Protein AF-A0A947KQT0-F1 (afdb_monomer_lite)

Radius of gyration: 30.19 Å; chains: 1; bounding box: 81×80×90 Å

Structure (mmCIF, N/CA/C/O backbone):
data_AF-A0A947KQT0-F1
#
_entry.id   AF-A0A947KQT0-F1
#
loop_
_atom_site.group_PDB
_atom_site.id
_atom_site.type_symbol
_atom_site.label_atom_id
_atom_site.label_alt_id
_atom_site.label_comp_id
_atom_site.label_asym_id
_atom_site.label_entity_id
_atom_site.label_seq_id
_atom_site.pdbx_PDB_ins_code
_atom_site.Cartn_x
_atom_site.Cartn_y
_atom_site.Cartn_z
_atom_site.occupancy
_atom_site.B_iso_or_equiv
_atom_site.auth_seq_id
_atom_site.auth_comp_id
_atom_site.auth_asym_id
_atom_site.auth_atom_id
_atom_site.pdbx_PDB_model_num
ATOM 1 N N . MET A 1 1 ? -31.918 22.529 4.856 1.00 38.44 1 MET A N 1
ATOM 2 C CA . MET A 1 1 ? -30.697 23.187 5.377 1.00 38.44 1 MET A CA 1
ATOM 3 C C . MET A 1 1 ? -30.367 22.837 6.837 1.00 38.44 1 MET A C 1
ATOM 5 O O . MET A 1 1 ? -29.287 23.191 7.275 1.00 38.44 1 MET A O 1
ATOM 9 N N . ASN A 1 2 ? -31.181 22.057 7.566 1.00 35.97 2 ASN A N 1
ATOM 10 C CA . ASN A 1 2 ? -30.901 21.682 8.969 1.00 35.97 2 ASN A CA 1
ATOM 11 C C . ASN A 1 2 ? -30.039 20.407 9.151 1.00 35.97 2 ASN A C 1
ATOM 13 O O . ASN A 1 2 ? -29.968 19.878 10.253 1.00 35.97 2 ASN A O 1
ATOM 17 N N . GLY A 1 3 ? -29.397 19.903 8.088 1.00 34.28 3 GLY A N 1
ATOM 18 C CA . GLY A 1 3 ? -28.569 18.685 8.131 1.00 34.28 3 GLY A CA 1
ATOM 19 C C . GLY A 1 3 ? -27.095 18.922 8.483 1.00 34.28 3 GLY A C 1
ATOM 20 O O . GLY A 1 3 ? -26.453 18.023 9.007 1.00 34.28 3 GLY A O 1
ATOM 21 N N . PHE A 1 4 ? -26.576 20.136 8.266 1.00 33.09 4 PHE A N 1
ATOM 22 C CA . PHE A 1 4 ? -25.151 20.448 8.459 1.00 33.09 4 PHE A CA 1
ATOM 23 C C . PHE A 1 4 ? -24.743 20.646 9.930 1.00 33.09 4 PHE A C 1
ATOM 25 O O . PHE A 1 4 ? -23.587 20.447 10.280 1.00 33.09 4 PHE A O 1
ATOM 32 N N . ALA A 1 5 ? -25.673 21.010 10.818 1.00 37.41 5 ALA A N 1
ATOM 33 C CA . ALA A 1 5 ? -25.334 21.385 12.196 1.00 37.41 5 ALA A CA 1
ATOM 34 C C . ALA A 1 5 ? -25.063 20.188 13.133 1.00 37.41 5 ALA A C 1
ATOM 36 O O . ALA A 1 5 ? -24.365 20.339 14.134 1.00 37.41 5 ALA A O 1
ATOM 37 N N . ALA A 1 6 ? -25.616 19.005 12.838 1.00 41.81 6 ALA A N 1
ATOM 38 C CA . ALA A 1 6 ? -25.383 17.796 13.636 1.00 41.81 6 ALA A CA 1
ATOM 39 C C . ALA A 1 6 ? -24.038 17.139 13.285 1.00 41.81 6 ALA A C 1
ATOM 41 O O . ALA A 1 6 ? -23.289 16.760 14.181 1.00 41.81 6 ALA A O 1
ATOM 42 N N . GLU A 1 7 ? -23.702 17.113 11.993 1.00 41.72 7 GLU A N 1
ATOM 43 C CA . GLU A 1 7 ? -22.420 16.626 11.465 1.00 41.72 7 GLU A CA 1
ATOM 44 C C . GLU A 1 7 ? -21.236 17.446 12.010 1.00 41.72 7 GLU A C 1
ATOM 46 O O . GLU A 1 7 ? -20.153 16.922 12.244 1.00 41.72 7 GLU A O 1
ATOM 51 N N . GLN A 1 8 ? -21.456 18.730 12.306 1.00 41.09 8 GLN A N 1
ATOM 52 C CA . GLN A 1 8 ? -20.437 19.612 12.872 1.00 41.09 8 GLN A CA 1
ATOM 53 C C . GLN A 1 8 ? -20.111 19.298 14.346 1.00 41.09 8 GLN A C 1
ATOM 55 O O . GLN A 1 8 ? -18.965 19.444 14.757 1.00 41.09 8 GLN A O 1
ATOM 60 N N . LYS A 1 9 ? -21.078 18.811 15.140 1.00 42.31 9 LYS A N 1
ATOM 61 C CA . LYS A 1 9 ? -20.882 18.536 16.579 1.00 42.31 9 LYS A CA 1
ATOM 62 C C . LYS A 1 9 ? -20.134 17.237 16.878 1.00 42.31 9 LYS A C 1
ATOM 64 O O . LYS A 1 9 ? -19.428 17.169 17.879 1.00 42.31 9 LYS A O 1
ATOM 69 N N . GLU A 1 10 ? -20.306 16.208 16.054 1.00 41.25 10 GLU A N 1
ATOM 70 C CA . GLU A 1 10 ? -19.599 14.931 16.229 1.00 41.25 10 GLU A CA 1
ATOM 71 C C . GLU A 1 10 ? -18.163 15.025 15.687 1.00 41.25 10 GLU A C 1
ATOM 73 O O . GLU A 1 10 ? -17.220 14.573 16.340 1.00 41.25 10 GLU A O 1
ATOM 78 N N . ASN A 1 11 ? -17.980 15.762 14.583 1.00 45.03 11 ASN A N 1
ATOM 79 C CA . ASN A 1 11 ? -16.661 16.175 14.101 1.00 45.03 11 ASN A CA 1
ATOM 80 C C . ASN A 1 11 ? -15.916 17.055 15.125 1.00 45.03 11 ASN A C 1
ATOM 82 O O . ASN A 1 11 ? -14.703 16.922 15.260 1.00 45.03 11 ASN A O 1
ATOM 86 N N . ASP A 1 12 ? -16.619 17.878 15.913 1.00 48.16 12 ASP A N 1
ATOM 87 C CA . ASP A 1 12 ? -16.019 18.706 16.973 1.00 48.16 12 ASP A CA 1
ATOM 88 C C . ASP A 1 12 ? -15.443 17.898 18.157 1.00 48.16 12 ASP A C 1
ATOM 90 O O . ASP A 1 12 ? -14.533 18.382 18.829 1.00 48.16 12 ASP A O 1
ATOM 94 N N . LEU A 1 13 ? -15.941 16.686 18.444 1.00 41.22 13 LEU A N 1
ATOM 95 C CA . LEU A 1 13 ? -15.428 15.840 19.538 1.00 41.22 13 LEU A CA 1
ATOM 96 C C . LEU A 1 13 ? -14.180 15.055 19.121 1.00 41.22 13 LEU A C 1
ATOM 98 O O . LEU A 1 13 ? -13.210 14.994 19.881 1.00 41.22 13 LEU A O 1
ATOM 102 N N . VAL A 1 14 ? -14.175 14.515 17.899 1.00 46.75 14 VAL A N 1
ATOM 103 C CA . VAL A 1 14 ? -12.986 13.889 17.296 1.00 46.75 14 VAL A CA 1
ATOM 104 C C . VAL A 1 14 ? -11.891 14.934 17.048 1.00 46.75 14 VAL A C 1
ATOM 106 O O . VAL A 1 14 ? -10.712 14.629 17.186 1.00 46.75 14 VAL A O 1
ATOM 109 N N . ALA A 1 15 ? -12.262 16.190 16.782 1.00 54.06 15 ALA A N 1
ATOM 110 C CA . ALA A 1 15 ? -11.316 17.290 16.602 1.00 54.06 15 ALA A CA 1
ATOM 111 C C . ALA A 1 15 ? -10.605 17.753 17.891 1.00 54.06 15 ALA A C 1
ATOM 113 O O . ALA A 1 15 ? -9.642 18.512 17.794 1.00 54.06 15 ALA A O 1
ATOM 114 N N . ARG A 1 16 ? -11.061 17.345 19.089 1.00 55.94 16 ARG A N 1
ATOM 115 C CA . ARG A 1 16 ? -10.527 17.844 20.377 1.00 55.94 16 ARG A CA 1
ATOM 116 C C . ARG A 1 16 ? -9.785 16.817 21.217 1.00 55.94 16 ARG A C 1
ATOM 118 O O . ARG A 1 16 ? -8.988 17.202 22.070 1.00 55.94 16 ARG A O 1
ATOM 125 N N . SER A 1 17 ? -10.046 15.525 21.032 1.00 63.72 17 SER A N 1
ATOM 126 C CA . SER A 1 17 ? -9.242 14.508 21.704 1.00 63.72 17 SER A CA 1
ATOM 127 C C . SER A 1 17 ? -7.937 14.290 20.943 1.00 63.72 17 SER A C 1
ATOM 129 O O . SER A 1 17 ? -7.968 14.209 19.718 1.00 63.72 17 SER A O 1
ATOM 131 N N . PRO A 1 18 ? -6.796 14.107 21.635 1.00 62.88 18 PRO A N 1
ATOM 132 C CA . PRO A 1 18 ? -5.610 13.599 20.992 1.00 62.88 18 PRO A CA 1
ATOM 133 C C . PRO A 1 18 ? -5.737 12.143 20.561 1.00 62.88 18 PRO A C 1
ATOM 135 O O . PRO A 1 18 ? -4.848 11.641 19.883 1.00 62.88 18 PRO A O 1
ATOM 138 N N . PHE A 1 19 ? -6.827 11.468 20.929 1.00 76.25 19 PHE A N 1
ATOM 139 C CA . PHE A 1 19 ? -7.118 10.107 20.522 1.00 76.25 19 PHE A CA 1
ATOM 140 C C . PHE A 1 19 ? -8.438 10.045 19.732 1.00 76.25 19 PHE A C 1
ATOM 142 O O . PHE A 1 19 ? -9.445 10.617 20.133 1.00 76.25 19 PHE A O 1
ATOM 149 N N . PHE A 1 20 ? -8.456 9.313 18.623 1.00 68.62 20 PHE A N 1
ATOM 150 C CA . PHE A 1 20 ? -9.630 9.072 17.777 1.00 68.62 20 PHE A CA 1
ATOM 151 C C . PHE A 1 20 ? -10.642 8.131 18.413 1.00 68.62 20 PHE A C 1
ATOM 153 O O . PHE A 1 20 ? -11.840 8.226 18.157 1.00 68.62 20 PHE A O 1
ATOM 160 N N . ALA A 1 21 ? -10.154 7.197 19.223 1.00 73.06 21 ALA A N 1
ATOM 161 C CA . ALA A 1 21 ? -10.985 6.236 19.916 1.00 73.06 21 ALA A CA 1
ATOM 162 C C . ALA A 1 21 ? -11.089 6.618 21.392 1.00 73.06 21 ALA A C 1
ATOM 164 O O . ALA A 1 21 ? -10.113 7.019 22.014 1.00 73.06 21 ALA A O 1
ATOM 165 N N . ASN A 1 22 ? -12.261 6.424 21.990 1.00 81.69 22 ASN A N 1
ATOM 166 C CA . ASN A 1 22 ? -12.430 6.474 23.446 1.00 81.69 22 ASN A CA 1
ATOM 167 C C . ASN A 1 22 ? -12.086 5.130 24.120 1.00 81.69 22 ASN A C 1
ATOM 169 O O . ASN A 1 22 ? -12.080 5.027 25.351 1.00 81.69 22 ASN A O 1
ATOM 173 N N . ARG A 1 23 ? -11.808 4.097 23.315 1.00 87.00 23 ARG A N 1
ATOM 174 C CA . ARG A 1 23 ? -11.544 2.725 23.738 1.00 87.00 23 ARG A CA 1
ATOM 175 C C . ARG A 1 23 ? -10.496 2.066 22.839 1.00 87.00 23 ARG A C 1
ATOM 177 O O . ARG A 1 23 ? -10.649 2.093 21.624 1.00 87.00 23 ARG A O 1
ATOM 184 N N . ILE A 1 24 ? -9.500 1.410 23.433 1.00 87.25 24 ILE A N 1
ATOM 185 C CA . ILE A 1 24 ? -8.480 0.622 22.721 1.00 87.25 24 ILE A CA 1
ATOM 186 C C . ILE A 1 24 ? -8.340 -0.760 23.352 1.00 87.25 24 ILE A C 1
ATOM 188 O O . ILE A 1 24 ? -8.358 -0.914 24.575 1.00 87.25 24 ILE A O 1
ATOM 192 N N . GLU A 1 25 ? -8.190 -1.767 22.499 1.00 89.00 25 GLU A N 1
ATOM 193 C CA . GLU A 1 25 ? -7.859 -3.133 22.886 1.00 89.00 25 GLU A CA 1
ATOM 194 C C . GLU A 1 25 ? -6.356 -3.294 23.138 1.00 89.00 25 GLU A C 1
ATOM 196 O O . GLU A 1 25 ? -5.537 -2.964 22.285 1.00 89.00 25 GLU A O 1
ATOM 201 N N . VAL A 1 26 ? -6.000 -3.833 24.307 1.00 89.44 26 VAL A N 1
ATOM 202 C CA . VAL A 1 26 ? -4.617 -4.100 24.711 1.00 89.44 26 VAL A CA 1
ATOM 203 C C . VAL A 1 26 ? -4.423 -5.572 25.058 1.00 89.44 26 VAL A C 1
ATOM 205 O O . VAL A 1 26 ? -5.238 -6.186 25.752 1.00 89.44 26 VAL A O 1
ATOM 208 N N . GLU A 1 27 ? -3.328 -6.147 24.578 1.00 88.62 27 GLU A N 1
ATOM 209 C CA . GLU A 1 27 ? -2.923 -7.506 24.929 1.00 88.62 27 GLU A CA 1
ATOM 210 C C . GLU A 1 27 ? -2.216 -7.493 26.284 1.00 88.62 27 GLU A C 1
ATOM 212 O O . GLU A 1 27 ? -1.243 -6.767 26.485 1.00 88.62 27 GLU A O 1
ATOM 217 N N . VAL A 1 28 ? -2.709 -8.288 27.234 1.00 89.81 28 VAL A N 1
ATOM 218 C CA . VAL A 1 28 ? -2.102 -8.421 28.566 1.00 89.81 28 VAL A CA 1
ATOM 219 C C . VAL A 1 28 ? -0.712 -9.043 28.425 1.00 89.81 28 VAL A C 1
ATOM 221 O O . VAL A 1 28 ? -0.577 -10.130 27.872 1.00 89.81 28 VAL A O 1
ATOM 224 N N . GLY A 1 29 ? 0.323 -8.362 28.924 1.00 90.00 29 GLY A N 1
ATOM 225 C CA . GLY A 1 29 ? 1.719 -8.765 28.711 1.00 90.00 29 GLY A CA 1
ATOM 226 C C . GLY A 1 29 ? 2.299 -8.357 27.351 1.00 90.00 29 GLY A C 1
ATOM 227 O O . GLY A 1 29 ? 3.480 -8.598 27.114 1.00 90.00 29 GLY A O 1
ATOM 228 N N . GLY A 1 30 ? 1.489 -7.761 26.472 1.00 89.56 30 GLY A N 1
ATOM 229 C CA . GLY A 1 30 ? 1.902 -7.275 25.161 1.00 89.56 30 GLY A CA 1
ATOM 230 C C . GLY A 1 30 ? 2.392 -5.829 25.199 1.00 89.56 30 GLY A C 1
ATOM 231 O O . GLY A 1 30 ? 2.856 -5.321 26.222 1.00 89.56 30 GLY A O 1
ATOM 232 N N . ARG A 1 31 ? 2.271 -5.143 24.060 1.00 89.62 31 ARG A N 1
ATOM 233 C CA . ARG A 1 31 ? 2.622 -3.724 23.919 1.00 89.62 31 ARG A CA 1
ATOM 234 C C . ARG A 1 31 ? 1.447 -2.923 23.378 1.00 89.62 31 ARG A C 1
ATOM 236 O O . ARG A 1 31 ? 0.620 -3.461 22.650 1.00 89.62 31 ARG A O 1
ATOM 243 N N . LEU A 1 32 ? 1.389 -1.643 23.712 1.00 88.06 32 LEU A N 1
ATOM 244 C CA . LEU A 1 32 ? 0.424 -0.666 23.218 1.00 88.06 32 LEU A CA 1
ATOM 245 C C . LEU A 1 32 ? 1.181 0.438 22.477 1.00 88.06 32 LEU A C 1
ATOM 247 O O . LEU A 1 32 ? 2.105 1.022 23.037 1.00 88.06 32 LEU A O 1
ATOM 251 N N . MET A 1 33 ? 0.789 0.724 21.240 1.00 85.31 33 MET A N 1
ATOM 252 C CA . MET A 1 33 ? 1.349 1.790 20.414 1.00 85.31 33 MET A CA 1
ATOM 253 C C . MET A 1 33 ? 0.306 2.882 20.212 1.00 85.31 33 MET A C 1
ATOM 255 O O . MET A 1 33 ? -0.771 2.611 19.687 1.00 85.31 33 MET A O 1
ATOM 259 N N . LEU A 1 34 ? 0.612 4.104 20.643 1.00 81.94 34 LEU A N 1
ATOM 260 C CA . LEU A 1 34 ? -0.284 5.251 20.513 1.00 81.94 34 LEU A CA 1
ATOM 261 C C . LEU A 1 34 ? 0.379 6.376 19.733 1.00 81.94 34 LEU A C 1
ATOM 263 O O . LEU A 1 34 ? 1.519 6.750 20.024 1.00 81.94 34 LEU A O 1
ATOM 267 N N . HIS A 1 35 ? -0.388 6.966 18.823 1.00 76.75 35 HIS A N 1
ATOM 268 C CA . HIS A 1 35 ? -0.001 8.153 18.071 1.00 76.75 35 HIS A CA 1
ATOM 269 C C . HIS A 1 35 ? -0.967 9.318 18.379 1.00 76.75 35 HIS A C 1
ATOM 271 O O . HIS A 1 35 ? -1.944 9.528 17.658 1.00 76.75 35 HIS A O 1
ATOM 277 N N . PRO A 1 36 ? -0.774 10.042 19.500 1.00 73.75 36 PRO A N 1
ATOM 278 C CA . PRO A 1 36 ? -1.714 11.068 19.934 1.00 73.75 36 PRO A CA 1
ATOM 279 C C . PRO A 1 36 ? -1.632 12.317 19.054 1.00 73.75 36 PRO A C 1
ATOM 281 O O . PRO A 1 36 ? -0.594 12.968 19.020 1.00 73.75 36 PRO A O 1
ATOM 284 N N . LYS A 1 37 ? -2.729 12.732 18.418 1.00 69.44 37 LYS A N 1
ATOM 285 C CA . LYS A 1 37 ? -2.759 13.947 17.591 1.00 69.44 37 LYS A CA 1
ATOM 286 C C . LYS A 1 37 ? -3.099 15.184 18.394 1.00 69.44 37 LYS A C 1
ATOM 288 O O . LYS A 1 37 ? -4.220 15.348 18.843 1.00 69.44 37 LYS A O 1
ATOM 293 N N . LEU A 1 38 ? -2.166 16.108 18.546 1.00 67.81 38 LEU A N 1
ATOM 294 C CA . LEU A 1 38 ? -2.461 17.299 19.335 1.00 67.81 38 LEU A CA 1
ATOM 295 C C . LEU A 1 38 ? -3.467 18.200 18.605 1.00 67.81 38 LEU A C 1
ATOM 297 O O . LEU A 1 38 ? -3.191 18.610 17.479 1.00 67.81 38 LEU A O 1
ATOM 301 N N . PRO A 1 39 ? -4.631 18.509 19.205 1.00 65.81 39 PRO A N 1
ATOM 302 C CA . PRO A 1 39 ? -5.556 19.458 18.616 1.00 65.81 39 PRO A CA 1
ATOM 303 C C . PRO A 1 39 ? -4.907 20.843 18.573 1.00 65.81 39 PRO A C 1
ATOM 305 O O . PRO A 1 39 ? -4.190 21.248 19.492 1.00 65.81 39 PRO A O 1
ATOM 308 N N . TYR A 1 40 ? -5.200 21.597 17.517 1.00 65.19 40 TYR A N 1
ATOM 309 C CA . TYR A 1 40 ? -4.904 23.023 17.500 1.00 65.19 40 TYR A CA 1
ATOM 310 C C . TYR A 1 40 ? -5.804 23.738 18.516 1.00 65.19 40 TYR A C 1
ATOM 312 O O . TYR A 1 40 ? -7.029 23.634 18.436 1.00 65.19 40 TYR A O 1
ATOM 320 N N . ILE A 1 41 ? -5.207 24.488 19.446 1.00 68.62 41 ILE A N 1
ATOM 321 C CA . ILE A 1 41 ? -5.944 25.281 20.434 1.00 68.62 41 ILE A CA 1
ATOM 322 C C . ILE A 1 41 ? -5.780 26.760 20.092 1.00 68.62 41 ILE A C 1
ATOM 324 O O . ILE A 1 41 ? -4.688 27.321 20.168 1.00 68.62 41 ILE A O 1
ATOM 328 N N . GLU A 1 42 ? -6.884 27.396 19.710 1.00 63.94 42 GLU A N 1
ATOM 329 C CA . GLU A 1 42 ? -6.905 28.808 19.337 1.00 63.94 42 GLU A CA 1
ATOM 330 C C . GLU A 1 42 ? -6.415 29.704 20.490 1.00 63.94 42 GLU A C 1
ATOM 332 O O . GLU A 1 42 ? -6.847 29.571 21.636 1.00 63.94 42 GLU A O 1
ATOM 337 N N . GLY A 1 43 ? -5.495 30.626 20.183 1.00 62.81 43 GLY A N 1
ATOM 338 C CA . GLY A 1 43 ? -4.949 31.593 21.144 1.00 62.81 43 GLY A CA 1
ATOM 339 C C . GLY A 1 43 ? -3.780 31.094 22.001 1.00 62.81 43 GLY A C 1
ATOM 340 O O . GLY A 1 43 ? -3.215 31.887 22.753 1.00 62.81 43 GLY A O 1
ATOM 341 N N . LEU A 1 44 ? -3.379 29.827 21.877 1.00 60.72 44 LEU A N 1
ATOM 342 C CA . LEU A 1 44 ? -2.155 29.311 22.487 1.00 60.72 44 LEU A CA 1
ATOM 343 C C . LEU A 1 44 ? -0.975 29.418 21.512 1.00 60.72 44 LEU A C 1
ATOM 345 O O . LEU A 1 44 ? -1.072 28.896 20.401 1.00 60.72 44 LEU A O 1
ATOM 349 N N . PRO A 1 45 ? 0.150 30.051 21.889 1.00 58.97 45 PRO A N 1
ATOM 350 C CA . PRO A 1 45 ? 1.356 30.002 21.077 1.00 58.97 45 PRO A CA 1
ATOM 351 C C . PRO A 1 45 ? 1.890 28.566 20.973 1.00 58.97 45 PRO A C 1
ATOM 353 O O . PRO A 1 45 ? 1.965 27.842 21.964 1.00 58.97 45 PRO A O 1
ATOM 356 N N . ASP A 1 46 ? 2.323 28.187 19.772 1.00 55.00 46 ASP A N 1
ATOM 357 C CA . ASP A 1 46 ? 2.787 26.837 19.409 1.00 55.00 46 ASP A CA 1
ATOM 358 C C . ASP A 1 46 ? 3.869 26.269 20.349 1.00 55.00 46 ASP A C 1
ATOM 360 O O . ASP A 1 46 ? 3.980 25.067 20.568 1.00 55.00 46 ASP A O 1
ATOM 364 N N . GLU A 1 47 ? 4.665 27.141 20.963 1.00 56.69 47 GLU A N 1
ATOM 365 C CA . GLU A 1 47 ? 5.778 26.762 21.831 1.00 56.69 47 GLU A CA 1
ATOM 366 C C . GLU A 1 47 ? 5.378 26.516 23.293 1.00 56.69 47 GLU A C 1
ATOM 368 O O . GLU A 1 47 ? 6.266 26.341 24.140 1.00 56.69 47 GLU A O 1
ATOM 373 N N . GLU A 1 48 ? 4.083 26.586 23.615 1.00 63.97 48 GLU A N 1
ATOM 374 C CA . GLU A 1 48 ? 3.601 26.808 24.979 1.00 63.97 48 GLU A CA 1
ATOM 375 C C . GLU A 1 48 ? 2.710 25.726 25.573 1.00 63.97 48 GLU A C 1
ATOM 377 O O . GLU A 1 48 ? 2.296 25.920 26.710 1.00 63.97 48 GLU A O 1
ATOM 382 N N . TYR A 1 49 ? 2.460 24.591 24.913 1.00 71.88 49 TYR A N 1
ATOM 383 C CA . TYR A 1 49 ? 1.675 23.521 25.539 1.00 71.88 49 TYR A CA 1
ATOM 384 C C . TYR A 1 49 ? 2.352 22.145 25.546 1.00 71.88 49 TYR A C 1
ATOM 386 O O . TYR A 1 49 ? 3.134 21.794 24.664 1.00 71.88 49 TYR A O 1
ATOM 394 N N . ASN A 1 50 ? 2.048 21.377 26.592 1.00 77.50 50 ASN A N 1
ATOM 395 C CA . ASN A 1 50 ? 2.514 20.022 26.848 1.00 77.50 50 ASN A CA 1
ATOM 396 C C . ASN A 1 50 ? 1.342 19.046 26.728 1.00 77.50 50 ASN A C 1
ATOM 398 O O . ASN A 1 50 ? 0.278 19.276 27.310 1.00 77.50 50 ASN A O 1
ATOM 402 N N . LEU A 1 51 ? 1.557 17.921 26.046 1.00 82.38 51 LEU A N 1
ATOM 403 C CA . LEU A 1 51 ? 0.696 16.755 26.218 1.00 82.38 51 LEU A CA 1
ATOM 404 C C . LEU A 1 51 ? 1.109 16.035 27.487 1.00 82.38 51 LEU A C 1
ATOM 406 O O . LEU A 1 51 ? 2.246 15.576 27.590 1.00 82.38 51 LEU A O 1
ATOM 410 N N . VAL A 1 52 ? 0.170 15.895 28.411 1.00 85.00 52 VAL A N 1
ATOM 411 C CA . VAL A 1 52 ? 0.391 15.189 29.662 1.00 85.00 52 VAL A CA 1
ATOM 412 C C . VAL A 1 52 ? -0.428 13.907 29.680 1.00 85.00 52 VAL A C 1
ATOM 414 O O . VAL A 1 52 ? -1.659 13.945 29.738 1.00 85.00 52 VAL A O 1
ATOM 417 N N . LEU A 1 53 ? 0.258 12.764 29.647 1.00 86.62 53 LEU A N 1
ATOM 418 C CA . LEU A 1 53 ? -0.342 11.434 29.744 1.00 86.62 53 LEU A CA 1
ATOM 419 C C . LEU A 1 53 ? -0.178 10.896 31.162 1.00 86.62 53 LEU A C 1
ATOM 421 O O . LEU A 1 53 ? 0.936 10.677 31.626 1.00 86.62 53 LEU A O 1
ATOM 425 N N . ASN A 1 54 ? -1.293 10.657 31.843 1.00 88.06 54 ASN A N 1
ATOM 426 C CA . ASN A 1 54 ? -1.342 10.022 33.151 1.00 88.06 54 ASN A CA 1
ATOM 427 C C . ASN A 1 54 ? -1.609 8.523 32.948 1.00 88.06 54 ASN A C 1
ATOM 429 O O . ASN A 1 54 ? -2.752 8.090 32.756 1.00 88.06 54 ASN A O 1
ATOM 433 N N . LEU A 1 55 ? -0.513 7.764 32.934 1.00 87.62 55 LEU A N 1
ATOM 434 C CA . LEU A 1 55 ? -0.485 6.336 32.656 1.00 87.62 55 LEU A CA 1
ATOM 435 C C . LEU A 1 55 ? -0.987 5.552 33.881 1.00 87.62 55 LEU A C 1
ATOM 437 O O . LEU A 1 55 ? -0.485 5.769 34.993 1.00 87.62 55 LEU A O 1
ATOM 441 N N . PRO A 1 56 ? -1.948 4.628 33.713 1.00 87.44 56 PRO A N 1
ATOM 442 C CA . PRO A 1 56 ? -2.302 3.687 34.767 1.00 87.44 56 PRO A CA 1
ATOM 443 C C . PRO A 1 56 ? -1.118 2.763 35.092 1.00 87.44 56 PRO A C 1
ATOM 445 O O . PRO A 1 56 ? -0.238 2.561 34.261 1.00 87.44 56 PRO A O 1
ATOM 448 N N . ALA A 1 57 ? -1.126 2.131 36.272 1.00 85.62 57 ALA A N 1
ATOM 449 C CA . ALA A 1 57 ? -0.093 1.165 36.693 1.00 85.62 57 ALA A CA 1
ATOM 450 C C . ALA A 1 57 ? 0.055 -0.040 35.740 1.00 85.62 57 ALA A C 1
ATOM 452 O O . ALA A 1 57 ? 0.990 -0.829 35.845 1.00 85.62 57 ALA A O 1
ATOM 453 N N . THR A 1 58 ? -0.912 -0.196 34.846 1.00 87.25 58 THR A N 1
ATOM 454 C CA . THR A 1 58 ? -1.027 -1.255 33.853 1.00 87.25 58 THR A CA 1
ATOM 455 C C . THR A 1 58 ? -0.150 -1.014 32.634 1.00 87.25 58 THR A C 1
ATOM 457 O O . THR A 1 58 ? 0.120 -1.960 31.900 1.00 87.25 58 THR A O 1
ATOM 460 N N . LEU A 1 59 ? 0.304 0.225 32.439 1.00 89.44 59 LEU A N 1
ATOM 461 C CA . LEU A 1 59 ? 1.184 0.628 31.357 1.00 89.44 59 LEU A CA 1
ATOM 462 C C . LEU A 1 59 ? 2.528 1.085 31.921 1.00 89.44 59 LEU A C 1
ATOM 464 O O . LEU A 1 59 ? 2.585 1.940 32.805 1.00 89.44 59 LEU A O 1
ATOM 468 N N . SER A 1 60 ? 3.613 0.566 31.352 1.00 89.38 60 SER A N 1
ATOM 469 C CA . SER A 1 60 ? 4.959 1.113 31.518 1.00 89.38 60 SER A CA 1
ATOM 470 C C . SER A 1 60 ? 5.517 1.602 30.196 1.00 89.38 60 SER A C 1
ATOM 472 O O . SER A 1 60 ? 5.204 1.041 29.156 1.00 89.38 60 SER A O 1
ATOM 474 N N . LEU A 1 61 ? 6.346 2.642 30.208 1.00 85.44 61 LEU A N 1
ATOM 475 C CA . LEU A 1 61 ? 7.038 3.065 28.993 1.00 85.44 61 LEU A CA 1
ATOM 476 C C . LEU A 1 61 ? 7.969 1.946 28.524 1.00 85.44 61 LEU A C 1
ATOM 478 O O . LEU A 1 61 ? 8.776 1.439 29.306 1.00 85.44 61 LEU A O 1
ATOM 482 N N . SER A 1 62 ? 7.823 1.544 27.264 1.00 84.94 62 SER A N 1
ATOM 483 C CA . SER A 1 62 ? 8.618 0.458 26.710 1.00 84.94 62 SER A CA 1
ATOM 484 C C . SER A 1 62 ? 10.039 0.922 26.443 1.00 84.94 62 SER A C 1
ATOM 486 O O . SER A 1 62 ? 10.272 2.025 25.945 1.00 84.94 62 SER A O 1
ATOM 488 N N . ARG A 1 63 ? 11.010 0.034 26.664 1.00 77.50 63 ARG A N 1
ATOM 489 C CA . ARG A 1 63 ? 12.407 0.272 26.254 1.00 77.50 63 ARG A CA 1
ATOM 490 C C . ARG A 1 63 ? 12.561 0.414 24.737 1.00 77.50 63 ARG A C 1
ATOM 492 O O . ARG A 1 63 ? 13.584 0.905 24.279 1.00 77.50 63 ARG A O 1
ATOM 499 N N . LEU A 1 64 ? 11.548 0.013 23.966 1.00 70.75 64 LEU A N 1
ATOM 500 C CA . LEU A 1 64 ? 11.488 0.199 22.516 1.00 70.75 64 LEU A CA 1
ATOM 501 C C . LEU A 1 64 ? 11.124 1.632 22.092 1.00 70.75 64 LEU A C 1
ATOM 503 O O . LEU A 1 64 ? 11.131 1.918 20.901 1.00 70.75 64 LEU A O 1
ATOM 507 N N . GLN A 1 65 ? 10.859 2.553 23.029 1.00 68.25 65 GLN A N 1
ATOM 508 C CA . GLN A 1 65 ? 10.629 3.974 22.721 1.00 68.25 65 GLN A CA 1
ATOM 509 C C . GLN A 1 65 ? 11.809 4.683 22.030 1.00 68.25 65 GLN A C 1
ATOM 511 O O . GLN A 1 65 ? 11.653 5.808 21.566 1.00 68.25 65 GLN A O 1
ATOM 516 N N . VAL A 1 66 ? 12.987 4.058 21.977 1.00 47.91 66 VAL A N 1
ATOM 517 C CA . VAL A 1 66 ? 14.281 4.724 21.765 1.00 47.91 66 VAL A CA 1
ATOM 518 C C . VAL A 1 66 ? 14.514 5.283 20.346 1.00 47.91 66 VAL A C 1
ATOM 520 O O . VAL A 1 66 ? 15.466 6.029 20.167 1.00 47.91 66 VAL A O 1
ATOM 523 N N . LEU A 1 67 ? 13.667 5.031 19.340 1.00 45.16 67 LEU A N 1
ATOM 524 C CA . LEU A 1 67 ? 14.015 5.338 17.937 1.00 45.16 67 LEU A CA 1
ATOM 525 C C . LEU A 1 67 ? 12.908 6.027 17.122 1.00 45.16 67 LEU A C 1
ATOM 527 O O . LEU A 1 67 ? 12.729 5.721 15.947 1.00 45.16 67 LEU A O 1
ATOM 531 N N . ALA A 1 68 ? 12.177 6.991 17.691 1.00 43.94 68 ALA A N 1
ATOM 532 C CA . ALA A 1 68 ? 11.436 7.945 16.855 1.00 43.94 68 ALA A CA 1
ATOM 533 C C . ALA A 1 68 ? 12.431 8.910 16.184 1.00 43.94 68 ALA A C 1
ATOM 535 O O . ALA A 1 68 ? 12.546 10.079 16.548 1.00 43.94 68 ALA A O 1
ATOM 536 N N . THR A 1 69 ? 13.218 8.382 15.253 1.00 40.44 69 THR A N 1
ATOM 537 C CA . THR A 1 69 ? 13.932 9.179 14.275 1.00 40.44 69 THR A CA 1
ATOM 538 C C . THR A 1 69 ? 12.921 9.651 13.243 1.00 40.44 69 THR A C 1
ATOM 540 O O . THR A 1 69 ? 12.117 8.852 12.761 1.00 40.44 69 THR A O 1
ATOM 543 N N . ASP A 1 70 ? 12.944 10.932 12.891 1.00 47.31 70 ASP A N 1
ATOM 544 C CA . ASP A 1 70 ? 12.301 11.362 11.654 1.00 47.31 70 ASP A CA 1
ATOM 545 C C . ASP A 1 70 ? 12.882 10.580 10.453 1.00 47.31 70 ASP A C 1
ATOM 547 O O . ASP A 1 70 ? 13.877 9.858 10.564 1.00 47.31 70 ASP A O 1
ATOM 551 N N . GLN A 1 71 ? 12.283 10.749 9.276 1.00 37.78 71 GLN A N 1
ATOM 552 C CA . GLN A 1 71 ? 12.777 10.208 8.001 1.00 37.78 71 GLN A CA 1
ATOM 553 C C . GLN A 1 71 ? 14.257 10.536 7.679 1.00 37.78 71 GLN A C 1
ATOM 555 O O . GLN A 1 71 ? 14.813 9.990 6.733 1.00 37.78 71 GLN A O 1
ATOM 560 N N . ASN A 1 72 ? 14.912 11.401 8.465 1.00 35.75 72 ASN A N 1
ATOM 561 C CA . ASN A 1 72 ? 16.319 11.778 8.343 1.00 35.75 72 ASN A CA 1
ATOM 562 C C . ASN A 1 72 ? 17.193 11.269 9.508 1.00 35.75 72 ASN A C 1
ATOM 564 O O . ASN A 1 72 ? 18.302 11.775 9.699 1.00 35.75 72 ASN A O 1
ATOM 568 N N . GLY A 1 73 ? 16.723 10.317 10.320 1.00 36.44 73 GLY A N 1
ATOM 569 C CA . GLY A 1 73 ? 17.515 9.777 11.428 1.00 36.44 73 GLY A CA 1
ATOM 570 C C . GLY A 1 73 ? 17.591 10.692 12.661 1.00 36.44 73 GLY A C 1
ATOM 571 O O . GLY A 1 73 ? 18.390 10.430 13.560 1.00 36.44 73 GLY A O 1
ATOM 572 N N . ARG A 1 74 ? 16.811 11.782 12.740 1.00 39.84 74 ARG A N 1
ATOM 573 C CA . ARG A 1 74 ? 16.888 12.741 13.856 1.00 39.84 74 ARG A CA 1
ATOM 574 C C . ARG A 1 74 ? 15.880 12.405 14.945 1.00 39.84 74 ARG A C 1
ATOM 576 O O . ARG A 1 74 ? 14.675 12.403 14.710 1.00 39.84 74 ARG A O 1
ATOM 583 N N . VAL A 1 75 ? 16.373 12.196 16.163 1.00 40.19 75 VAL A N 1
ATOM 584 C CA . VAL A 1 75 ? 15.558 12.102 17.383 1.00 40.19 75 VAL A CA 1
ATOM 585 C C . VAL A 1 75 ? 15.026 13.504 17.719 1.00 40.19 75 VAL A C 1
ATOM 587 O O . VAL A 1 75 ? 15.656 14.278 18.436 1.00 40.19 75 VAL A O 1
ATOM 590 N N . GLY A 1 76 ? 13.893 13.872 17.123 1.00 43.81 76 GLY A N 1
ATOM 591 C CA . GLY A 1 76 ? 13.295 15.209 17.209 1.00 43.81 76 GLY A CA 1
ATOM 592 C C . GLY A 1 76 ? 12.422 15.430 18.447 1.00 43.81 76 GLY A C 1
ATOM 593 O O . GLY A 1 76 ? 11.246 15.759 18.316 1.00 43.81 76 GLY A O 1
ATOM 594 N N . SER A 1 77 ? 12.947 15.254 19.662 1.00 46.28 77 SER A N 1
ATOM 595 C CA . SER A 1 77 ? 12.255 15.757 20.860 1.00 46.28 77 SER A CA 1
ATOM 596 C C . SER A 1 77 ? 13.185 16.591 21.726 1.00 46.28 77 SER A C 1
ATOM 598 O O . SER A 1 77 ? 14.189 16.095 22.231 1.00 46.28 77 SER A O 1
ATOM 600 N N . THR A 1 78 ? 12.822 17.857 21.928 1.00 47.09 78 THR A N 1
ATOM 601 C CA . THR A 1 78 ? 13.611 18.827 22.701 1.00 47.09 78 THR A CA 1
ATOM 602 C C . THR A 1 78 ? 13.376 18.743 24.213 1.00 47.09 78 THR A C 1
ATOM 604 O O . THR A 1 78 ? 14.201 19.246 24.972 1.00 47.09 78 THR A O 1
ATOM 607 N N . SER A 1 79 ? 12.312 18.073 24.681 1.00 59.00 79 SER A N 1
ATOM 608 C CA . SER A 1 79 ? 12.141 17.735 26.102 1.00 59.00 79 SER A CA 1
ATOM 609 C C . SER A 1 79 ? 11.021 16.716 26.335 1.00 59.00 79 SER A C 1
ATOM 611 O O . SER A 1 79 ? 9.852 17.002 26.069 1.00 59.00 79 SER A O 1
ATOM 613 N N . GLU A 1 80 ? 11.363 15.573 26.920 1.00 68.00 80 GLU A N 1
ATOM 614 C CA . GLU A 1 80 ? 10.412 14.691 27.595 1.00 68.00 80 GLU A CA 1
ATOM 615 C C . GLU A 1 80 ? 10.681 14.706 29.085 1.00 68.00 80 GLU A C 1
ATOM 617 O O . GLU A 1 80 ? 11.829 14.698 29.528 1.00 68.00 80 GLU A O 1
ATOM 622 N N . THR A 1 81 ? 9.612 14.698 29.871 1.00 73.12 81 THR A N 1
ATOM 623 C CA . THR A 1 81 ? 9.723 14.485 31.312 1.00 73.12 81 THR A CA 1
ATOM 624 C C . THR A 1 81 ? 8.830 13.332 31.716 1.00 73.12 81 THR A C 1
ATOM 626 O O . THR A 1 81 ? 7.638 13.338 31.421 1.00 73.12 81 THR A O 1
ATOM 629 N N . ILE A 1 82 ? 9.412 12.360 32.414 1.00 79.56 82 ILE A N 1
ATOM 630 C CA . ILE A 1 82 ? 8.689 11.251 33.028 1.00 79.56 82 ILE A CA 1
ATOM 631 C C . ILE A 1 82 ? 8.721 11.493 34.530 1.00 79.56 82 ILE A C 1
ATOM 633 O O . ILE A 1 82 ? 9.795 11.570 35.127 1.00 79.56 82 ILE A O 1
ATOM 637 N N . LYS A 1 83 ? 7.549 11.635 35.143 1.00 84.06 83 LYS A N 1
ATOM 638 C CA . LYS A 1 83 ? 7.408 11.766 36.593 1.00 84.06 83 LYS A CA 1
ATOM 639 C C . LYS A 1 83 ? 6.619 10.585 37.125 1.00 84.06 83 LYS A C 1
ATOM 641 O O . LYS A 1 83 ? 5.492 10.348 36.700 1.00 84.06 83 LYS A O 1
ATOM 646 N N . GLU A 1 84 ? 7.186 9.853 38.074 1.00 82.94 84 GLU A N 1
ATOM 647 C CA . GLU A 1 84 ? 6.397 8.918 38.869 1.00 82.94 84 GLU A CA 1
ATOM 648 C C . GLU A 1 84 ? 5.589 9.703 39.902 1.00 82.94 84 GLU A C 1
ATOM 650 O O . GLU A 1 84 ? 6.122 10.577 40.586 1.00 82.94 84 GLU A O 1
ATOM 655 N N . LEU A 1 85 ? 4.301 9.399 40.026 1.00 83.38 85 LEU A N 1
ATOM 656 C CA . LEU A 1 85 ? 3.432 10.038 41.008 1.00 83.38 85 LEU A CA 1
ATOM 657 C C . LEU A 1 85 ? 2.451 9.042 41.616 1.00 83.38 85 LEU A C 1
ATOM 659 O O . LEU A 1 85 ? 2.154 7.996 41.039 1.00 83.38 85 LEU A O 1
ATOM 663 N N . ILE A 1 86 ? 1.940 9.371 42.800 1.00 77.94 86 ILE A N 1
ATOM 664 C CA . ILE A 1 86 ? 0.862 8.623 43.449 1.00 77.94 86 ILE A CA 1
ATOM 665 C C . ILE A 1 86 ? -0.429 9.410 43.228 1.00 77.94 86 ILE A C 1
ATOM 667 O O . ILE A 1 86 ? -0.560 10.531 43.710 1.00 77.94 86 ILE A O 1
ATOM 671 N N . ALA A 1 87 ? -1.381 8.826 42.503 1.00 75.25 87 ALA A N 1
ATOM 672 C CA . ALA A 1 87 ? -2.702 9.409 42.276 1.00 75.25 87 ALA A CA 1
ATOM 673 C C . ALA A 1 87 ? -3.785 8.353 42.506 1.00 75.25 87 ALA A C 1
ATOM 675 O O . ALA A 1 87 ? -3.692 7.234 41.994 1.00 75.25 87 ALA A O 1
ATOM 676 N N . ASP A 1 88 ? -4.815 8.714 43.274 1.00 78.06 88 ASP A N 1
ATOM 677 C CA . ASP A 1 88 ? -5.893 7.815 43.712 1.00 78.06 88 ASP A CA 1
ATOM 678 C C . ASP A 1 88 ? -5.366 6.573 44.469 1.00 78.06 88 ASP A C 1
ATOM 680 O O . ASP A 1 88 ? -5.863 5.462 44.295 1.00 78.06 88 ASP A O 1
ATOM 684 N N . GLY A 1 89 ? -4.292 6.735 45.256 1.00 78.38 89 GLY A N 1
ATOM 685 C CA . GLY A 1 89 ? -3.641 5.639 45.990 1.00 78.38 89 GLY A CA 1
ATOM 686 C C . GLY A 1 89 ? -2.881 4.632 45.115 1.00 78.38 89 GLY A C 1
ATOM 687 O O . GLY A 1 89 ? -2.416 3.615 45.624 1.00 78.38 89 GLY A O 1
ATOM 688 N N . LYS A 1 90 ? -2.735 4.892 43.809 1.00 76.50 90 LYS A N 1
ATOM 689 C CA . LYS A 1 90 ? -2.013 4.030 42.863 1.00 76.50 90 LYS A CA 1
ATOM 690 C C . LYS A 1 90 ? -0.776 4.739 42.318 1.00 76.50 90 LYS A C 1
ATOM 692 O O . LYS A 1 90 ? -0.811 5.942 42.059 1.00 76.50 90 LYS A O 1
ATOM 697 N N . LYS A 1 91 ? 0.305 3.981 42.106 1.00 77.38 91 LYS A N 1
ATOM 698 C CA . LYS A 1 91 ? 1.485 4.457 41.372 1.00 77.38 91 LYS A CA 1
ATOM 699 C C . LYS A 1 91 ? 1.096 4.691 39.912 1.00 77.38 91 LYS A C 1
ATOM 701 O O . LYS A 1 91 ? 0.470 3.833 39.294 1.00 77.38 91 LYS A O 1
ATOM 706 N N . ARG A 1 92 ? 1.450 5.856 39.387 1.00 78.88 92 ARG A N 1
ATOM 707 C CA . ARG A 1 92 ? 1.204 6.280 38.010 1.00 78.88 92 ARG A CA 1
ATOM 708 C C . ARG A 1 92 ? 2.454 6.931 37.444 1.00 78.88 92 ARG A C 1
ATOM 710 O O . ARG A 1 92 ? 3.337 7.343 38.196 1.00 78.88 92 ARG A O 1
ATOM 717 N N . MET A 1 93 ? 2.503 7.049 36.126 1.00 79.69 93 MET A N 1
ATOM 718 C CA . MET A 1 93 ? 3.503 7.879 35.464 1.00 79.69 93 MET A CA 1
ATOM 719 C C . MET A 1 93 ? 2.815 9.019 34.746 1.00 79.69 93 MET A C 1
ATOM 721 O O . MET A 1 93 ? 1.789 8.833 34.098 1.00 79.69 93 MET A O 1
ATOM 725 N N . GLU A 1 94 ? 3.396 10.195 34.867 1.00 80.94 94 GLU A N 1
ATOM 726 C CA . GLU A 1 94 ? 3.054 11.353 34.077 1.00 80.94 94 GLU A CA 1
ATOM 727 C C . GLU A 1 94 ? 4.140 11.562 33.034 1.00 80.94 94 GLU A C 1
ATOM 729 O O . GLU A 1 94 ? 5.304 11.781 33.373 1.00 80.94 94 GLU A O 1
ATOM 734 N N . LEU A 1 95 ? 3.754 11.461 31.768 1.00 78.56 95 LEU A N 1
ATOM 735 C CA . LEU A 1 95 ? 4.618 11.763 30.641 1.00 78.56 95 LEU A CA 1
ATOM 736 C C . LEU A 1 95 ? 4.222 13.123 30.085 1.00 78.56 95 LEU A C 1
ATOM 738 O O . LEU A 1 95 ? 3.096 13.281 29.621 1.00 78.56 95 LEU A O 1
ATOM 742 N N . SER A 1 96 ? 5.149 14.075 30.137 1.00 76.12 96 SER A N 1
ATOM 743 C CA . SER A 1 96 ? 5.013 15.385 29.509 1.00 76.12 96 SER A CA 1
ATOM 744 C C . SER A 1 96 ? 5.823 15.416 28.219 1.00 76.12 96 SER A C 1
ATOM 746 O O . SER A 1 96 ? 7.032 15.157 28.238 1.00 76.12 96 SER A O 1
ATOM 748 N N . TYR A 1 97 ? 5.154 15.719 27.111 1.00 72.50 97 TYR A N 1
ATOM 749 C CA . TYR A 1 97 ? 5.757 15.826 25.789 1.00 72.50 97 TYR A CA 1
ATOM 750 C C . TYR A 1 97 ? 5.511 17.213 25.199 1.00 72.50 97 TYR A C 1
ATOM 752 O O . TYR A 1 97 ? 4.363 17.652 25.082 1.00 72.50 97 TYR A O 1
ATOM 760 N N . LYS A 1 98 ? 6.604 17.866 24.793 1.00 68.75 98 LYS A N 1
ATOM 761 C CA . LYS A 1 98 ? 6.573 19.103 24.017 1.00 68.75 98 LYS A CA 1
ATOM 762 C C . LYS A 1 98 ? 6.805 18.764 22.537 1.00 68.75 98 LYS A C 1
ATOM 764 O O . LYS A 1 98 ? 7.905 18.308 22.210 1.00 68.75 98 LYS A O 1
ATOM 769 N N . PRO A 1 99 ? 5.816 18.956 21.647 1.00 60.34 99 PRO A N 1
ATOM 770 C CA . PRO A 1 99 ? 6.005 18.702 20.223 1.00 60.34 99 PRO A CA 1
ATOM 771 C C . PRO A 1 99 ? 7.086 19.623 19.644 1.00 60.34 99 PRO A C 1
ATOM 773 O O . PRO A 1 99 ? 7.106 20.824 19.926 1.00 60.34 99 PRO A O 1
ATOM 776 N N . ASP A 1 100 ? 7.985 19.070 18.825 1.00 53.75 100 ASP A N 1
ATOM 777 C CA . ASP A 1 100 ? 8.938 19.872 18.056 1.00 53.75 100 ASP A CA 1
ATOM 778 C C . ASP A 1 100 ? 8.261 20.417 16.794 1.00 53.75 100 ASP A C 1
ATOM 780 O O . ASP A 1 100 ? 8.365 19.875 15.694 1.00 53.75 100 ASP A O 1
ATOM 784 N N . LEU A 1 101 ? 7.530 21.517 16.967 1.00 52.50 101 LEU A N 1
ATOM 785 C CA . LEU A 1 101 ? 6.854 22.190 15.861 1.00 52.50 101 LEU A CA 1
ATOM 786 C C . LEU A 1 101 ? 7.828 22.950 14.944 1.00 52.50 101 LEU A C 1
ATOM 788 O O . LEU A 1 101 ? 7.398 23.459 13.912 1.00 52.50 101 LEU A O 1
ATOM 792 N N . ALA A 1 102 ? 9.139 22.982 15.237 1.00 48.56 102 ALA A N 1
ATOM 793 C CA . ALA A 1 102 ? 10.126 23.546 14.313 1.00 48.56 102 ALA A CA 1
ATOM 794 C C . ALA A 1 102 ? 10.228 22.738 13.004 1.00 48.56 102 ALA A C 1
ATOM 796 O O . ALA A 1 102 ? 10.621 23.290 11.972 1.00 48.56 102 ALA A O 1
ATOM 797 N N . LEU A 1 103 ? 9.826 21.459 13.031 1.00 43.56 103 LEU A N 1
ATOM 798 C CA . LEU A 1 103 ? 9.707 20.585 11.859 1.00 43.56 103 LEU A CA 1
ATOM 799 C C . LEU A 1 103 ? 8.463 20.882 10.999 1.00 43.56 103 LEU A C 1
ATOM 801 O O . LEU A 1 103 ? 8.438 20.516 9.829 1.00 43.56 103 LEU A O 1
ATOM 805 N N . ALA A 1 104 ? 7.452 21.584 11.527 1.00 47.19 104 ALA A N 1
ATOM 806 C CA . ALA A 1 104 ? 6.209 21.891 10.805 1.00 47.19 104 ALA A CA 1
ATOM 807 C C . ALA A 1 104 ? 6.344 23.056 9.796 1.00 47.19 104 ALA A C 1
ATOM 809 O O . ALA A 1 104 ? 5.418 23.353 9.027 1.00 47.19 104 ALA A O 1
ATOM 810 N N . ILE A 1 105 ? 7.492 23.736 9.786 1.00 50.19 105 ILE A N 1
ATOM 811 C CA . ILE A 1 105 ? 7.646 25.047 9.160 1.00 50.19 105 ILE A CA 1
ATOM 812 C C . ILE A 1 105 ? 8.180 24.902 7.731 1.00 50.19 105 ILE A C 1
ATOM 814 O O . ILE A 1 105 ? 9.371 25.067 7.482 1.00 50.19 105 ILE A O 1
ATOM 818 N N . ASP A 1 106 ? 7.276 24.648 6.780 1.00 54.25 106 ASP A N 1
ATOM 819 C CA . ASP A 1 106 ? 7.522 25.074 5.399 1.00 54.25 106 ASP A CA 1
ATOM 820 C C . ASP A 1 106 ? 7.064 26.526 5.284 1.00 54.25 106 ASP A C 1
ATOM 822 O O . ASP A 1 106 ? 5.873 26.820 5.413 1.00 54.25 106 ASP A O 1
ATOM 826 N N . GLY A 1 107 ? 8.005 27.433 5.052 1.00 63.75 107 GLY A N 1
ATOM 827 C CA . GLY A 1 107 ? 7.725 28.857 4.954 1.00 63.75 107 GLY A CA 1
ATOM 828 C C . GLY A 1 107 ? 8.982 29.660 4.637 1.00 63.75 107 GLY A C 1
ATOM 829 O O . GLY A 1 107 ? 9.900 29.155 3.997 1.00 63.75 107 GLY A O 1
ATOM 830 N N . MET A 1 108 ? 9.024 30.923 5.050 1.00 70.62 108 MET A N 1
ATOM 831 C CA . MET A 1 108 ? 10.214 31.757 4.865 1.00 70.62 108 MET A CA 1
ATOM 832 C C . MET A 1 108 ? 11.227 31.526 5.982 1.00 70.62 108 MET A C 1
ATOM 834 O O . MET A 1 108 ? 10.841 31.284 7.120 1.00 70.62 108 MET A O 1
ATOM 838 N N . GLU A 1 109 ? 12.517 31.673 5.694 1.00 76.44 109 GLU A N 1
ATOM 839 C CA . GLU A 1 109 ? 13.576 31.457 6.678 1.00 76.44 109 GLU A CA 1
ATOM 840 C C . GLU A 1 109 ? 14.508 32.680 6.737 1.00 76.44 109 GLU A C 1
ATOM 842 O O . GLU A 1 109 ? 14.988 33.195 5.730 1.00 76.44 109 GLU A O 1
ATOM 847 N N . LEU A 1 110 ? 14.782 33.175 7.941 1.00 80.62 110 LEU A N 1
ATOM 848 C CA . LEU A 1 110 ? 15.895 34.080 8.202 1.00 80.62 110 LEU A CA 1
ATOM 849 C C . LEU A 1 110 ? 17.149 33.232 8.399 1.00 80.62 110 LEU A C 1
ATOM 851 O O . LEU A 1 110 ? 17.196 32.435 9.335 1.00 80.62 110 LEU A O 1
ATOM 855 N N . HIS A 1 111 ? 18.167 33.431 7.569 1.00 78.88 111 HIS A N 1
ATOM 856 C CA . HIS A 1 111 ? 19.443 32.727 7.637 1.00 78.88 111 HIS A CA 1
ATOM 857 C C . HIS A 1 111 ? 20.581 33.624 8.130 1.00 78.88 111 HIS A C 1
ATOM 859 O O . HIS A 1 111 ? 20.582 34.848 7.985 1.00 78.88 111 HIS A O 1
ATOM 865 N N . LEU A 1 112 ? 21.618 32.976 8.650 1.00 79.69 112 LEU A N 1
ATOM 866 C CA . LEU A 1 112 ? 22.969 33.522 8.649 1.00 79.69 112 LEU A CA 1
ATOM 867 C C . LEU A 1 112 ? 23.724 32.912 7.477 1.00 79.69 112 LEU A C 1
ATOM 869 O O . LEU A 1 112 ? 23.800 31.694 7.330 1.00 79.69 112 LEU A O 1
ATOM 873 N N . CYS A 1 113 ? 24.281 33.774 6.638 1.00 75.88 113 CYS A N 1
ATOM 874 C CA . CYS A 1 113 ? 25.251 33.406 5.625 1.00 75.88 113 CYS A CA 1
ATOM 875 C C . CYS A 1 113 ? 26.622 33.319 6.299 1.00 75.88 113 CYS A C 1
ATOM 877 O O . CYS A 1 113 ? 27.274 34.334 6.542 1.00 75.88 113 CYS A O 1
ATOM 879 N N . HIS A 1 114 ? 27.031 32.104 6.630 1.00 76.19 114 HIS A N 1
ATOM 880 C CA . HIS A 1 114 ? 28.339 31.758 7.158 1.00 76.19 114 HIS A CA 1
ATOM 881 C C . HIS A 1 114 ? 29.352 31.687 6.015 1.00 76.19 114 HIS A C 1
ATOM 883 O O . HIS A 1 114 ? 29.165 30.933 5.067 1.00 76.19 114 HIS A O 1
ATOM 889 N N . ILE A 1 115 ? 30.433 32.456 6.091 1.00 73.12 115 ILE A N 1
ATOM 890 C CA . ILE A 1 115 ? 31.553 32.339 5.152 1.00 73.12 115 ILE A CA 1
ATOM 891 C C . ILE A 1 115 ? 32.657 31.576 5.877 1.00 73.12 115 ILE A C 1
ATOM 893 O O . ILE A 1 115 ? 33.225 32.106 6.834 1.00 73.12 115 ILE A O 1
ATOM 897 N N . ASN A 1 116 ? 32.940 30.344 5.455 1.00 76.75 116 ASN A N 1
ATOM 898 C CA . ASN A 1 116 ? 34.036 29.522 5.973 1.00 76.75 116 ASN A CA 1
ATOM 899 C C . ASN A 1 116 ? 35.137 29.355 4.903 1.00 76.75 116 ASN A C 1
ATOM 901 O O . ASN A 1 116 ? 35.083 29.973 3.839 1.00 76.75 116 ASN A O 1
ATOM 905 N N . ARG A 1 117 ? 36.177 28.562 5.198 1.00 73.25 117 ARG A N 1
ATOM 906 C CA . ARG A 1 117 ? 37.285 28.314 4.250 1.00 73.25 117 ARG A CA 1
ATOM 907 C C . ARG A 1 117 ? 36.859 27.527 3.007 1.00 73.25 117 ARG A C 1
ATOM 909 O O . ARG A 1 117 ? 37.475 27.700 1.961 1.00 73.25 117 ARG A O 1
ATOM 916 N N . ASP A 1 118 ? 35.808 26.724 3.125 1.00 74.81 118 ASP A N 1
ATOM 917 C CA . ASP A 1 118 ? 35.323 25.828 2.072 1.00 74.81 118 ASP A CA 1
ATOM 918 C C . ASP A 1 118 ? 34.210 26.461 1.216 1.00 74.81 118 ASP A C 1
ATOM 920 O O . ASP A 1 118 ? 33.774 25.875 0.226 1.00 74.81 118 ASP A O 1
ATOM 924 N N . GLY A 1 119 ? 33.749 27.668 1.567 1.00 77.31 119 GLY A N 1
ATOM 925 C CA . GLY A 1 119 ? 32.753 28.417 0.810 1.00 77.31 119 GLY A CA 1
ATOM 926 C C . GLY A 1 119 ? 31.735 29.167 1.672 1.00 77.31 119 GLY A C 1
ATOM 927 O O . GLY A 1 119 ? 32.006 29.624 2.782 1.00 77.31 119 GLY A O 1
ATOM 928 N N . THR A 1 120 ? 30.542 29.356 1.109 1.00 74.69 120 THR A N 1
ATOM 929 C CA . THR A 1 120 ? 29.413 30.011 1.779 1.00 74.69 120 THR A CA 1
ATOM 930 C C . THR A 1 120 ? 28.391 28.964 2.208 1.00 74.69 120 THR A C 1
ATOM 932 O O . THR A 1 120 ? 27.912 28.191 1.384 1.00 74.69 120 THR A O 1
ATOM 935 N N . VAL A 1 121 ? 28.040 28.958 3.491 1.00 73.44 121 VAL A N 1
ATOM 936 C CA . VAL A 1 121 ? 27.061 28.058 4.106 1.00 73.44 121 VAL A CA 1
ATOM 937 C C . VAL A 1 121 ? 25.904 28.888 4.657 1.00 73.44 121 VAL A C 1
ATOM 939 O O . VAL A 1 121 ? 26.113 29.861 5.373 1.00 73.44 121 VAL A O 1
ATOM 942 N N . TYR A 1 122 ? 24.664 28.512 4.361 1.00 73.50 122 TYR A N 1
ATOM 943 C CA . TYR A 1 122 ? 23.483 29.208 4.876 1.00 73.50 122 TYR A CA 1
ATOM 944 C C . TYR A 1 122 ? 22.855 28.406 6.012 1.00 73.50 122 TYR A C 1
ATOM 946 O O . TYR A 1 122 ? 22.368 27.301 5.788 1.00 73.50 122 TYR A O 1
ATOM 954 N N . ALA A 1 123 ? 22.823 28.961 7.223 1.00 75.12 123 ALA A N 1
ATOM 955 C CA . ALA A 1 123 ? 22.215 28.308 8.380 1.00 75.12 123 ALA A CA 1
ATOM 956 C C . ALA A 1 123 ? 20.901 29.006 8.762 1.00 75.12 123 ALA A C 1
ATOM 958 O O . ALA A 1 123 ? 20.922 30.208 9.042 1.00 75.12 123 ALA A O 1
ATOM 959 N N . PRO A 1 124 ? 19.758 28.299 8.785 1.00 75.06 124 PRO A N 1
ATOM 960 C CA . PRO A 1 124 ? 18.490 28.904 9.166 1.00 75.06 124 PRO A CA 1
ATOM 961 C C . PRO A 1 124 ? 18.439 29.207 10.664 1.00 75.06 124 PRO A C 1
ATOM 963 O O . PRO A 1 124 ? 18.680 28.352 11.521 1.00 75.06 124 PRO A O 1
ATOM 966 N N . ILE A 1 125 ? 18.076 30.443 10.990 1.00 80.62 125 ILE A N 1
ATOM 967 C CA . ILE A 1 125 ? 17.880 30.920 12.354 1.00 80.62 125 ILE A CA 1
ATOM 968 C C . ILE A 1 125 ? 16.399 30.836 12.713 1.00 80.62 125 ILE A C 1
ATOM 970 O O . ILE A 1 125 ? 16.021 30.035 13.562 1.00 80.62 125 ILE A O 1
ATOM 974 N N . ILE A 1 126 ? 15.560 31.646 12.069 1.00 80.56 126 ILE A N 1
ATOM 975 C CA . ILE A 1 126 ? 14.142 31.818 12.402 1.00 80.56 126 ILE A CA 1
ATOM 976 C C . ILE A 1 126 ? 13.342 31.413 11.178 1.00 80.56 126 ILE A C 1
ATOM 978 O O . ILE A 1 126 ? 13.628 31.885 10.083 1.00 80.56 126 ILE A O 1
ATOM 982 N N . LYS A 1 127 ? 12.342 30.557 11.355 1.00 76.44 127 LYS A N 1
ATOM 983 C CA . LYS A 1 127 ? 11.432 30.169 10.281 1.00 76.44 127 LYS A CA 1
ATOM 984 C C . LYS A 1 127 ? 10.063 30.805 10.522 1.00 76.44 127 LYS A C 1
ATOM 986 O O . LYS A 1 127 ? 9.605 30.866 11.660 1.00 76.44 127 LYS A O 1
ATOM 991 N N . PHE A 1 128 ? 9.418 31.268 9.461 1.00 76.06 128 PHE A N 1
ATOM 992 C CA . PHE A 1 128 ? 8.134 31.963 9.480 1.00 76.06 128 PHE A CA 1
ATOM 993 C C . PHE A 1 128 ? 7.129 31.203 8.624 1.00 76.06 128 PHE A C 1
ATOM 995 O O . PHE A 1 128 ? 7.413 30.907 7.465 1.00 76.06 128 PHE A O 1
ATOM 1002 N N . SER A 1 129 ? 5.933 30.950 9.150 1.00 71.06 129 SER A N 1
ATOM 1003 C CA . SER A 1 129 ? 4.834 30.367 8.375 1.00 71.06 129 SER A CA 1
ATOM 1004 C C . SER A 1 129 ? 3.478 30.951 8.772 1.00 71.06 129 SER A C 1
ATOM 1006 O O . SER A 1 129 ? 3.302 31.498 9.860 1.00 71.06 129 SER A O 1
ATOM 1008 N N . GLY A 1 130 ? 2.543 30.866 7.832 1.00 68.19 130 GLY A N 1
ATOM 1009 C CA . GLY A 1 130 ? 1.164 31.319 7.895 1.00 68.19 130 GLY A CA 1
ATOM 1010 C C . GLY A 1 130 ? 0.956 32.828 8.079 1.00 68.19 130 GLY A C 1
ATOM 1011 O O . GLY A 1 130 ? 1.630 33.648 7.457 1.00 68.19 130 GLY A O 1
ATOM 1012 N N . THR A 1 131 ? -0.058 33.184 8.866 1.00 71.31 131 THR A N 1
ATOM 1013 C CA . THR A 1 131 ? -0.548 34.541 9.114 1.00 71.31 131 THR A CA 1
ATOM 1014 C C . THR A 1 131 ? -0.411 34.848 10.596 1.00 71.31 131 THR A C 1
ATOM 1016 O O . THR A 1 131 ? -1.036 34.194 11.427 1.00 71.31 131 THR A O 1
ATOM 1019 N N . PHE A 1 132 ? 0.379 35.855 10.927 1.00 71.31 132 PHE A N 1
ATOM 1020 C CA . PHE A 1 132 ? 0.586 36.328 12.288 1.00 71.31 132 PHE A CA 1
ATOM 1021 C C . PHE A 1 132 ? 0.781 37.840 12.259 1.00 71.31 132 PHE A C 1
ATOM 1023 O O . PHE A 1 132 ? 1.423 38.367 11.350 1.00 71.31 132 PHE A O 1
ATOM 1030 N N . ASP A 1 133 ? 0.227 38.542 13.246 1.00 83.88 133 ASP A N 1
ATOM 1031 C CA . ASP A 1 133 ? 0.477 39.975 13.392 1.00 83.88 133 ASP A CA 1
ATOM 1032 C C . ASP A 1 133 ? 1.905 40.239 13.913 1.00 83.88 133 ASP A C 1
ATOM 1034 O O . ASP A 1 133 ? 2.668 39.302 14.155 1.00 83.88 133 ASP A O 1
ATOM 1038 N N . TRP A 1 134 ? 2.285 41.506 14.080 1.00 85.50 134 TRP A N 1
ATOM 1039 C CA . TRP A 1 134 ? 3.595 41.908 14.591 1.00 85.50 134 TRP A CA 1
ATOM 1040 C C . TRP A 1 134 ? 3.983 41.164 15.874 1.00 85.50 134 TRP A C 1
ATOM 1042 O O . TRP A 1 134 ? 3.458 41.432 16.954 1.00 85.50 134 TRP A O 1
ATOM 1052 N N . LYS A 1 135 ? 4.957 40.259 15.750 1.00 78.25 135 LYS A N 1
ATOM 1053 C CA . LYS A 1 135 ? 5.496 39.446 16.841 1.00 78.25 135 LYS A CA 1
ATOM 1054 C C . LYS A 1 135 ? 7.014 39.565 16.884 1.00 78.25 135 LYS A C 1
ATOM 1056 O O . LYS A 1 135 ? 7.673 39.652 15.847 1.00 78.25 135 LYS A O 1
ATOM 1061 N N . THR A 1 136 ? 7.564 39.553 18.095 1.00 82.00 136 THR A N 1
ATOM 1062 C CA . THR A 1 136 ? 9.007 39.437 18.314 1.00 82.00 136 THR A CA 1
ATOM 1063 C C . THR A 1 136 ? 9.399 37.963 18.328 1.00 82.00 136 THR A C 1
ATOM 1065 O O . THR A 1 136 ? 8.881 37.185 19.128 1.00 82.00 136 THR A O 1
ATOM 1068 N N . PHE A 1 137 ? 10.334 37.591 17.466 1.00 79.50 137 PHE A N 1
ATOM 1069 C CA . PHE A 1 137 ? 10.955 36.274 17.415 1.00 79.50 137 PHE A CA 1
ATOM 1070 C C . PHE A 1 137 ? 12.382 36.387 17.931 1.00 79.50 137 PHE A C 1
ATOM 1072 O O . PHE A 1 137 ? 13.090 37.325 17.569 1.00 79.50 137 PHE A O 1
ATOM 1079 N N . ARG A 1 138 ? 12.812 35.432 18.758 1.00 86.19 138 ARG A N 1
ATOM 1080 C CA . ARG A 1 138 ? 14.133 35.444 19.388 1.00 86.19 138 ARG A CA 1
ATOM 1081 C C . ARG A 1 138 ? 14.748 34.051 19.364 1.00 86.19 138 ARG A C 1
ATOM 1083 O O . ARG A 1 138 ? 14.086 33.090 19.737 1.00 86.19 138 ARG A O 1
ATOM 1090 N N . LYS A 1 139 ? 16.017 33.941 18.969 1.00 85.25 139 LYS A N 1
ATOM 1091 C CA . LYS A 1 139 ? 16.766 32.678 18.984 1.00 85.25 139 LYS A CA 1
ATOM 1092 C C . LYS A 1 139 ? 18.220 32.895 19.379 1.00 85.25 139 LYS A C 1
ATOM 1094 O O . LYS A 1 139 ? 18.868 33.809 18.879 1.00 85.25 139 LYS A O 1
ATOM 1099 N N . GLU A 1 140 ? 18.730 32.033 20.251 1.00 88.31 140 GLU A N 1
ATOM 1100 C CA . GLU A 1 140 ? 20.164 31.939 20.522 1.00 88.31 140 GLU A CA 1
ATOM 1101 C C . GLU A 1 140 ? 20.839 31.105 19.422 1.00 88.31 140 GLU A C 1
ATOM 1103 O O . GLU A 1 140 ? 20.365 30.026 19.064 1.00 88.31 140 GLU A O 1
ATOM 1108 N N . VAL A 1 141 ? 21.942 31.608 18.875 1.00 84.19 141 VAL A N 1
ATOM 1109 C CA . VAL A 1 141 ? 22.759 30.930 17.866 1.00 84.19 141 VAL A CA 1
ATOM 1110 C C . VAL A 1 141 ? 24.204 30.858 18.330 1.00 84.19 141 VAL A C 1
ATOM 1112 O O . VAL A 1 141 ? 24.754 31.830 18.849 1.00 84.19 141 VAL A O 1
ATOM 1115 N N . GLN A 1 142 ? 24.836 29.710 18.113 1.00 87.50 142 GLN A N 1
ATOM 1116 C CA . GLN A 1 142 ? 26.268 29.534 18.321 1.00 87.50 142 GLN A CA 1
ATOM 1117 C C . GLN A 1 142 ? 26.979 29.571 16.971 1.00 87.50 142 GLN A C 1
ATOM 1119 O O . GLN A 1 142 ? 26.622 28.842 16.046 1.00 87.50 142 GLN A O 1
ATOM 1124 N N . VAL A 1 143 ? 27.986 30.432 16.846 1.00 82.81 143 VAL A N 1
ATOM 1125 C CA . VAL A 1 143 ? 28.763 30.565 15.610 1.00 82.81 143 VAL A CA 1
ATOM 1126 C C . VAL A 1 143 ? 29.810 29.455 15.572 1.00 82.81 143 VAL A C 1
ATOM 1128 O O . VAL A 1 143 ? 30.617 29.350 16.491 1.00 82.81 143 VAL A O 1
ATOM 1131 N N . SER A 1 144 ? 29.816 28.633 14.515 1.00 79.38 144 SER A N 1
ATOM 1132 C CA . SER A 1 144 ? 30.848 27.596 14.321 1.00 79.38 144 SER A CA 1
ATOM 1133 C C . SER A 1 144 ? 32.263 28.189 14.364 1.00 79.38 144 SER A C 1
ATOM 1135 O O . SER A 1 144 ? 32.471 29.321 13.916 1.00 79.38 144 SER A O 1
ATOM 1137 N N . ASN A 1 145 ? 33.218 27.408 14.875 1.00 82.06 145 ASN A N 1
ATOM 1138 C CA . ASN A 1 145 ? 34.630 27.777 15.000 1.00 82.06 145 ASN A CA 1
ATOM 1139 C C . ASN A 1 145 ? 35.299 28.082 13.646 1.00 82.06 145 ASN A C 1
ATOM 1141 O O . ASN A 1 145 ? 36.248 28.859 13.602 1.00 82.06 145 ASN A O 1
ATOM 1145 N N . ASP A 1 146 ? 34.768 27.543 12.547 1.00 77.56 146 ASP A N 1
ATOM 1146 C CA . ASP A 1 146 ? 35.361 27.669 11.206 1.00 77.56 146 ASP A CA 1
ATOM 1147 C C . ASP A 1 146 ? 34.875 28.906 10.428 1.00 77.56 146 ASP A C 1
ATOM 1149 O O . ASP A 1 146 ? 35.207 29.093 9.254 1.00 77.56 146 ASP A O 1
ATOM 1153 N N . ASN A 1 147 ? 34.067 29.761 11.061 1.00 72.25 147 ASN A N 1
ATOM 1154 C CA . ASN A 1 147 ? 33.499 30.945 10.423 1.00 72.25 147 ASN A CA 1
ATOM 1155 C C . ASN A 1 147 ? 34.495 32.105 10.345 1.00 72.25 147 ASN A C 1
ATOM 1157 O O . ASN A 1 147 ? 35.128 32.477 11.325 1.00 72.25 147 ASN A O 1
ATOM 1161 N N . VAL A 1 148 ? 34.568 32.742 9.179 1.00 61.09 148 VAL A N 1
ATOM 1162 C CA . VAL A 1 148 ? 35.413 33.917 8.915 1.00 61.09 148 VAL A CA 1
ATOM 1163 C C . VAL A 1 148 ? 34.581 35.206 8.900 1.00 61.09 148 VAL A C 1
ATOM 1165 O O . VAL A 1 148 ? 35.068 36.271 9.280 1.00 61.09 148 VAL A O 1
ATOM 1168 N N . ALA A 1 149 ? 33.313 35.124 8.491 1.00 66.44 149 ALA A N 1
ATOM 1169 C CA . ALA A 1 149 ? 32.345 36.219 8.549 1.00 66.44 149 ALA A CA 1
ATOM 1170 C C . ALA A 1 149 ? 30.910 35.676 8.565 1.00 66.44 149 ALA A C 1
ATOM 1172 O O . ALA A 1 149 ? 30.665 34.559 8.105 1.00 66.44 149 ALA A O 1
ATOM 1173 N N . VAL A 1 150 ? 29.963 36.480 9.060 1.00 64.19 150 VAL A N 1
ATOM 1174 C CA . VAL A 1 150 ? 28.536 36.158 9.007 1.00 64.19 150 VAL A CA 1
ATOM 1175 C C . VAL A 1 150 ? 27.754 37.337 8.432 1.00 64.19 150 VAL A C 1
ATOM 1177 O O . VAL A 1 150 ? 27.899 38.469 8.877 1.00 64.19 150 VAL A O 1
ATOM 1180 N N . VAL A 1 151 ? 26.909 37.090 7.435 1.00 67.44 151 VAL A N 1
ATOM 1181 C CA . VAL A 1 151 ? 26.010 38.114 6.883 1.00 67.44 151 VAL A CA 1
ATOM 1182 C C . VAL A 1 151 ? 24.573 37.729 7.229 1.00 67.44 151 VAL A C 1
ATOM 1184 O O . VAL A 1 151 ? 24.170 36.610 6.896 1.00 67.44 151 VAL A O 1
ATOM 1187 N N . PRO A 1 152 ? 23.790 38.585 7.912 1.00 62.22 152 PRO A N 1
ATOM 1188 C CA . PRO A 1 152 ? 22.368 38.331 8.083 1.00 62.22 152 PRO A CA 1
ATOM 1189 C C . PRO A 1 152 ? 21.700 38.363 6.709 1.00 62.22 152 PRO A C 1
ATOM 1191 O O . PRO A 1 152 ? 21.774 39.354 5.986 1.00 62.22 152 PRO A O 1
ATOM 1194 N N . LEU A 1 153 ? 21.073 37.254 6.331 1.00 65.75 153 LEU A N 1
ATOM 1195 C CA . LEU A 1 153 ? 20.459 37.093 5.026 1.00 65.75 153 LEU A CA 1
ATOM 1196 C C . LEU A 1 153 ? 19.059 36.521 5.189 1.00 65.75 153 LEU A C 1
ATOM 1198 O O . LEU A 1 153 ? 18.851 35.504 5.841 1.00 65.75 153 LEU A O 1
ATOM 1202 N N . LEU A 1 154 ? 18.093 37.137 4.530 1.00 54.84 154 LEU A N 1
ATOM 1203 C CA . LEU A 1 154 ? 16.735 36.637 4.492 1.00 54.84 154 LEU A CA 1
ATOM 1204 C C . LEU A 1 154 ? 16.541 35.878 3.173 1.00 54.84 154 LEU A C 1
ATOM 1206 O O . LEU A 1 154 ? 16.367 36.464 2.101 1.00 54.84 154 LEU A O 1
ATOM 1210 N N . LEU A 1 155 ? 16.659 34.551 3.237 1.00 57.66 155 LEU A N 1
ATOM 1211 C CA . LEU A 1 155 ? 16.499 33.673 2.077 1.00 57.66 155 LEU A CA 1
ATOM 1212 C C . LEU A 1 155 ? 15.057 33.184 1.984 1.00 57.66 155 LEU A C 1
ATOM 1214 O O . LEU A 1 155 ? 14.465 32.724 2.958 1.00 57.66 155 LEU A O 1
ATOM 1218 N N . LYS A 1 156 ? 14.511 33.168 0.767 1.00 57.72 156 LYS A N 1
ATOM 1219 C CA . LYS A 1 156 ? 13.416 32.252 0.458 1.00 57.72 156 LYS A CA 1
ATOM 1220 C C . LYS A 1 156 ? 14.058 30.907 0.135 1.00 57.72 156 LYS A C 1
ATOM 1222 O O . LYS A 1 156 ? 14.597 30.770 -0.955 1.00 57.72 156 LYS A O 1
ATOM 1227 N N . TRP A 1 157 ? 13.957 29.922 1.025 1.00 52.25 157 TRP A N 1
ATOM 1228 C CA . TRP A 1 157 ? 14.092 28.510 0.651 1.00 52.25 157 TRP A CA 1
ATOM 1229 C C . TRP A 1 157 ? 13.248 27.615 1.568 1.00 52.25 157 TRP A C 1
ATOM 1231 O O . TRP A 1 157 ? 13.689 27.151 2.608 1.00 52.25 157 TRP A O 1
ATOM 1241 N N . ALA A 1 158 ? 12.031 27.317 1.125 1.00 49.81 158 ALA A N 1
ATOM 1242 C CA . ALA A 1 158 ? 11.563 25.941 1.156 1.00 49.81 158 ALA A CA 1
ATOM 1243 C C . ALA A 1 158 ? 11.682 25.444 -0.288 1.00 49.81 158 ALA A C 1
ATOM 1245 O O . ALA A 1 158 ? 11.471 26.225 -1.221 1.00 49.81 158 ALA A O 1
ATOM 1246 N N . ALA A 1 159 ? 12.011 24.172 -0.495 1.00 49.88 159 ALA A N 1
ATOM 1247 C CA . ALA A 1 159 ? 12.247 23.544 -1.800 1.00 49.88 159 ALA A CA 1
ATOM 1248 C C . ALA A 1 159 ? 11.043 23.574 -2.776 1.00 49.88 159 ALA A C 1
ATOM 1250 O O . ALA A 1 159 ? 11.047 22.889 -3.797 1.00 49.88 159 ALA A O 1
ATOM 1251 N N . ASN A 1 160 ? 9.999 24.351 -2.476 1.00 53.47 160 ASN A N 1
ATOM 1252 C CA . ASN A 1 160 ? 8.708 24.291 -3.125 1.00 53.47 160 ASN A CA 1
ATOM 1253 C C . ASN A 1 160 ? 8.338 25.637 -3.794 1.00 53.47 160 ASN A C 1
ATOM 1255 O O . ASN A 1 160 ? 7.987 26.605 -3.110 1.00 53.47 160 ASN A O 1
ATOM 1259 N N . PRO A 1 161 ? 8.385 25.735 -5.138 1.00 55.19 161 PRO A N 1
ATOM 1260 C CA . PRO A 1 161 ? 8.107 26.969 -5.884 1.00 55.19 161 PRO A CA 1
ATOM 1261 C C . PRO A 1 161 ? 6.639 27.429 -5.814 1.00 55.19 161 PRO A C 1
ATOM 1263 O O . PRO A 1 161 ? 6.298 28.474 -6.369 1.00 55.19 161 PRO A O 1
ATOM 1266 N N . THR A 1 162 ? 5.770 26.663 -5.152 1.00 53.56 162 THR A N 1
ATOM 1267 C CA . THR A 1 162 ? 4.329 26.910 -5.019 1.00 53.56 162 THR A CA 1
ATOM 1268 C C . THR A 1 162 ? 3.963 27.812 -3.841 1.00 53.56 162 THR A C 1
ATOM 1270 O O . THR A 1 162 ? 2.820 28.250 -3.763 1.00 53.56 162 THR A O 1
ATOM 1273 N N . GLN A 1 163 ? 4.896 28.131 -2.939 1.00 60.44 163 GLN A N 1
ATOM 1274 C CA . GLN A 1 163 ? 4.592 28.974 -1.781 1.00 60.44 163 GLN A CA 1
ATOM 1275 C C . GLN A 1 163 ? 4.314 30.434 -2.170 1.00 60.44 163 GLN A C 1
ATOM 1277 O O . GLN A 1 163 ? 5.057 31.035 -2.954 1.00 60.44 163 GLN A O 1
ATOM 1282 N N . ALA A 1 164 ? 3.264 30.993 -1.572 1.00 67.62 164 ALA A N 1
ATOM 1283 C CA . ALA A 1 164 ? 2.767 32.359 -1.682 1.00 67.62 164 ALA A CA 1
ATOM 1284 C C . ALA A 1 164 ? 2.645 32.992 -0.276 1.00 67.62 164 ALA A C 1
ATOM 1286 O O . ALA A 1 164 ? 2.781 32.299 0.728 1.00 67.62 164 ALA A O 1
ATOM 1287 N N . GLY A 1 165 ? 2.439 34.309 -0.199 1.00 74.62 165 GLY A N 1
ATOM 1288 C CA . GLY A 1 165 ? 2.297 35.044 1.065 1.00 74.62 165 GLY A CA 1
ATOM 1289 C C . GLY A 1 165 ? 3.241 36.233 1.209 1.00 74.62 165 GLY A C 1
ATOM 1290 O O . GLY A 1 165 ? 4.112 36.464 0.367 1.00 74.62 165 GLY A O 1
ATOM 1291 N N . THR A 1 166 ? 3.051 36.987 2.286 1.00 80.00 166 THR A N 1
ATOM 1292 C CA . THR A 1 166 ? 3.795 38.210 2.583 1.00 80.00 166 THR A CA 1
ATOM 1293 C C . THR A 1 166 ? 4.455 38.114 3.951 1.00 80.00 166 THR A C 1
ATOM 1295 O O . THR A 1 166 ? 3.786 37.801 4.930 1.00 80.00 166 THR A O 1
ATOM 1298 N N . LEU A 1 167 ? 5.746 38.424 4.045 1.00 81.69 167 LEU A N 1
ATOM 1299 C CA . LEU A 1 167 ? 6.449 38.588 5.318 1.00 81.69 167 LEU A CA 1
ATOM 1300 C C . LEU A 1 167 ? 6.963 40.017 5.423 1.00 81.69 167 LEU A C 1
ATOM 1302 O O . LEU A 1 167 ? 7.666 40.491 4.535 1.00 81.69 167 LEU A O 1
ATOM 1306 N N . SER A 1 168 ? 6.608 40.693 6.506 1.00 85.19 168 SER A N 1
ATOM 1307 C CA . SER A 1 168 ? 7.002 42.069 6.785 1.00 85.19 168 SER A CA 1
ATOM 1308 C C . SER A 1 168 ? 7.946 42.118 7.984 1.00 85.19 168 SER A C 1
ATOM 1310 O O . SER A 1 168 ? 7.655 41.480 8.990 1.00 85.19 168 SER A O 1
ATOM 1312 N N . PHE A 1 169 ? 9.026 42.901 7.923 1.00 84.06 169 PHE A N 1
ATOM 1313 C CA . PHE A 1 169 ? 9.978 43.092 9.029 1.00 84.06 169 PHE A CA 1
ATOM 1314 C C . PHE A 1 169 ? 10.027 44.539 9.507 1.00 84.06 169 PHE A C 1
ATOM 1316 O O . PHE A 1 169 ? 10.191 45.446 8.698 1.00 84.06 169 PHE A O 1
ATOM 1323 N N . ARG A 1 170 ? 9.955 44.746 10.824 1.00 86.50 170 ARG A N 1
ATOM 1324 C CA . ARG A 1 170 ? 10.159 46.049 11.483 1.00 86.50 170 ARG A CA 1
ATOM 1325 C C . ARG A 1 170 ? 11.546 46.200 12.081 1.00 86.50 170 ARG A C 1
ATOM 1327 O O . ARG A 1 170 ? 12.048 47.315 12.170 1.00 86.50 170 ARG A O 1
ATOM 1334 N N . SER A 1 171 ? 12.149 45.098 12.511 1.00 88.44 171 SER A N 1
ATOM 1335 C CA . SER A 1 171 ? 13.497 45.118 13.061 1.00 88.44 171 SER A CA 1
ATOM 1336 C C . SER A 1 171 ? 14.166 43.753 12.995 1.00 88.44 171 SER A C 1
ATOM 1338 O O . SER A 1 171 ? 13.495 42.721 13.012 1.00 88.44 171 SER A O 1
ATOM 1340 N N . LEU A 1 172 ? 15.496 43.763 12.947 1.00 87.75 172 LEU A N 1
ATOM 1341 C CA . LEU A 1 172 ? 16.369 42.619 13.176 1.00 87.75 172 LEU A CA 1
ATOM 1342 C C . LEU A 1 172 ? 17.587 43.096 13.974 1.00 87.75 172 LEU A C 1
ATOM 1344 O O . LEU A 1 172 ? 18.263 44.047 13.595 1.00 87.75 172 LEU A O 1
ATOM 1348 N N . ARG A 1 173 ? 17.875 42.431 15.084 1.00 89.44 173 ARG A N 1
ATOM 1349 C CA . ARG A 1 173 ? 18.979 42.728 15.988 1.00 89.44 173 ARG A CA 1
ATOM 1350 C C . ARG A 1 173 ? 19.775 41.459 16.246 1.00 89.44 173 ARG A C 1
ATOM 1352 O O . ARG A 1 173 ? 19.195 40.397 16.460 1.00 89.44 173 ARG A O 1
ATOM 1359 N N . ILE A 1 174 ? 21.099 41.579 16.263 1.00 90.25 174 ILE A N 1
ATOM 1360 C CA . ILE A 1 174 ? 21.994 40.522 16.738 1.00 90.25 174 ILE A CA 1
ATOM 1361 C C . ILE A 1 174 ? 22.809 41.089 17.892 1.00 90.25 174 ILE A C 1
ATOM 1363 O O . ILE A 1 174 ? 23.490 42.105 17.735 1.00 90.25 174 ILE A O 1
ATOM 1367 N N . SER A 1 175 ? 22.752 40.428 19.043 1.00 92.81 175 SER A N 1
ATOM 1368 C CA . SER A 1 175 ? 23.450 40.843 20.258 1.00 92.81 175 SER A CA 1
ATOM 1369 C C . SER A 1 175 ? 24.252 39.687 20.840 1.00 92.81 175 SER A C 1
ATOM 1371 O O . SER A 1 175 ? 23.861 38.531 20.731 1.00 92.81 175 SER A O 1
ATOM 1373 N N . GLU A 1 176 ? 25.391 39.975 21.454 1.00 93.44 176 GLU A N 1
ATOM 1374 C CA . GLU A 1 176 ? 26.153 38.977 22.206 1.00 93.44 176 GLU A CA 1
ATOM 1375 C C . GLU A 1 176 ? 25.342 38.486 23.411 1.00 93.44 176 GLU A C 1
ATOM 1377 O O . GLU A 1 176 ? 24.763 39.298 24.132 1.00 93.44 176 GLU A O 1
ATOM 1382 N N . THR A 1 177 ? 25.325 37.173 23.651 1.00 90.62 177 THR A N 1
ATOM 1383 C CA . THR A 1 177 ? 24.524 36.589 24.746 1.00 90.62 177 THR A CA 1
ATOM 1384 C C . THR A 1 177 ? 25.030 37.038 26.116 1.00 90.62 177 THR A C 1
ATOM 1386 O O . THR A 1 177 ? 24.232 37.435 26.959 1.00 90.62 177 THR A O 1
ATOM 1389 N N . ASP A 1 178 ? 26.352 37.050 26.308 1.00 91.00 178 ASP A N 1
ATOM 1390 C CA . ASP A 1 178 ? 26.960 37.305 27.621 1.00 91.00 178 ASP A CA 1
ATOM 1391 C C . ASP A 1 178 ? 27.000 38.796 27.984 1.00 91.00 178 ASP A C 1
ATOM 1393 O O . ASP A 1 178 ? 26.835 39.165 29.142 1.00 91.00 178 ASP A O 1
ATOM 1397 N N . SER A 1 179 ? 27.242 39.667 26.998 1.00 93.06 179 SER A N 1
ATOM 1398 C CA . SER A 1 179 ? 27.439 41.106 27.230 1.00 93.06 179 SER A CA 1
ATOM 1399 C C . SER A 1 179 ? 26.207 41.952 26.900 1.00 93.06 179 SER A C 1
ATOM 1401 O O . SER A 1 179 ? 26.165 43.132 27.240 1.00 93.06 179 SER A O 1
ATOM 1403 N N . GLY A 1 180 ? 25.236 41.396 26.166 1.00 91.62 180 GLY A N 1
ATOM 1404 C CA . GLY A 1 180 ? 24.114 42.144 25.595 1.00 91.62 180 GLY A CA 1
ATOM 1405 C C . GLY A 1 180 ? 24.513 43.140 24.496 1.00 91.62 180 GLY A C 1
ATOM 1406 O O . GLY A 1 180 ? 23.644 43.817 23.940 1.00 91.62 180 GLY A O 1
ATOM 1407 N N . LYS A 1 181 ? 25.806 43.249 24.148 1.00 93.12 181 LYS A N 1
ATOM 1408 C CA . LYS A 1 181 ? 26.297 44.191 23.136 1.00 93.12 181 LYS A CA 1
ATOM 1409 C C . LYS A 1 181 ? 25.673 43.871 21.783 1.00 93.12 181 LYS A C 1
ATOM 1411 O O . LYS A 1 181 ? 25.859 42.781 21.250 1.00 93.12 181 LYS A O 1
ATOM 1416 N N . THR A 1 182 ? 24.980 44.846 21.205 1.00 91.44 182 THR A N 1
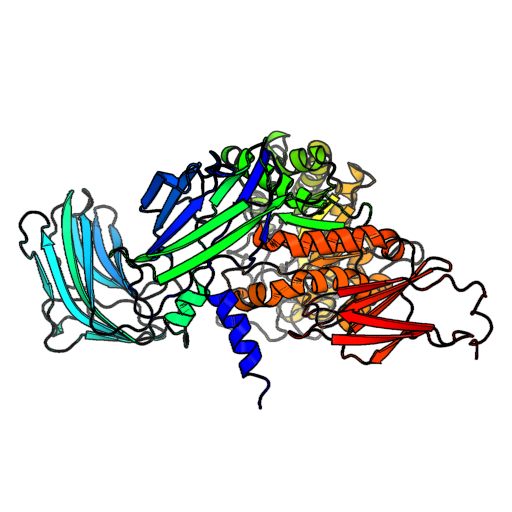ATOM 1417 C CA . THR A 1 182 ? 24.425 44.731 19.852 1.00 91.44 182 THR A CA 1
ATOM 1418 C C . THR A 1 182 ? 25.543 44.871 18.825 1.00 91.44 182 THR A C 1
ATOM 1420 O O . THR A 1 182 ? 26.286 45.850 18.843 1.00 91.44 182 THR A O 1
ATOM 1423 N N . VAL A 1 183 ? 25.680 43.867 17.961 1.00 87.62 183 VAL A N 1
ATOM 1424 C CA . VAL A 1 183 ? 26.699 43.795 16.900 1.00 87.62 183 VAL A CA 1
ATOM 1425 C C . VAL A 1 183 ? 26.114 44.015 15.506 1.00 87.62 183 VAL A C 1
ATOM 1427 O O . VAL A 1 183 ? 26.870 44.228 14.567 1.00 87.62 183 VAL A O 1
ATOM 1430 N N . PHE A 1 184 ? 24.786 43.975 15.384 1.00 87.00 184 PHE A N 1
ATOM 1431 C CA . PHE A 1 184 ? 24.047 44.309 14.170 1.00 87.00 184 PHE A CA 1
ATOM 1432 C C . PHE A 1 184 ? 22.663 44.828 14.534 1.00 87.00 184 PHE A C 1
ATOM 1434 O O . PHE A 1 184 ? 21.998 44.243 15.401 1.00 87.00 184 PHE A O 1
ATOM 1441 N N . ASN A 1 185 ? 22.220 45.897 13.873 1.00 87.06 185 ASN A N 1
ATOM 1442 C CA . ASN A 1 185 ? 20.922 46.489 14.154 1.00 87.06 185 ASN A CA 1
ATOM 1443 C C . ASN A 1 185 ? 20.250 47.047 12.895 1.00 87.06 185 ASN A C 1
ATOM 1445 O O . ASN A 1 185 ? 20.515 48.160 12.461 1.00 87.06 185 ASN A O 1
ATOM 1449 N N . PHE A 1 186 ? 19.281 46.306 12.377 1.00 84.44 186 PHE A N 1
ATOM 1450 C CA . PHE A 1 186 ? 18.452 46.687 11.244 1.00 84.44 186 PHE A CA 1
ATOM 1451 C C . PHE A 1 186 ? 17.082 47.168 11.726 1.00 84.44 186 PHE A C 1
ATOM 1453 O O . PHE A 1 186 ? 16.336 46.397 12.326 1.00 84.44 186 PHE A O 1
ATOM 1460 N N . HIS A 1 187 ? 16.761 48.444 11.508 1.00 85.12 187 HIS A N 1
ATOM 1461 C CA . HIS A 1 187 ? 15.478 49.068 11.866 1.00 85.12 187 HIS A CA 1
ATOM 1462 C C . HIS A 1 187 ? 15.047 50.007 10.727 1.00 85.12 187 HIS A C 1
ATOM 1464 O O . HIS A 1 187 ? 15.334 51.206 10.777 1.00 85.12 187 HIS A O 1
ATOM 1470 N N . PRO A 1 188 ? 14.430 49.481 9.656 1.00 78.94 188 PRO A N 1
ATOM 1471 C CA . PRO A 1 188 ? 14.032 50.295 8.517 1.00 78.94 188 PRO A CA 1
ATOM 1472 C C . PRO A 1 188 ? 12.928 51.287 8.920 1.00 78.94 188 PRO A C 1
ATOM 1474 O O . PRO A 1 188 ? 12.116 51.012 9.803 1.00 78.94 188 PRO A O 1
ATOM 1477 N N . LYS A 1 189 ? 12.894 52.456 8.264 1.00 76.50 189 LYS A N 1
ATOM 1478 C CA . LYS A 1 189 ? 11.874 53.495 8.526 1.00 76.50 189 LYS A CA 1
ATOM 1479 C C . LYS A 1 189 ? 10.454 52.996 8.253 1.00 76.50 189 LYS A C 1
ATOM 1481 O O . LYS A 1 189 ? 9.525 53.374 8.960 1.00 76.50 189 LYS A O 1
ATOM 1486 N N . GLU A 1 190 ? 10.309 52.143 7.244 1.00 80.75 190 GLU A N 1
ATOM 1487 C CA . GLU A 1 190 ? 9.074 51.439 6.916 1.00 80.75 190 GLU A CA 1
ATOM 1488 C C . GLU A 1 190 ? 9.316 49.931 6.968 1.00 80.75 190 GLU A C 1
ATOM 1490 O O . GLU A 1 190 ? 10.436 49.489 6.697 1.00 80.75 190 GLU A O 1
ATOM 1495 N N . PRO A 1 191 ? 8.299 49.118 7.300 1.00 81.69 191 PRO A N 1
ATOM 1496 C CA . PRO A 1 191 ? 8.469 47.679 7.297 1.00 81.69 191 PRO A CA 1
ATOM 1497 C C . PRO A 1 191 ? 8.918 47.152 5.932 1.00 81.69 191 PRO A C 1
ATOM 1499 O O . PRO A 1 191 ? 8.292 47.453 4.917 1.00 81.69 191 PRO A O 1
ATOM 1502 N N . VAL A 1 192 ? 9.959 46.319 5.899 1.00 77.62 192 VAL A N 1
ATOM 1503 C CA . VAL A 1 192 ? 10.355 45.639 4.658 1.00 77.62 192 VAL A CA 1
ATOM 1504 C C . VAL A 1 192 ? 9.351 44.540 4.376 1.00 77.62 192 VAL A C 1
ATOM 1506 O O . VAL A 1 192 ? 9.283 43.571 5.127 1.00 77.62 192 VAL A O 1
ATOM 1509 N N . VAL A 1 193 ? 8.579 44.705 3.303 1.00 76.31 193 VAL A N 1
ATOM 1510 C CA . VAL A 1 193 ? 7.537 43.772 2.870 1.00 76.31 193 VAL A CA 1
ATOM 1511 C C . VAL A 1 193 ? 8.077 42.882 1.759 1.00 76.31 193 VAL A C 1
ATOM 1513 O O . VAL A 1 193 ? 8.427 43.353 0.680 1.00 76.31 193 VAL A O 1
ATOM 1516 N N . MET A 1 194 ? 8.089 41.578 1.991 1.00 73.25 194 MET A N 1
ATOM 1517 C CA . MET A 1 194 ? 8.484 40.585 1.002 1.00 73.25 194 MET A CA 1
ATOM 1518 C C . MET A 1 194 ? 7.275 39.795 0.543 1.00 73.25 194 MET A C 1
ATOM 1520 O O . MET A 1 194 ? 6.581 39.208 1.369 1.00 73.25 194 MET A O 1
ATOM 1524 N N . LYS A 1 195 ? 7.054 39.730 -0.771 1.00 71.50 195 LYS A N 1
ATOM 1525 C CA . LYS A 1 195 ? 5.980 38.935 -1.376 1.00 71.50 195 LYS A CA 1
ATOM 1526 C C . LYS A 1 195 ? 6.547 37.686 -2.038 1.00 71.50 195 LYS A C 1
ATOM 1528 O O . LYS A 1 195 ? 7.508 37.754 -2.800 1.00 71.50 195 LYS A O 1
ATOM 1533 N N . LEU A 1 196 ? 5.920 36.544 -1.792 1.00 63.94 196 LEU A N 1
ATOM 1534 C CA . LEU A 1 196 ? 6.243 35.290 -2.459 1.00 63.94 196 LEU A CA 1
ATOM 1535 C C . LEU A 1 196 ? 5.588 35.252 -3.847 1.00 63.94 196 LEU A C 1
ATOM 1537 O O . LEU A 1 196 ? 4.365 35.254 -3.967 1.00 63.94 196 LEU A O 1
ATOM 1541 N N . GLY A 1 197 ? 6.417 35.183 -4.892 1.00 58.12 197 GLY A N 1
ATOM 1542 C CA . GLY A 1 197 ? 5.999 34.965 -6.280 1.00 58.12 197 GLY A CA 1
ATOM 1543 C C . GLY A 1 197 ? 6.938 34.017 -7.036 1.00 58.12 197 GLY A C 1
ATOM 1544 O O . GLY A 1 197 ? 7.977 33.597 -6.509 1.00 58.12 197 GLY A O 1
ATOM 1545 N N . LYS A 1 198 ? 6.571 33.664 -8.277 1.00 52.25 198 LYS A N 1
ATOM 1546 C CA . LYS A 1 198 ? 7.419 32.879 -9.190 1.00 52.25 198 LYS A CA 1
ATOM 1547 C C . LYS A 1 198 ? 8.642 33.720 -9.592 1.00 52.25 198 LYS A C 1
ATOM 1549 O O . LYS A 1 198 ? 8.491 34.658 -10.363 1.00 52.25 198 LYS A O 1
ATOM 1554 N N . GLY A 1 199 ? 9.835 33.380 -9.092 1.00 54.50 199 GLY A N 1
ATOM 1555 C CA . GLY A 1 199 ? 11.105 33.815 -9.701 1.00 54.50 199 GLY A CA 1
ATOM 1556 C C . GLY A 1 199 ? 12.052 34.719 -8.898 1.00 54.50 199 GLY A C 1
ATOM 1557 O O . GLY A 1 199 ? 13.121 35.014 -9.415 1.00 54.50 199 GLY A O 1
ATOM 1558 N N . GLN A 1 200 ? 11.744 35.128 -7.660 1.00 52.78 200 GLN A N 1
ATOM 1559 C CA . GLN A 1 200 ? 12.724 35.802 -6.783 1.00 52.78 200 GLN A CA 1
ATOM 1560 C C . GLN A 1 200 ? 13.024 34.949 -5.542 1.00 52.78 200 GLN A C 1
ATOM 1562 O O . GLN A 1 200 ? 12.101 34.502 -4.857 1.00 52.78 200 GLN A O 1
ATOM 1567 N N . SER A 1 201 ? 14.312 34.681 -5.293 1.00 54.62 201 SER A N 1
ATOM 1568 C CA . SER A 1 201 ? 14.793 33.672 -4.334 1.00 54.62 201 SER A CA 1
ATOM 1569 C C . SER A 1 201 ? 15.483 34.232 -3.082 1.00 54.62 201 SER A C 1
ATOM 1571 O O . SER A 1 201 ? 15.615 33.504 -2.103 1.00 54.62 201 SER A O 1
ATOM 1573 N N . THR A 1 202 ? 15.912 35.498 -3.048 1.00 60.50 202 THR A N 1
ATOM 1574 C CA . THR A 1 202 ? 16.750 36.023 -1.947 1.00 60.50 202 THR A CA 1
ATOM 1575 C C . THR A 1 202 ? 16.540 37.523 -1.714 1.00 60.50 202 THR A C 1
ATOM 1577 O O . THR A 1 202 ? 16.505 38.267 -2.691 1.00 60.50 202 THR A O 1
ATOM 1580 N N . CYS A 1 203 ? 16.485 37.983 -0.457 1.00 65.88 203 CYS A N 1
ATOM 1581 C CA . CYS A 1 203 ? 16.524 39.407 -0.101 1.00 65.88 203 CYS A CA 1
ATOM 1582 C C . CYS A 1 203 ? 17.645 39.669 0.923 1.00 65.88 203 CYS A C 1
ATOM 1584 O O . CYS A 1 203 ? 17.625 39.146 2.038 1.00 65.88 203 CYS A O 1
ATOM 1586 N N . TRP A 1 204 ? 18.646 40.469 0.551 1.00 64.56 204 TRP A N 1
ATOM 1587 C CA . TRP A 1 204 ? 19.725 40.867 1.461 1.00 64.56 204 TRP A CA 1
ATOM 1588 C C . TRP A 1 204 ? 19.253 42.008 2.361 1.00 64.56 204 TRP A C 1
ATOM 1590 O O . TRP A 1 204 ? 18.789 43.028 1.855 1.00 64.56 204 TRP A O 1
ATOM 1600 N N . LEU A 1 205 ? 19.384 41.844 3.681 1.00 65.12 205 LEU A N 1
ATOM 1601 C CA . LEU A 1 205 ? 19.107 42.901 4.656 1.00 65.12 205 LEU A CA 1
ATOM 1602 C C . LEU A 1 205 ? 20.391 43.709 4.907 1.00 65.12 205 LEU A C 1
ATOM 1604 O O . LEU A 1 205 ? 21.462 43.128 5.074 1.0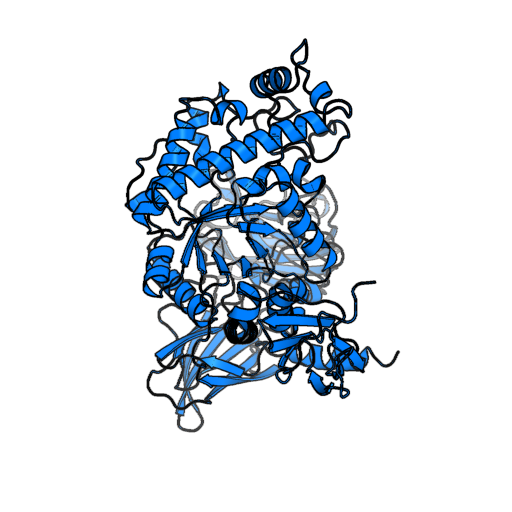0 65.12 205 LEU A O 1
ATOM 1608 N N . SER A 1 206 ? 20.285 45.037 4.930 1.00 59.78 206 SER A N 1
ATOM 1609 C CA . SER A 1 206 ? 21.405 45.983 5.059 1.00 59.78 206 SER A CA 1
ATOM 1610 C C . SER A 1 206 ? 21.036 47.094 6.046 1.00 59.78 206 SER A C 1
ATOM 1612 O O . SER A 1 206 ? 19.872 47.491 6.085 1.00 59.78 206 SER A O 1
ATOM 1614 N N . GLU A 1 207 ? 21.987 47.610 6.837 1.00 58.12 207 GLU A N 1
ATOM 1615 C CA . GLU A 1 207 ? 21.730 48.743 7.749 1.00 58.12 207 GLU A CA 1
ATOM 1616 C C . GLU A 1 207 ? 21.375 50.017 6.972 1.00 58.12 207 GLU A C 1
ATOM 1618 O O . GLU A 1 207 ? 20.614 50.851 7.464 1.00 58.12 207 GLU A O 1
ATOM 1623 N N . ASP A 1 208 ? 21.868 50.128 5.735 1.00 60.66 208 ASP A N 1
ATOM 1624 C CA . ASP A 1 208 ? 21.416 51.100 4.744 1.00 60.66 208 ASP A CA 1
ATOM 1625 C C . ASP A 1 208 ? 20.239 50.521 3.933 1.00 60.66 208 ASP A C 1
ATOM 1627 O O . ASP A 1 208 ? 20.460 49.627 3.101 1.00 60.66 208 ASP A O 1
ATOM 1631 N N . PRO A 1 209 ? 18.999 51.020 4.120 1.00 53.56 209 PRO A N 1
ATOM 1632 C CA . PRO A 1 209 ? 17.829 50.527 3.401 1.00 53.56 209 PRO A CA 1
ATOM 1633 C C . PRO A 1 209 ? 17.952 50.671 1.880 1.00 53.56 209 PRO A C 1
ATOM 1635 O O . PRO A 1 209 ? 17.352 49.873 1.161 1.00 53.56 209 PRO A O 1
ATOM 1638 N N . ALA A 1 210 ? 18.747 51.632 1.385 1.00 55.53 210 ALA A N 1
ATOM 1639 C CA . ALA A 1 210 ? 18.962 51.852 -0.045 1.00 55.53 210 ALA A CA 1
ATOM 1640 C C . ALA A 1 210 ? 19.787 50.738 -0.717 1.00 55.53 210 ALA A C 1
ATOM 1642 O O . ALA A 1 210 ? 19.787 50.644 -1.940 1.00 55.53 210 ALA A O 1
ATOM 1643 N N . LYS A 1 211 ? 20.460 49.884 0.069 1.00 56.41 211 LYS A N 1
ATOM 1644 C CA . LYS A 1 211 ? 21.260 48.740 -0.408 1.00 56.41 211 LYS A CA 1
ATOM 1645 C C . LYS A 1 211 ? 20.554 47.388 -0.245 1.00 56.41 211 LYS A C 1
ATOM 1647 O O . LYS A 1 211 ? 21.146 46.338 -0.489 1.00 56.41 211 LYS A O 1
ATOM 1652 N N . THR A 1 212 ? 19.293 47.395 0.188 1.00 55.72 212 THR A N 1
ATOM 1653 C CA . THR A 1 212 ? 18.468 46.183 0.290 1.00 55.72 212 THR A CA 1
ATOM 1654 C C . THR A 1 212 ? 18.186 45.652 -1.123 1.00 55.72 212 THR A C 1
ATOM 1656 O O . THR A 1 212 ? 17.536 46.339 -1.906 1.00 55.72 212 THR A O 1
ATOM 1659 N N . GLY A 1 213 ? 18.655 44.445 -1.462 1.00 50.94 213 GLY A N 1
ATOM 1660 C CA . GLY A 1 213 ? 18.400 43.799 -2.765 1.00 50.94 213 GLY A CA 1
ATOM 1661 C C . GLY A 1 213 ? 19.630 43.528 -3.643 1.00 50.94 213 GLY A C 1
ATOM 1662 O O . GLY A 1 213 ? 19.548 42.657 -4.508 1.00 50.94 213 GLY A O 1
ATOM 1663 N N . ASP A 1 214 ? 20.773 44.165 -3.375 1.00 52.19 214 ASP A N 1
ATOM 1664 C CA . ASP A 1 214 ? 22.038 43.879 -4.066 1.00 52.19 214 ASP A CA 1
ATOM 1665 C C . ASP A 1 214 ? 22.851 42.798 -3.332 1.00 52.19 214 ASP A C 1
ATOM 1667 O O . ASP A 1 214 ? 22.841 42.701 -2.101 1.00 52.19 214 ASP A O 1
ATOM 1671 N N . ALA A 1 215 ? 23.572 41.962 -4.086 1.00 47.06 215 ALA A N 1
ATOM 1672 C CA . ALA A 1 215 ? 24.432 40.907 -3.549 1.00 47.06 215 ALA A CA 1
ATOM 1673 C C . ALA A 1 215 ? 25.666 41.504 -2.841 1.00 47.06 215 ALA A C 1
ATOM 1675 O O . ALA A 1 215 ? 26.755 41.566 -3.409 1.00 47.06 215 ALA A O 1
ATOM 1676 N N . GLY A 1 216 ? 25.499 41.979 -1.603 1.00 54.44 216 GLY A N 1
ATOM 1677 C CA . GLY A 1 216 ? 26.591 42.613 -0.860 1.00 54.44 216 GLY A CA 1
ATOM 1678 C C . GLY A 1 216 ? 26.238 43.238 0.490 1.00 54.44 216 GLY A C 1
ATOM 1679 O O . GLY A 1 216 ? 26.909 44.195 0.867 1.00 54.44 216 GLY A O 1
ATOM 1680 N N . GLY A 1 217 ? 25.217 42.738 1.202 1.00 58.25 217 GLY A N 1
ATOM 1681 C CA . GLY A 1 217 ? 24.794 43.278 2.506 1.00 58.25 217 GLY A CA 1
ATOM 1682 C C . GLY A 1 217 ? 25.930 43.433 3.534 1.00 58.25 217 GLY A C 1
ATOM 1683 O O . GLY A 1 217 ? 26.989 42.807 3.415 1.00 58.25 217 GLY A O 1
ATOM 1684 N N . ASP A 1 218 ? 25.707 44.271 4.551 1.00 62.25 218 ASP A N 1
ATOM 1685 C CA . ASP A 1 218 ? 26.709 44.578 5.578 1.00 62.25 218 ASP A CA 1
ATOM 1686 C C . ASP A 1 218 ? 27.222 43.301 6.260 1.00 62.25 218 ASP A C 1
ATOM 1688 O O . ASP A 1 218 ? 26.476 42.531 6.872 1.00 62.25 218 ASP A O 1
ATOM 1692 N N . LYS A 1 219 ? 28.531 43.053 6.146 1.00 65.75 219 LYS A N 1
ATOM 1693 C CA . LYS A 1 219 ? 29.168 41.885 6.762 1.00 65.75 219 LYS A CA 1
ATOM 1694 C C . LYS A 1 219 ? 29.303 42.115 8.263 1.00 65.75 219 LYS A C 1
ATOM 1696 O O . LYS A 1 219 ? 30.118 42.930 8.697 1.00 65.75 219 LYS A O 1
ATOM 1701 N N . VAL A 1 220 ? 28.574 41.340 9.058 1.00 72.75 220 VAL A N 1
ATOM 1702 C CA . VAL A 1 220 ? 28.677 41.367 10.518 1.00 72.75 220 VAL A CA 1
ATOM 1703 C C . VAL A 1 220 ? 29.811 40.438 10.946 1.00 72.75 220 VAL A C 1
ATOM 1705 O O . VAL A 1 220 ? 29.808 39.229 10.703 1.00 72.75 220 VAL A O 1
ATOM 1708 N N . LYS A 1 221 ? 30.830 40.986 11.608 1.00 73.12 221 LYS A N 1
ATOM 1709 C CA . LYS A 1 221 ? 31.892 40.156 12.189 1.00 73.12 221 LYS A CA 1
ATOM 1710 C C . LYS A 1 221 ? 31.388 39.529 13.488 1.00 73.12 221 LYS A C 1
ATOM 1712 O O . LYS A 1 221 ? 31.418 40.169 14.536 1.00 73.12 221 LYS A O 1
ATOM 1717 N N . LEU A 1 222 ? 30.931 38.281 13.414 1.00 78.88 222 LEU A N 1
ATOM 1718 C CA . LEU A 1 222 ? 30.676 37.458 14.595 1.00 78.88 222 LEU A CA 1
ATOM 1719 C C . LEU A 1 222 ? 31.941 36.678 14.979 1.00 78.88 222 LEU A C 1
ATOM 1721 O O . LEU A 1 222 ? 32.712 36.269 14.114 1.00 78.88 222 LEU A O 1
ATOM 1725 N N . ILE A 1 223 ? 32.158 36.489 16.279 1.00 82.44 223 ILE A N 1
ATOM 1726 C CA . ILE A 1 223 ? 33.322 35.796 16.834 1.00 82.44 223 ILE A CA 1
ATOM 1727 C C . ILE A 1 223 ? 33.032 34.285 16.832 1.00 82.44 223 ILE A C 1
ATOM 1729 O O . ILE A 1 223 ? 32.031 33.874 17.429 1.00 82.44 223 ILE A O 1
ATOM 1733 N N . PRO A 1 224 ? 33.877 33.450 16.200 1.00 82.44 224 PRO A N 1
ATOM 1734 C CA . PRO A 1 224 ? 33.719 31.997 16.226 1.00 82.44 224 PRO A CA 1
ATOM 1735 C C . PRO A 1 224 ? 33.680 31.437 17.653 1.00 82.44 224 PRO A C 1
ATOM 1737 O O . PRO A 1 224 ? 34.365 31.934 18.545 1.00 82.44 224 PRO A O 1
ATOM 1740 N N . GLY A 1 225 ? 32.832 30.435 17.886 1.00 82.81 225 GLY A N 1
ATOM 1741 C CA . GLY A 1 225 ? 32.610 29.818 19.197 1.00 82.81 225 GLY A CA 1
ATOM 1742 C C . GLY A 1 225 ? 31.702 30.614 20.142 1.00 82.81 225 GLY A C 1
ATOM 1743 O O . GLY A 1 225 ? 31.210 30.053 21.123 1.00 82.81 225 GLY A O 1
ATOM 1744 N N . LYS A 1 226 ? 31.423 31.893 19.849 1.00 88.56 226 LYS A N 1
ATOM 1745 C CA . LYS A 1 226 ? 30.590 32.763 20.691 1.00 88.56 226 LYS A CA 1
ATOM 1746 C C . LYS A 1 226 ? 29.095 32.586 20.403 1.00 88.56 226 LYS A C 1
ATOM 1748 O O . LYS A 1 226 ? 28.685 32.258 19.284 1.00 88.56 226 LYS A O 1
ATOM 1753 N N . LYS A 1 227 ? 28.276 32.821 21.433 1.00 89.88 227 LYS A N 1
ATOM 1754 C CA . LYS A 1 227 ? 26.811 32.769 21.374 1.00 89.88 227 LYS A CA 1
ATOM 1755 C C . LYS A 1 227 ? 26.206 34.151 21.158 1.00 89.88 227 LYS A C 1
ATOM 1757 O O . LYS A 1 227 ? 26.565 35.115 21.840 1.00 89.88 227 LYS A O 1
ATOM 1762 N N . TYR A 1 228 ? 25.206 34.227 20.293 1.00 90.12 228 TYR A N 1
ATOM 1763 C CA . TYR A 1 228 ? 24.476 35.450 19.980 1.00 90.12 228 TYR A CA 1
ATOM 1764 C C . TYR A 1 228 ? 22.974 35.242 20.109 1.00 90.12 228 TYR A C 1
ATOM 1766 O O . TYR A 1 228 ? 22.457 34.177 19.795 1.00 90.12 228 TYR A O 1
ATOM 1774 N N . ILE A 1 229 ? 22.266 36.289 20.506 1.00 88.88 229 ILE A N 1
ATOM 1775 C CA . ILE A 1 229 ? 20.815 36.384 20.437 1.00 88.88 229 ILE A CA 1
ATOM 1776 C C . ILE A 1 229 ? 20.462 37.100 19.138 1.00 88.88 229 ILE A C 1
ATOM 1778 O O . ILE A 1 229 ? 20.860 38.245 18.933 1.00 88.88 229 ILE A O 1
ATOM 1782 N N . VAL A 1 230 ? 19.688 36.437 18.287 1.00 88.19 230 VAL A N 1
ATOM 1783 C CA . VAL A 1 230 ? 19.051 37.032 17.114 1.00 88.19 230 VAL A CA 1
ATOM 1784 C C . VAL A 1 230 ? 17.603 37.326 17.468 1.00 88.19 230 VAL A C 1
ATOM 1786 O O . VAL A 1 230 ? 16.863 36.418 17.841 1.00 88.19 230 VAL A O 1
ATOM 1789 N N . GLU A 1 231 ? 17.200 38.583 17.359 1.00 89.00 231 GLU A N 1
ATOM 1790 C CA . GLU A 1 231 ? 15.849 39.051 17.654 1.00 89.00 231 GLU A CA 1
ATOM 1791 C C . GLU A 1 231 ? 15.285 39.796 16.446 1.00 89.00 231 GLU A C 1
ATOM 1793 O O . GLU A 1 231 ? 15.966 40.642 15.877 1.00 89.00 231 GLU A O 1
ATOM 1798 N N . CYS A 1 232 ? 14.052 39.515 16.032 1.00 88.69 232 CYS A N 1
ATOM 1799 C CA . CYS A 1 232 ? 13.401 40.265 14.960 1.00 88.69 232 CYS A CA 1
ATOM 1800 C C . CYS A 1 232 ? 11.922 40.507 15.247 1.00 88.69 232 CYS A C 1
ATOM 1802 O O . CYS A 1 232 ? 11.266 39.680 15.874 1.00 88.69 232 CYS A O 1
ATOM 1804 N N . GLN A 1 233 ? 11.393 41.631 14.767 1.00 88.06 233 GLN A N 1
ATOM 1805 C CA . GLN A 1 233 ? 9.955 41.882 14.736 1.00 88.06 233 GLN A CA 1
ATOM 1806 C C . GLN A 1 233 ? 9.431 41.648 13.329 1.00 88.06 233 GLN A C 1
ATOM 1808 O O . GLN A 1 233 ? 9.825 42.356 12.397 1.00 88.06 233 GLN A O 1
ATOM 1813 N N . ALA A 1 234 ? 8.526 40.685 13.189 1.00 87.69 234 ALA A N 1
ATOM 1814 C CA . ALA A 1 234 ? 7.969 40.302 11.903 1.00 87.69 234 ALA A CA 1
ATOM 1815 C C . ALA A 1 234 ? 6.443 40.155 11.950 1.00 87.69 234 ALA A C 1
ATOM 1817 O O . ALA A 1 234 ? 5.869 39.890 13.006 1.00 87.69 234 ALA A O 1
ATOM 1818 N N . LYS A 1 235 ? 5.806 40.306 10.789 1.00 87.00 235 LYS A N 1
ATOM 1819 C CA . LYS A 1 235 ? 4.383 40.057 10.531 1.00 87.00 235 LYS A CA 1
ATOM 1820 C C . LYS A 1 235 ? 4.253 39.173 9.295 1.00 87.00 235 LYS A C 1
ATOM 1822 O O . LYS A 1 235 ? 4.841 39.498 8.266 1.00 87.00 235 LYS A O 1
ATOM 1827 N N . GLY A 1 236 ? 3.479 38.099 9.371 1.00 81.94 236 GLY A N 1
ATOM 1828 C CA . GLY A 1 236 ? 3.211 37.200 8.252 1.00 81.94 236 GLY A CA 1
ATOM 1829 C C . GLY A 1 236 ? 1.767 37.290 7.782 1.00 81.94 236 GLY A C 1
ATOM 1830 O O . GLY A 1 236 ? 0.852 37.403 8.590 1.00 81.94 236 GLY A O 1
ATOM 1831 N N . GLU A 1 237 ? 1.542 37.216 6.476 1.00 78.88 237 GLU A N 1
ATOM 1832 C CA . GLU A 1 237 ? 0.214 37.151 5.866 1.00 78.88 237 GLU A CA 1
ATOM 1833 C C . GLU A 1 237 ? 0.201 36.045 4.812 1.00 78.88 237 GLU A C 1
ATOM 1835 O O . GLU A 1 237 ? 0.776 36.188 3.732 1.00 78.88 237 GLU A O 1
ATOM 1840 N N . GLY A 1 238 ? -0.443 34.923 5.130 1.00 64.69 238 GLY A N 1
ATOM 1841 C CA . GLY A 1 238 ? -0.633 33.809 4.206 1.00 64.69 238 GLY A CA 1
ATOM 1842 C C . GLY A 1 238 ? 0.664 33.154 3.734 1.00 64.69 238 GLY A C 1
ATOM 1843 O O . GLY A 1 238 ? 0.696 32.687 2.603 1.00 64.69 238 GLY A O 1
ATOM 1844 N N . ILE A 1 239 ? 1.728 33.150 4.549 1.00 70.50 239 ILE A N 1
ATOM 1845 C CA . ILE A 1 239 ? 3.022 32.533 4.218 1.00 70.50 239 ILE A CA 1
ATOM 1846 C C . ILE A 1 239 ? 2.858 31.004 4.165 1.00 70.50 239 ILE A C 1
ATOM 1848 O O . ILE A 1 239 ? 2.883 30.335 5.193 1.00 70.50 239 ILE A O 1
ATOM 1852 N N . GLY A 1 240 ? 2.679 30.427 2.980 1.00 64.69 240 GLY A N 1
ATOM 1853 C CA . GLY A 1 240 ? 2.455 28.988 2.805 1.00 64.69 240 GLY A CA 1
ATOM 1854 C C . GLY A 1 240 ? 2.089 28.620 1.368 1.00 64.69 240 GLY A C 1
ATOM 1855 O O . GLY A 1 240 ? 2.205 29.439 0.463 1.00 64.69 240 GLY A O 1
ATOM 1856 N N . GLY A 1 241 ? 1.650 27.383 1.115 1.00 56.62 241 GLY A N 1
ATOM 1857 C CA . GLY A 1 241 ? 1.011 27.052 -0.169 1.00 56.62 241 GLY A CA 1
ATOM 1858 C C . GLY A 1 241 ? -0.217 27.952 -0.414 1.00 56.62 241 GLY A C 1
ATOM 1859 O O . GLY A 1 241 ? -0.809 28.435 0.554 1.00 56.62 241 GLY A O 1
ATOM 1860 N N . PRO A 1 242 ? -0.624 28.216 -1.667 1.00 42.88 242 PRO A N 1
ATOM 1861 C CA . PRO A 1 242 ? -1.705 29.154 -1.951 1.00 42.88 242 PRO A CA 1
ATOM 1862 C C . PRO A 1 242 ? -3.000 28.676 -1.274 1.00 42.88 242 PRO A C 1
ATOM 1864 O O . PRO A 1 242 ? -3.482 27.588 -1.576 1.00 42.88 242 PRO A O 1
ATOM 1867 N N . GLY A 1 243 ? -3.558 29.477 -0.358 1.00 46.16 243 GLY A N 1
ATOM 1868 C CA . GLY A 1 243 ? -4.885 29.235 0.230 1.00 46.16 243 GLY A CA 1
ATOM 1869 C C . GLY A 1 243 ? -4.948 28.401 1.516 1.00 46.16 243 GLY A C 1
ATOM 1870 O O . GLY A 1 243 ? -6.031 27.942 1.859 1.00 46.16 243 GLY A O 1
ATOM 1871 N N . ILE A 1 244 ? -3.843 28.200 2.239 1.00 45.75 244 ILE A N 1
ATOM 1872 C CA . ILE A 1 244 ? -3.841 27.446 3.507 1.00 45.75 244 ILE A CA 1
ATOM 1873 C C . ILE A 1 244 ? -3.673 28.433 4.675 1.00 45.75 244 ILE A C 1
ATOM 1875 O O . ILE A 1 244 ? -2.643 29.100 4.777 1.00 45.75 244 ILE A O 1
ATOM 1879 N N . SER A 1 245 ? -4.675 28.564 5.552 1.00 47.09 245 SER A N 1
ATOM 1880 C CA . SER A 1 245 ? -4.524 29.340 6.796 1.00 47.09 245 SER A CA 1
ATOM 1881 C C . SER A 1 245 ? -3.533 28.654 7.754 1.00 47.09 245 SER A C 1
ATOM 1883 O O . SER A 1 245 ? -3.279 27.465 7.614 1.00 47.09 245 SER A O 1
ATOM 1885 N N . VAL A 1 246 ? -2.978 29.348 8.759 1.00 45.97 246 VAL A N 1
ATOM 1886 C CA . VAL A 1 246 ? -2.145 28.710 9.821 1.00 45.97 246 VAL A CA 1
ATOM 1887 C C . VAL A 1 246 ? -2.879 27.527 10.442 1.00 45.97 246 VAL A C 1
ATOM 1889 O O . VAL A 1 246 ? -2.291 26.476 10.663 1.00 45.97 246 VAL A O 1
ATOM 1892 N N . LYS A 1 247 ? -4.183 27.706 10.670 1.00 50.56 247 LYS A N 1
ATOM 1893 C CA . LYS A 1 247 ? -5.087 26.683 11.182 1.00 50.56 247 LYS A CA 1
ATOM 1894 C C . LYS A 1 247 ? -5.145 25.476 10.245 1.00 50.56 247 LYS A C 1
ATOM 1896 O O . LYS A 1 247 ? -5.032 24.355 10.720 1.00 50.56 247 LYS A O 1
ATOM 1901 N N . ASP A 1 248 ? -5.236 25.696 8.935 1.00 49.00 248 ASP A N 1
ATOM 1902 C CA . ASP A 1 248 ? -5.232 24.621 7.936 1.00 49.00 248 ASP A CA 1
ATOM 1903 C C . ASP A 1 248 ? -3.841 23.996 7.762 1.00 49.00 248 ASP A C 1
ATOM 1905 O O . ASP A 1 248 ? -3.739 22.806 7.498 1.00 49.00 248 ASP A O 1
ATOM 1909 N N . ALA A 1 249 ? -2.761 24.765 7.919 1.00 49.66 249 ALA A N 1
ATOM 1910 C CA . ALA A 1 249 ? -1.390 24.271 7.840 1.00 49.66 249 ALA A CA 1
ATOM 1911 C C . ALA A 1 249 ? -1.058 23.396 9.052 1.00 49.66 249 ALA A C 1
ATOM 1913 O O . ALA A 1 249 ? -0.467 22.339 8.883 1.00 49.66 249 ALA A O 1
ATOM 1914 N N . LEU A 1 250 ? -1.484 23.795 10.253 1.00 48.59 250 LEU A N 1
ATOM 1915 C CA . LEU A 1 250 ? -1.337 23.012 11.478 1.00 48.59 250 LEU A CA 1
ATOM 1916 C C . LEU A 1 250 ? -2.268 21.793 11.468 1.00 48.59 250 LEU A C 1
ATOM 1918 O O . LEU A 1 250 ? -1.798 20.685 11.705 1.00 48.59 250 LEU A O 1
ATOM 1922 N N . ALA A 1 251 ? -3.537 21.941 11.071 1.00 48.00 251 ALA A N 1
ATOM 1923 C CA . ALA A 1 251 ? -4.447 20.804 10.896 1.00 48.00 251 ALA A CA 1
ATOM 1924 C C . ALA A 1 251 ? -3.925 19.777 9.872 1.00 48.00 251 ALA A C 1
ATOM 1926 O O . ALA A 1 251 ? -4.152 18.584 10.038 1.00 48.00 251 ALA A O 1
ATOM 1927 N N . LYS A 1 252 ? -3.186 20.225 8.846 1.00 48.78 252 LYS A N 1
ATOM 1928 C CA . LYS A 1 252 ? -2.564 19.360 7.828 1.00 48.78 252 LYS A CA 1
ATOM 1929 C C . LYS A 1 252 ? -1.153 18.862 8.172 1.00 48.78 252 LYS A C 1
ATOM 1931 O O . LYS A 1 252 ? -0.652 18.025 7.438 1.00 48.78 252 LYS A O 1
ATOM 1936 N N . LYS A 1 253 ? -0.481 19.382 9.212 1.00 49.56 253 LYS A N 1
ATOM 1937 C CA . LYS A 1 253 ? 0.938 19.068 9.511 1.00 49.56 253 LYS A CA 1
ATOM 1938 C C . LYS A 1 253 ? 1.224 18.565 10.923 1.00 49.56 253 LYS A C 1
ATOM 1940 O O . LYS A 1 253 ? 2.349 18.146 11.185 1.00 49.56 253 LYS A O 1
ATOM 1945 N N . ILE A 1 254 ? 0.236 18.508 11.818 1.00 46.16 254 ILE A N 1
ATOM 1946 C CA . ILE A 1 254 ? 0.331 17.789 13.110 1.00 46.16 254 ILE A CA 1
ATOM 1947 C C . ILE A 1 254 ? 0.239 16.257 12.876 1.00 46.16 254 ILE A C 1
ATOM 1949 O O . ILE A 1 254 ? -0.401 15.515 13.615 1.00 46.16 254 ILE A O 1
ATOM 1953 N N . ALA A 1 255 ? 0.847 15.765 11.795 1.00 45.72 255 ALA A N 1
ATOM 1954 C CA . ALA A 1 255 ? 0.754 14.376 11.352 1.00 45.72 255 ALA A CA 1
ATOM 1955 C C . ALA A 1 255 ? 1.897 13.496 11.874 1.00 45.72 255 ALA A C 1
ATOM 1957 O O . ALA A 1 255 ? 1.795 12.276 11.828 1.00 45.72 255 ALA A O 1
ATOM 1958 N N . TYR A 1 256 ? 2.961 14.086 12.424 1.00 50.56 256 TYR A N 1
ATOM 1959 C CA . TYR A 1 256 ? 4.093 13.321 12.947 1.00 50.56 256 TYR A CA 1
ATOM 1960 C C . TYR A 1 256 ? 4.317 13.648 14.410 1.00 50.56 256 TYR A C 1
ATOM 1962 O O . TYR A 1 256 ? 5.288 14.289 14.808 1.00 50.56 256 TYR A O 1
ATOM 1970 N N . THR A 1 257 ? 3.360 13.213 15.223 1.00 53.50 257 THR A N 1
ATOM 1971 C CA . THR A 1 257 ? 3.580 13.148 16.663 1.00 53.50 257 THR A CA 1
ATOM 1972 C C . THR A 1 257 ? 4.491 11.973 16.997 1.00 53.50 257 THR A C 1
ATOM 1974 O O . THR A 1 257 ? 4.689 11.037 16.221 1.00 53.50 257 THR A O 1
ATOM 1977 N N . ARG A 1 258 ? 5.113 12.035 18.166 1.00 65.81 258 ARG A N 1
ATOM 1978 C CA . ARG A 1 258 ? 5.899 10.931 18.700 1.00 65.81 258 ARG A CA 1
ATOM 1979 C C . ARG A 1 258 ? 5.010 9.694 18.873 1.00 65.81 258 ARG A C 1
ATOM 1981 O O . ARG A 1 258 ? 3.987 9.766 19.546 1.00 65.81 258 ARG A O 1
ATOM 1988 N N . THR A 1 259 ? 5.434 8.550 18.339 1.00 74.69 259 THR A N 1
ATOM 1989 C CA . THR A 1 259 ? 4.795 7.264 18.654 1.00 74.69 259 THR A CA 1
ATOM 1990 C C . THR A 1 259 ? 5.212 6.831 20.055 1.00 74.69 259 THR A C 1
ATOM 1992 O O . THR A 1 259 ? 6.400 6.673 20.342 1.00 74.69 259 THR A O 1
ATOM 1995 N N . PHE A 1 260 ? 4.242 6.635 20.941 1.00 80.31 260 PHE A N 1
ATOM 1996 C CA . PHE A 1 260 ? 4.486 6.115 22.280 1.00 80.31 260 PHE A CA 1
ATOM 1997 C C . PHE A 1 260 ? 4.277 4.607 22.290 1.00 80.31 260 PHE A C 1
ATOM 1999 O O . PHE A 1 260 ? 3.214 4.128 21.906 1.00 80.31 260 PHE A O 1
ATOM 2006 N N . VAL A 1 261 ? 5.284 3.870 22.759 1.00 85.12 261 VAL A N 1
ATOM 2007 C CA . VAL A 1 261 ? 5.198 2.422 22.965 1.00 85.12 261 VAL A CA 1
ATOM 2008 C C . VAL A 1 261 ? 5.171 2.150 24.461 1.00 85.12 261 VAL A C 1
ATOM 2010 O O . VAL A 1 261 ? 6.091 2.538 25.183 1.00 85.12 261 VAL A O 1
ATOM 2013 N N . PHE A 1 262 ? 4.126 1.477 24.922 1.00 89.00 262 PHE A N 1
ATOM 2014 C CA . PHE A 1 262 ? 3.959 1.061 26.307 1.00 89.00 262 PHE A CA 1
ATOM 2015 C C . PHE A 1 262 ? 4.007 -0.461 26.400 1.00 89.00 262 PHE A C 1
ATOM 2017 O O . PHE A 1 262 ? 3.383 -1.141 25.592 1.00 89.00 262 PHE A O 1
ATOM 2024 N N . ASP A 1 263 ? 4.705 -1.002 27.391 1.00 91.56 263 ASP A N 1
ATOM 2025 C CA . ASP A 1 263 ? 4.547 -2.396 27.792 1.00 91.56 263 ASP A CA 1
ATOM 2026 C C . ASP A 1 263 ? 3.290 -2.510 28.671 1.00 91.56 263 ASP A C 1
ATOM 2028 O O . ASP A 1 263 ? 3.060 -1.689 29.565 1.00 91.56 263 ASP A O 1
ATOM 2032 N N . VAL A 1 264 ? 2.464 -3.521 28.408 1.00 91.38 264 VAL A N 1
ATOM 2033 C CA . VAL A 1 264 ? 1.234 -3.796 29.155 1.00 91.38 264 VAL A CA 1
ATOM 2034 C C . VAL A 1 264 ? 1.543 -4.846 30.214 1.00 91.38 264 VAL A C 1
ATOM 2036 O O . VAL A 1 264 ? 2.039 -5.927 29.904 1.00 91.38 264 VAL A O 1
ATOM 2039 N N . ALA A 1 265 ? 1.238 -4.562 31.478 1.00 91.25 265 ALA A N 1
ATOM 2040 C CA . ALA A 1 265 ? 1.504 -5.488 32.574 1.00 91.25 265 ALA A CA 1
ATOM 2041 C C . ALA A 1 265 ? 0.823 -6.853 32.343 1.00 91.25 265 ALA A C 1
ATOM 2043 O O . ALA A 1 265 ? -0.353 -6.924 31.995 1.00 91.25 265 ALA A O 1
ATOM 2044 N N . SER A 1 266 ? 1.543 -7.951 32.599 1.00 89.81 266 SER A N 1
ATOM 2045 C CA . SER A 1 266 ? 1.049 -9.326 32.396 1.00 89.81 266 SER A CA 1
ATOM 2046 C C . SER A 1 266 ? 0.023 -9.795 33.437 1.00 89.81 266 SER A C 1
ATOM 2048 O O . SER A 1 266 ? -0.613 -10.831 33.263 1.00 89.81 266 SER A O 1
ATOM 2050 N N . LYS A 1 267 ? -0.143 -9.050 34.536 1.00 86.12 267 LYS A N 1
ATOM 2051 C CA . LYS A 1 267 ? -1.084 -9.346 35.627 1.00 86.12 267 LYS A CA 1
ATOM 2052 C C . LYS A 1 267 ? -1.902 -8.107 35.949 1.00 86.12 267 LYS A C 1
ATOM 2054 O O . LYS A 1 267 ? -1.592 -7.369 36.882 1.00 86.12 267 LYS A O 1
ATOM 2059 N N . VAL A 1 268 ? -2.925 -7.869 35.140 1.00 84.94 268 VAL A N 1
ATOM 2060 C CA . VAL A 1 268 ? -3.687 -6.627 35.165 1.00 84.94 268 VAL A CA 1
ATOM 2061 C C . VAL A 1 268 ? -5.191 -6.877 35.091 1.00 84.94 268 VAL A C 1
ATOM 2063 O O . VAL A 1 268 ? -5.641 -7.768 34.377 1.00 84.94 268 VAL A O 1
ATOM 2066 N N . SER A 1 269 ? -5.977 -6.079 35.816 1.00 83.25 269 SER A N 1
ATOM 2067 C CA . SER A 1 269 ? -7.426 -5.988 35.631 1.00 83.25 269 SER A CA 1
ATOM 2068 C C . SER A 1 269 ? -7.759 -4.926 34.582 1.00 83.25 269 SER A C 1
ATOM 2070 O O . SER A 1 269 ? -7.448 -3.752 34.783 1.00 83.25 269 SER A O 1
ATOM 2072 N N . LEU A 1 270 ? -8.422 -5.327 33.500 1.00 87.38 270 LEU A N 1
ATOM 2073 C CA . LEU A 1 270 ? -9.033 -4.425 32.521 1.00 87.38 270 LEU A CA 1
ATOM 2074 C C . LEU A 1 270 ? -10.566 -4.448 32.714 1.00 87.38 270 LEU A C 1
ATOM 2076 O O . LEU A 1 270 ? -11.098 -5.494 33.095 1.00 87.38 270 LEU A O 1
ATOM 2080 N N . PRO A 1 271 ? -11.296 -3.343 32.465 1.00 89.88 271 PRO A N 1
ATOM 2081 C CA . PRO A 1 271 ? -10.823 -2.106 31.851 1.00 89.88 271 PRO A CA 1
ATOM 2082 C C . PRO A 1 271 ? -9.987 -1.217 32.785 1.00 89.88 271 PRO A C 1
ATOM 2084 O O . PRO A 1 271 ? -10.207 -1.200 33.994 1.00 89.88 271 PRO A O 1
ATOM 2087 N N . ASP A 1 272 ? -9.070 -0.439 32.211 1.00 89.50 272 ASP A N 1
ATOM 2088 C CA . ASP A 1 272 ? -8.386 0.668 32.898 1.00 89.50 272 ASP A CA 1
ATOM 2089 C C . ASP A 1 272 ? -8.430 1.943 32.040 1.00 89.50 272 ASP A C 1
ATOM 2091 O O . ASP A 1 272 ? -8.934 1.922 30.919 1.00 89.50 272 ASP A O 1
ATOM 2095 N N . LYS A 1 273 ? -7.958 3.078 32.560 1.00 91.50 273 LYS A N 1
ATOM 2096 C CA . LYS A 1 273 ? -8.063 4.381 31.904 1.00 91.50 273 LYS A CA 1
ATOM 2097 C C . LYS A 1 273 ? -6.718 5.088 31.809 1.00 91.50 273 LYS A C 1
ATOM 2099 O O . LYS A 1 273 ? -6.125 5.457 32.823 1.00 91.50 273 LYS A O 1
ATOM 2104 N N . LEU A 1 274 ? -6.304 5.367 30.578 1.00 90.38 274 LEU A N 1
ATOM 2105 C CA . LEU A 1 274 ? -5.270 6.344 30.267 1.00 90.38 274 LEU A CA 1
ATOM 2106 C C . LEU A 1 274 ? -5.911 7.733 30.259 1.00 90.38 274 LEU A C 1
ATOM 2108 O O . LEU A 1 274 ? -6.785 8.012 29.444 1.00 90.38 274 LEU A O 1
ATOM 2112 N N . ARG A 1 275 ? -5.505 8.610 31.177 1.00 92.06 275 ARG A N 1
ATOM 2113 C CA . ARG A 1 275 ? -6.012 9.991 31.218 1.00 92.06 275 ARG A CA 1
ATOM 2114 C C . ARG A 1 275 ? -5.027 10.902 30.504 1.00 92.06 275 ARG A C 1
ATOM 2116 O O . ARG A 1 275 ? -3.821 10.732 30.652 1.00 92.06 275 ARG A O 1
ATOM 2123 N N . TRP A 1 276 ? -5.529 11.884 29.774 1.00 91.44 276 TRP A N 1
ATOM 2124 C CA . TRP A 1 276 ? -4.701 12.852 29.066 1.00 91.44 276 TRP A CA 1
ATOM 2125 C C . TRP A 1 276 ? -5.199 14.267 29.322 1.00 91.44 276 TRP A C 1
ATOM 2127 O O . TRP A 1 276 ? -6.378 14.488 29.613 1.00 91.44 276 TRP A O 1
ATOM 2137 N N . ARG A 1 277 ? -4.288 15.230 29.230 1.00 91.00 277 ARG A N 1
ATOM 2138 C CA . ARG A 1 277 ? -4.604 16.655 29.282 1.00 91.00 277 ARG A CA 1
ATOM 2139 C C . ARG A 1 277 ? -3.576 17.462 28.507 1.00 91.00 277 ARG A C 1
ATOM 2141 O O . ARG A 1 277 ? -2.436 17.026 28.361 1.00 91.00 277 ARG A O 1
ATOM 2148 N N . ILE A 1 278 ? -4.000 18.612 28.009 1.00 85.94 278 ILE A N 1
ATOM 2149 C CA . ILE A 1 278 ? -3.150 19.574 27.316 1.00 85.94 278 ILE A CA 1
ATOM 2150 C C . ILE A 1 278 ? -2.987 20.774 28.234 1.00 85.94 278 ILE A C 1
ATOM 2152 O O . ILE A 1 278 ? -3.973 21.424 28.589 1.00 85.94 278 ILE A O 1
ATOM 2156 N N . GLU A 1 279 ? -1.751 21.028 28.649 1.00 87.31 279 GLU A N 1
ATOM 2157 C CA . GLU A 1 279 ? -1.416 22.068 29.623 1.00 87.31 279 GLU A CA 1
ATOM 2158 C C . GLU A 1 279 ? -0.540 23.141 28.999 1.00 87.31 279 GLU A C 1
ATOM 2160 O O . GLU A 1 279 ? 0.446 22.810 28.348 1.00 87.31 279 GLU A O 1
ATOM 2165 N N . GLY A 1 280 ? -0.860 24.413 29.231 1.00 83.19 280 GLY A N 1
ATOM 2166 C CA . GLY A 1 280 ? 0.021 25.528 28.894 1.00 83.19 280 GLY A CA 1
ATOM 2167 C C . GLY A 1 280 ? 1.258 25.590 29.797 1.00 83.19 280 GLY A C 1
ATOM 2168 O O . GLY A 1 280 ? 1.312 24.960 30.855 1.00 83.19 280 GLY A O 1
ATOM 2169 N N . LYS A 1 281 ? 2.255 26.403 29.430 1.00 79.31 281 LYS A N 1
ATOM 2170 C CA . LYS A 1 281 ? 3.425 26.713 30.280 1.00 79.31 281 LYS A CA 1
ATOM 2171 C C . LYS A 1 281 ? 3.045 27.344 31.619 1.00 79.31 281 LYS A C 1
ATOM 2173 O O . LYS A 1 281 ? 3.799 27.226 32.579 1.00 79.31 281 LYS A O 1
ATOM 2178 N N . ASP A 1 282 ? 1.899 28.012 31.672 1.00 82.94 282 ASP A N 1
ATOM 2179 C CA . ASP A 1 282 ? 1.301 28.585 32.878 1.00 82.94 282 ASP A CA 1
ATOM 2180 C C . ASP A 1 282 ? 0.628 27.530 33.782 1.00 82.94 282 ASP A C 1
ATOM 2182 O O . ASP A 1 282 ? 0.131 27.865 34.856 1.00 82.94 282 ASP A O 1
ATOM 2186 N N . GLY A 1 283 ? 0.606 26.258 33.363 1.00 85.94 283 GLY A N 1
ATOM 2187 C CA . GLY A 1 283 ? -0.070 25.161 34.053 1.00 85.94 283 GLY A CA 1
ATOM 2188 C C . GLY A 1 283 ? -1.583 25.122 33.824 1.00 85.94 283 GLY A C 1
ATOM 2189 O O . GLY A 1 283 ? -2.267 24.273 34.399 1.00 85.94 283 GLY A O 1
ATOM 2190 N N . LYS A 1 284 ? -2.140 26.012 32.993 1.00 88.75 284 LYS A N 1
ATOM 2191 C CA . LYS A 1 284 ? -3.565 25.997 32.665 1.00 88.75 284 LYS A CA 1
ATOM 2192 C C . LYS A 1 284 ? -3.882 24.775 31.809 1.00 88.75 284 LYS A C 1
ATOM 2194 O O . LYS A 1 284 ? -3.257 24.551 30.778 1.00 88.75 284 LYS A O 1
ATOM 2199 N N . VAL A 1 285 ? -4.894 24.007 32.206 1.00 90.19 285 VAL A N 1
ATOM 2200 C CA . VAL A 1 285 ? -5.427 22.896 31.404 1.00 90.19 285 VAL A CA 1
ATOM 2201 C C . VAL A 1 285 ? -6.404 23.455 30.373 1.00 90.19 285 VAL A C 1
ATOM 2203 O O . VAL A 1 285 ? -7.401 24.075 30.743 1.00 90.19 285 VAL A O 1
ATOM 2206 N N . TYR A 1 286 ? -6.132 23.219 29.094 1.00 84.44 286 TYR A N 1
ATOM 2207 C CA . TYR A 1 286 ? -6.972 23.677 27.984 1.00 84.44 286 TYR A CA 1
ATOM 2208 C C . TYR A 1 286 ? -7.975 22.613 27.556 1.00 84.44 286 TYR A C 1
ATOM 2210 O O . TYR A 1 286 ? -9.150 22.909 27.381 1.00 84.44 286 TYR A O 1
ATOM 2218 N N . GLU A 1 287 ? -7.517 21.368 27.454 1.00 86.44 287 GLU A N 1
ATOM 2219 C CA . GLU A 1 287 ? -8.333 20.214 27.081 1.00 86.44 287 GLU A CA 1
ATOM 2220 C C . GLU A 1 287 ? -7.925 19.009 27.932 1.00 86.44 287 GLU A C 1
ATOM 2222 O O . GLU A 1 287 ? -6.781 18.909 28.388 1.00 86.44 287 GLU A O 1
ATOM 2227 N N . LYS A 1 288 ? -8.859 18.088 28.179 1.00 91.56 288 LYS A N 1
ATOM 2228 C CA . LYS A 1 288 ? -8.594 16.840 28.909 1.00 91.56 288 LYS A CA 1
ATOM 2229 C C . LYS A 1 288 ? -9.589 15.751 28.541 1.00 91.56 288 LYS A C 1
ATOM 2231 O O . LYS A 1 288 ? -10.736 16.036 28.208 1.00 91.56 288 LYS A O 1
ATOM 2236 N N . GLY A 1 289 ? -9.185 14.501 28.723 1.00 91.00 289 GLY A N 1
ATOM 2237 C CA . GLY A 1 289 ? -10.068 13.360 28.529 1.00 91.00 289 GLY A CA 1
ATOM 2238 C C . GLY A 1 289 ? -9.478 12.052 29.032 1.00 91.00 289 GLY A C 1
ATOM 2239 O O . GLY A 1 289 ? -8.480 12.014 29.758 1.00 91.00 289 GLY A O 1
ATOM 2240 N N . GLU A 1 290 ? -10.140 10.962 28.664 1.00 92.25 290 GLU A N 1
ATOM 2241 C CA . GLU A 1 290 ? -9.754 9.610 29.042 1.00 92.25 290 GLU A CA 1
ATOM 2242 C C . GLU A 1 290 ? -9.921 8.638 27.875 1.00 92.25 290 GLU A C 1
ATOM 2244 O O . GLU A 1 290 ? -10.814 8.780 27.044 1.00 92.25 290 GLU A O 1
ATOM 2249 N N . LEU A 1 291 ? -9.038 7.649 27.846 1.00 89.31 291 LEU A N 1
ATOM 2250 C CA . LEU A 1 291 ? -8.994 6.552 26.899 1.00 89.31 291 LEU A CA 1
ATOM 2251 C C . LEU A 1 291 ? -9.129 5.246 27.680 1.00 89.31 291 LEU A C 1
ATOM 2253 O O . LEU A 1 291 ? -8.315 4.953 28.559 1.00 89.31 291 LEU A O 1
ATOM 2257 N N . THR A 1 292 ? -10.166 4.468 27.380 1.00 92.06 292 THR A N 1
ATOM 2258 C CA . THR A 1 292 ? -10.438 3.205 28.071 1.00 92.06 292 THR A CA 1
ATOM 2259 C C . THR A 1 292 ? -9.640 2.073 27.435 1.00 92.06 292 THR A C 1
ATOM 2261 O O . THR A 1 292 ? -9.854 1.715 26.281 1.00 92.06 292 THR A O 1
ATOM 2264 N N . LEU A 1 293 ? -8.745 1.468 28.201 1.00 91.56 293 LEU A N 1
ATOM 2265 C CA . LEU A 1 293 ? -8.013 0.268 27.819 1.00 91.56 293 LEU A CA 1
ATOM 2266 C C . LEU A 1 293 ? -8.872 -0.946 28.162 1.00 91.56 293 LEU A C 1
ATOM 2268 O O . LEU A 1 293 ? -9.293 -1.097 29.308 1.00 91.56 293 LEU A O 1
ATOM 2272 N N . VAL A 1 294 ? -9.132 -1.817 27.195 1.00 92.38 294 VAL A N 1
ATOM 2273 C CA . VAL A 1 294 ? -9.865 -3.075 27.396 1.00 92.38 294 VAL A CA 1
ATOM 2274 C C . VAL A 1 294 ? -9.003 -4.259 26.987 1.00 92.38 294 VAL A C 1
ATOM 2276 O O . VAL A 1 294 ? -8.092 -4.108 26.181 1.00 92.38 294 VAL A O 1
ATOM 2279 N N . ALA A 1 295 ? -9.298 -5.446 27.515 1.00 89.94 295 ALA A N 1
ATOM 2280 C CA . ALA A 1 295 ? -8.615 -6.653 27.067 1.00 89.94 295 ALA A CA 1
ATOM 2281 C C . ALA A 1 295 ? -8.851 -6.857 25.566 1.00 89.94 295 ALA A C 1
ATOM 2283 O O . ALA A 1 295 ? -9.990 -6.746 25.099 1.00 89.94 295 ALA A O 1
ATOM 2284 N N . ALA A 1 296 ? -7.775 -7.137 24.832 1.00 86.56 296 ALA A N 1
ATOM 2285 C CA . ALA A 1 296 ? -7.865 -7.540 23.441 1.00 86.56 296 ALA A CA 1
ATOM 2286 C C . ALA A 1 296 ? -8.726 -8.795 23.317 1.00 86.56 296 ALA A C 1
ATOM 2288 O O . ALA A 1 296 ? -8.618 -9.729 24.119 1.00 86.56 296 ALA A O 1
ATOM 2289 N N . LYS A 1 297 ? -9.606 -8.799 22.317 1.00 86.69 297 LYS A N 1
ATOM 2290 C CA . LYS A 1 297 ? -10.357 -10.004 21.975 1.00 86.69 297 LYS A CA 1
ATOM 2291 C C . LYS A 1 297 ? -9.410 -11.034 21.374 1.00 86.69 297 LYS A C 1
ATOM 2293 O O . LYS A 1 297 ? -8.349 -10.694 20.851 1.00 86.69 297 LYS A O 1
ATOM 2298 N N . GLU A 1 298 ? -9.828 -12.294 21.423 1.00 88.50 298 GLU A N 1
ATOM 2299 C CA . GLU A 1 298 ? -9.145 -13.349 20.684 1.00 88.50 298 GLU A CA 1
ATOM 2300 C C . GLU A 1 298 ? -9.033 -12.953 19.208 1.00 88.50 298 GLU A C 1
ATOM 2302 O O . GLU A 1 298 ? -9.994 -12.470 18.598 1.00 88.50 298 GLU A O 1
ATOM 2307 N N . ARG A 1 299 ? -7.838 -13.137 18.643 1.00 89.38 299 ARG A N 1
ATOM 2308 C CA . ARG A 1 299 ? -7.588 -12.878 17.230 1.00 89.38 299 ARG A CA 1
ATOM 2309 C C . ARG A 1 299 ? -8.448 -13.816 16.390 1.00 89.38 299 ARG A C 1
ATOM 2311 O O . ARG A 1 299 ? -8.293 -15.033 16.448 1.00 89.38 299 ARG A O 1
ATOM 2318 N N . ILE A 1 300 ? -9.266 -13.235 15.521 1.00 90.62 300 ILE A N 1
ATOM 2319 C CA . ILE A 1 300 ? -10.010 -13.961 14.494 1.00 90.62 300 ILE A CA 1
ATOM 2320 C C . ILE A 1 300 ? -9.550 -13.427 13.138 1.00 90.62 300 ILE A C 1
ATOM 2322 O O . ILE A 1 300 ? -9.683 -12.238 12.855 1.00 90.62 300 ILE A O 1
ATOM 2326 N N . ALA A 1 301 ? -8.995 -14.310 12.313 1.00 93.25 301 ALA A N 1
ATOM 2327 C CA . ALA A 1 301 ? -8.447 -13.976 11.004 1.00 93.25 301 ALA A CA 1
ATOM 2328 C C . ALA A 1 301 ? -8.977 -14.942 9.937 1.00 93.25 301 ALA A C 1
ATOM 2330 O O . ALA A 1 301 ? -9.186 -16.122 10.247 1.00 93.25 301 ALA A O 1
ATOM 2331 N N . PRO A 1 302 ? -9.165 -14.482 8.687 1.00 95.19 302 PRO A N 1
ATOM 2332 C CA . PRO A 1 302 ? -9.402 -15.381 7.566 1.00 95.19 302 PRO A CA 1
ATOM 2333 C C . PRO A 1 302 ? -8.231 -16.363 7.410 1.00 95.19 302 PRO A C 1
ATOM 2335 O O . PRO A 1 302 ? -7.083 -16.026 7.711 1.00 95.19 302 PRO A O 1
ATOM 2338 N N . LYS A 1 303 ? -8.502 -17.590 6.967 1.00 95.31 303 LYS A N 1
ATOM 2339 C CA . LYS A 1 303 ? -7.491 -18.647 6.790 1.00 95.31 303 LYS A CA 1
ATOM 2340 C C . LYS A 1 303 ? -7.017 -18.779 5.345 1.00 95.31 303 LYS A C 1
ATOM 2342 O O . LYS A 1 303 ? -5.877 -19.159 5.103 1.00 95.31 303 LYS A O 1
ATOM 2347 N N . VAL A 1 304 ? -7.905 -18.525 4.393 1.00 95.50 304 VAL A N 1
ATOM 2348 C CA . VAL A 1 304 ? -7.721 -18.747 2.957 1.00 95.50 304 VAL A CA 1
ATOM 2349 C C . VAL A 1 304 ? -7.624 -17.419 2.214 1.00 95.50 304 VAL A C 1
ATOM 2351 O O . VAL A 1 304 ? -6.675 -17.226 1.450 1.00 95.50 304 VAL A O 1
ATOM 2354 N N . MET A 1 305 ? -8.575 -16.513 2.451 1.00 95.44 305 MET A N 1
ATOM 2355 C CA . MET A 1 305 ? -8.597 -15.163 1.890 1.00 95.44 305 MET A CA 1
ATOM 2356 C C . MET A 1 305 ? -7.326 -14.399 2.227 1.00 95.44 305 MET A C 1
ATOM 2358 O O . MET A 1 305 ? -6.677 -14.676 3.235 1.00 95.44 305 MET A O 1
ATOM 2362 N N . ASP A 1 306 ? -6.970 -13.427 1.395 1.00 94.31 306 ASP A N 1
ATOM 2363 C CA . ASP A 1 306 ? -5.775 -12.621 1.625 1.00 94.31 306 ASP A CA 1
ATOM 2364 C C . ASP A 1 306 ? -6.078 -11.356 2.417 1.00 94.31 306 ASP A C 1
ATOM 2366 O O . ASP A 1 306 ? -6.861 -10.517 1.983 1.00 94.31 306 ASP A O 1
ATOM 2370 N N . THR A 1 307 ? -5.477 -11.219 3.591 1.00 93.44 307 THR A N 1
ATOM 2371 C CA . THR A 1 307 ? -5.528 -9.980 4.363 1.00 93.44 307 THR A CA 1
ATOM 2372 C C . THR A 1 307 ? -4.093 -9.555 4.621 1.00 93.44 307 THR A C 1
ATOM 2374 O O . THR A 1 307 ? -3.418 -10.071 5.519 1.00 93.44 307 THR A O 1
ATOM 2377 N N . SER A 1 308 ? -3.604 -8.671 3.752 1.00 89.50 308 SER A N 1
ATOM 2378 C CA . SER A 1 308 ? -2.190 -8.333 3.654 1.00 89.50 308 SER A CA 1
ATOM 2379 C C . SER A 1 308 ? -1.876 -6.905 4.079 1.00 89.50 308 SER A C 1
ATOM 2381 O O . SER A 1 308 ? -2.724 -6.015 4.067 1.00 89.50 308 SER A O 1
ATOM 2383 N N . SER A 1 309 ? -0.614 -6.698 4.439 1.00 85.56 309 SER A N 1
ATOM 2384 C CA . SER A 1 309 ? 0.003 -5.378 4.516 1.00 85.56 309 SER A CA 1
ATOM 2385 C C . SER A 1 309 ? 1.272 -5.387 3.682 1.00 85.56 309 SER A C 1
ATOM 2387 O O . SER A 1 309 ? 2.108 -6.283 3.851 1.00 85.56 309 SER A O 1
ATOM 2389 N N . TRP A 1 310 ? 1.420 -4.389 2.819 1.00 80.25 310 TRP A N 1
ATOM 2390 C CA . TRP A 1 310 ? 2.665 -4.126 2.119 1.00 80.25 310 TRP A CA 1
ATOM 2391 C C . TRP A 1 310 ? 3.530 -3.144 2.915 1.00 80.25 310 TRP A C 1
ATOM 2393 O O . TRP A 1 310 ? 3.136 -2.022 3.244 1.00 80.25 310 TRP A O 1
ATOM 2403 N N . ILE A 1 311 ? 4.739 -3.615 3.223 1.00 74.62 311 ILE A N 1
ATOM 2404 C CA . ILE A 1 311 ? 5.770 -2.955 4.016 1.00 74.62 311 ILE A CA 1
ATOM 2405 C C . ILE A 1 311 ? 6.836 -2.415 3.039 1.00 74.62 311 ILE A C 1
ATOM 2407 O O . ILE A 1 311 ? 7.822 -3.093 2.731 1.00 74.62 311 ILE A O 1
ATOM 2411 N N . CYS A 1 312 ? 6.600 -1.213 2.501 1.00 63.66 312 CYS A N 1
ATOM 2412 C CA . CYS A 1 312 ? 7.492 -0.496 1.577 1.00 63.66 312 CYS A CA 1
ATOM 2413 C C . CYS A 1 312 ? 8.566 0.331 2.307 1.00 63.66 312 CYS A C 1
ATOM 2415 O O . CYS A 1 312 ? 8.290 0.909 3.349 1.00 63.66 312 CYS A O 1
ATOM 2417 N N . GLU A 1 313 ? 9.750 0.486 1.703 1.00 57.50 313 GLU A N 1
ATOM 2418 C CA . GLU A 1 313 ? 10.780 1.484 2.078 1.00 57.50 313 GLU A CA 1
ATOM 2419 C C . GLU A 1 313 ? 11.546 1.213 3.375 1.00 57.50 313 GLU A C 1
ATOM 2421 O O . GLU A 1 313 ? 12.286 2.056 3.881 1.00 57.50 313 GLU A O 1
ATOM 2426 N N . THR A 1 314 ? 11.462 -0.008 3.882 1.00 51.06 314 THR A N 1
ATOM 2427 C CA . THR A 1 314 ? 12.255 -0.439 5.024 1.00 51.06 314 THR A CA 1
ATOM 2428 C C . THR A 1 314 ? 13.453 -1.247 4.576 1.00 51.06 314 THR A C 1
ATOM 2430 O O . THR A 1 314 ? 13.554 -2.435 4.880 1.00 51.06 314 THR A O 1
ATOM 2433 N N . GLN A 1 315 ? 14.429 -0.591 3.940 1.00 52.00 315 GLN A N 1
ATOM 2434 C CA . GLN A 1 315 ? 15.825 -1.018 4.111 1.00 52.00 315 GLN A CA 1
ATOM 2435 C C . GLN A 1 315 ? 16.252 -0.677 5.540 1.00 52.00 315 GLN A C 1
ATOM 2437 O O . GLN A 1 315 ? 17.114 0.160 5.786 1.00 52.00 315 GLN A O 1
ATOM 2442 N N . LEU A 1 316 ? 15.553 -1.269 6.500 1.00 58.75 316 LEU A N 1
ATOM 2443 C CA . LEU A 1 316 ? 15.824 -1.069 7.894 1.00 58.75 316 LEU A CA 1
ATOM 2444 C C . LEU A 1 316 ? 16.943 -2.035 8.277 1.00 58.75 316 LEU A C 1
ATOM 2446 O O . LEU A 1 316 ? 16.877 -3.239 8.011 1.00 58.75 316 LEU A O 1
ATOM 2450 N N . ASP A 1 317 ? 17.990 -1.489 8.876 1.00 58.59 317 ASP A N 1
ATOM 2451 C CA . ASP A 1 317 ? 19.134 -2.259 9.338 1.00 58.59 317 ASP A CA 1
ATOM 2452 C C . ASP A 1 317 ? 18.758 -3.234 10.472 1.00 58.59 317 ASP A C 1
ATOM 2454 O O . ASP A 1 317 ? 17.642 -3.253 11.002 1.00 58.59 317 ASP A O 1
ATOM 2458 N N . ARG A 1 318 ? 19.723 -4.060 10.885 1.00 62.81 318 ARG A N 1
ATOM 2459 C CA . ARG A 1 318 ? 19.550 -4.988 12.014 1.00 62.81 318 ARG A CA 1
ATOM 2460 C C . ARG A 1 318 ? 19.194 -4.286 13.329 1.00 62.81 318 ARG A C 1
ATOM 2462 O O . ARG A 1 318 ? 18.629 -4.940 14.203 1.00 62.81 318 ARG A O 1
ATOM 2469 N N . GLU A 1 319 ? 19.515 -3.004 13.490 1.00 63.47 319 GLU A N 1
ATOM 2470 C CA . GLU A 1 319 ? 19.279 -2.257 14.732 1.00 63.47 319 GLU A CA 1
ATOM 2471 C C . GLU A 1 319 ? 17.782 -1.993 14.948 1.00 63.47 319 GLU A C 1
ATOM 2473 O O . GLU A 1 319 ? 17.303 -1.930 16.080 1.00 63.47 319 GLU A O 1
ATOM 2478 N N . THR A 1 320 ? 17.007 -1.965 13.866 1.00 71.12 320 THR A N 1
ATOM 2479 C CA . THR A 1 320 ? 15.545 -1.795 13.895 1.00 71.12 320 THR A CA 1
ATOM 2480 C C . THR A 1 320 ? 14.756 -3.099 14.075 1.00 71.12 320 THR A C 1
ATOM 2482 O O . THR A 1 320 ? 13.527 -3.061 14.192 1.00 71.12 320 THR A O 1
ATOM 2485 N N . LEU A 1 321 ? 15.419 -4.262 14.096 1.00 74.12 321 LEU A N 1
ATOM 2486 C CA . LEU A 1 321 ? 14.758 -5.571 14.145 1.00 74.12 321 LEU A CA 1
ATOM 2487 C C . LEU A 1 321 ? 13.713 -5.697 15.274 1.00 74.12 321 LEU A C 1
ATOM 2489 O O . LEU A 1 321 ? 12.640 -6.246 15.022 1.00 74.12 321 LEU A O 1
ATOM 2493 N N . PRO A 1 322 ? 13.937 -5.177 16.500 1.00 79.19 322 PRO A N 1
ATOM 2494 C CA . PRO A 1 322 ? 12.909 -5.211 17.541 1.00 79.19 322 PRO A CA 1
ATOM 2495 C C . PRO A 1 322 ? 11.616 -4.472 17.162 1.00 79.19 322 PRO A C 1
ATOM 2497 O O . PRO A 1 322 ? 10.529 -4.927 17.511 1.00 79.19 322 PRO A O 1
ATOM 2500 N N . ILE A 1 323 ? 11.722 -3.358 16.431 1.00 75.00 323 ILE A N 1
ATOM 2501 C CA . ILE A 1 323 ? 10.569 -2.581 15.949 1.00 75.00 323 ILE A CA 1
ATOM 2502 C C . ILE A 1 323 ? 9.857 -3.346 14.836 1.00 75.00 323 ILE A C 1
ATOM 2504 O O . ILE A 1 323 ? 8.631 -3.416 14.830 1.00 75.00 323 ILE A O 1
ATOM 2508 N N . GLN A 1 324 ? 10.614 -3.972 13.935 1.00 77.50 324 GLN A N 1
ATOM 2509 C CA . GLN A 1 324 ? 10.053 -4.819 12.884 1.00 77.50 324 GLN A CA 1
ATOM 2510 C C . GLN A 1 324 ? 9.251 -5.984 13.465 1.00 77.50 324 GLN A C 1
ATOM 2512 O O . GLN A 1 324 ? 8.133 -6.237 13.027 1.00 77.50 324 GLN A O 1
ATOM 2517 N N . ARG A 1 325 ? 9.787 -6.669 14.483 1.00 83.88 325 ARG A N 1
ATOM 2518 C CA . ARG A 1 325 ? 9.064 -7.758 15.151 1.00 83.88 325 ARG A CA 1
ATOM 2519 C C . ARG A 1 325 ? 7.764 -7.275 15.767 1.00 83.88 325 ARG A C 1
ATOM 2521 O O . ARG A 1 325 ? 6.716 -7.849 15.495 1.00 83.88 325 ARG A O 1
ATOM 2528 N N . LEU A 1 326 ? 7.826 -6.170 16.509 1.00 82.38 326 LEU A N 1
ATOM 2529 C CA . LEU A 1 326 ? 6.636 -5.538 17.070 1.00 82.38 326 LEU A CA 1
ATOM 2530 C C . LEU A 1 326 ? 5.608 -5.197 15.981 1.00 82.38 326 LEU A C 1
ATOM 2532 O O . LEU A 1 326 ? 4.415 -5.406 16.179 1.00 82.38 326 LEU A O 1
ATOM 2536 N N . TYR A 1 327 ? 6.056 -4.716 14.821 1.00 81.94 327 TYR A N 1
ATOM 2537 C CA . TYR A 1 327 ? 5.177 -4.416 13.694 1.00 81.94 327 TYR A CA 1
ATOM 2538 C C . TYR A 1 327 ? 4.464 -5.674 13.183 1.00 81.94 327 TYR A C 1
ATOM 2540 O O . TYR A 1 327 ? 3.241 -5.676 13.055 1.00 81.94 327 TYR A O 1
ATOM 2548 N N . VAL A 1 328 ? 5.191 -6.770 12.957 1.00 88.06 328 VAL A N 1
ATOM 2549 C CA . VAL A 1 328 ? 4.587 -8.034 12.505 1.00 88.06 328 VAL A CA 1
ATOM 2550 C C . VAL A 1 328 ? 3.634 -8.606 13.556 1.00 88.06 328 VAL A C 1
ATOM 2552 O O . VAL A 1 328 ? 2.517 -8.988 13.210 1.00 88.06 328 VAL A O 1
ATOM 2555 N N . GLU A 1 329 ? 4.018 -8.605 14.836 1.00 87.88 329 GLU A N 1
ATOM 2556 C CA . GLU A 1 329 ? 3.151 -9.007 15.953 1.00 87.88 329 GLU A CA 1
ATOM 2557 C C . GLU A 1 329 ? 1.841 -8.204 15.944 1.00 87.88 329 GLU A C 1
ATOM 2559 O O . GLU A 1 329 ? 0.750 -8.763 16.086 1.00 87.88 329 GLU A O 1
ATOM 2564 N N . LYS A 1 330 ? 1.933 -6.889 15.711 1.00 85.88 330 LYS A N 1
ATOM 2565 C CA . LYS A 1 330 ? 0.774 -5.998 15.647 1.00 85.88 330 LYS A CA 1
ATOM 2566 C C . LYS A 1 330 ? -0.111 -6.295 14.453 1.00 85.88 330 LYS A C 1
ATOM 2568 O O . LYS A 1 330 ? -1.296 -6.552 14.655 1.00 85.88 330 LYS A O 1
ATOM 2573 N N . LEU A 1 331 ? 0.448 -6.346 13.249 1.00 88.38 331 LEU A N 1
ATOM 2574 C CA . LEU A 1 331 ? -0.285 -6.730 12.046 1.00 88.38 331 LEU A CA 1
ATOM 2575 C C . LEU A 1 331 ? -1.007 -8.069 12.223 1.00 88.38 331 LEU A C 1
ATOM 2577 O O . LEU A 1 331 ? -2.201 -8.189 11.935 1.00 88.38 331 LEU A O 1
ATOM 2581 N N . HIS A 1 332 ? -0.301 -9.059 12.764 1.00 91.56 332 HIS A N 1
ATOM 2582 C CA . HIS A 1 332 ? -0.869 -10.355 13.087 1.00 91.56 332 HIS A CA 1
ATOM 2583 C C . HIS A 1 332 ? -2.046 -10.211 14.061 1.00 91.56 332 HIS A C 1
ATOM 2585 O O . HIS A 1 332 ? -3.135 -10.712 13.771 1.00 91.56 332 HIS A O 1
ATOM 2591 N N . SER A 1 333 ? -1.887 -9.463 15.160 1.00 88.38 333 SER A N 1
ATOM 2592 C CA . SER A 1 333 ? -2.963 -9.210 16.132 1.00 88.38 333 SER A CA 1
ATOM 2593 C C . SER A 1 333 ? -4.202 -8.552 15.512 1.00 88.38 333 SER A C 1
ATOM 2595 O O . SER A 1 333 ? -5.310 -8.727 16.022 1.00 88.38 333 SER A O 1
ATOM 2597 N N . TRP A 1 334 ? -4.053 -7.821 14.399 1.00 88.75 334 TRP A N 1
ATOM 2598 C CA . TRP A 1 334 ? -5.159 -7.172 13.683 1.00 88.75 334 TRP A CA 1
ATOM 2599 C C . TRP A 1 334 ? -5.992 -8.140 12.833 1.00 88.75 334 TRP A C 1
ATOM 2601 O O . TRP A 1 334 ? -6.972 -7.743 12.202 1.00 88.75 334 TRP A O 1
ATOM 2611 N N . GLY A 1 335 ? -5.615 -9.417 12.803 1.00 92.06 335 GLY A N 1
ATOM 2612 C CA . GLY A 1 335 ? -6.256 -10.435 11.977 1.00 92.06 335 GLY A CA 1
ATOM 2613 C C . GLY A 1 335 ? -5.725 -10.479 10.543 1.00 92.06 335 GLY A C 1
ATOM 2614 O O . GLY A 1 335 ? -6.353 -11.100 9.685 1.00 92.06 335 GLY A O 1
ATOM 2615 N N . LEU A 1 336 ? -4.578 -9.844 10.276 1.00 93.62 336 LEU A N 1
ATOM 2616 C CA . LEU A 1 336 ? -3.864 -10.036 9.017 1.00 93.62 336 LEU A CA 1
ATOM 2617 C C . LEU A 1 336 ? -3.220 -11.421 9.004 1.00 93.62 336 LEU A C 1
ATOM 2619 O O . LEU A 1 336 ? -2.845 -11.968 10.050 1.00 93.62 336 LEU A O 1
ATOM 2623 N N . ASN A 1 337 ? -3.127 -12.002 7.815 1.00 96.06 337 ASN A N 1
ATOM 2624 C CA . ASN A 1 337 ? -2.580 -13.339 7.605 1.00 96.06 337 ASN A CA 1
ATOM 2625 C C . ASN A 1 337 ? -1.488 -13.383 6.533 1.00 96.06 337 ASN A C 1
ATOM 2627 O O . ASN A 1 337 ? -0.903 -14.443 6.324 1.00 96.06 337 ASN A O 1
ATOM 2631 N N . THR A 1 338 ? -1.196 -12.252 5.896 1.00 95.31 338 THR A N 1
ATOM 2632 C CA . THR A 1 338 ? -0.116 -12.112 4.927 1.00 95.31 338 THR A CA 1
ATOM 2633 C C . THR A 1 338 ? 0.658 -10.825 5.208 1.00 95.31 338 THR A C 1
ATOM 2635 O O . THR A 1 338 ? 0.075 -9.810 5.586 1.00 95.31 338 THR A O 1
ATOM 2638 N N . ILE A 1 339 ? 1.969 -10.844 4.998 1.00 93.38 339 ILE A N 1
ATOM 2639 C CA . ILE A 1 339 ? 2.781 -9.629 4.898 1.00 93.38 339 ILE A CA 1
ATOM 2640 C C . ILE A 1 339 ? 3.533 -9.602 3.576 1.00 93.38 339 ILE A C 1
ATOM 2642 O O . ILE A 1 339 ? 3.874 -10.650 3.017 1.00 93.38 339 ILE A O 1
ATOM 2646 N N . GLU A 1 340 ? 3.823 -8.395 3.105 1.00 92.44 340 GLU A N 1
ATOM 2647 C CA . GLU A 1 340 ? 4.555 -8.183 1.866 1.00 92.44 340 GLU A CA 1
ATOM 2648 C C . GLU A 1 340 ? 5.803 -7.325 2.126 1.00 92.44 340 GLU A C 1
ATOM 2650 O O . GLU A 1 340 ? 5.787 -6.123 1.874 1.00 92.44 340 GLU A O 1
ATOM 2655 N N . PRO A 1 341 ? 6.871 -7.881 2.734 1.00 90.62 341 PRO A N 1
ATOM 2656 C CA . PRO A 1 341 ? 8.074 -7.121 3.059 1.00 90.62 341 PRO A CA 1
ATOM 2657 C C . PRO A 1 341 ? 8.915 -6.840 1.819 1.00 90.62 341 PRO A C 1
ATOM 2659 O O . PRO A 1 341 ? 9.035 -7.704 0.950 1.00 90.62 341 PRO A O 1
ATOM 2662 N N . GLN A 1 342 ? 9.545 -5.664 1.755 1.00 88.25 342 GLN A N 1
ATOM 2663 C CA . GLN A 1 342 ? 10.484 -5.346 0.681 1.00 88.25 342 GLN A CA 1
ATOM 2664 C C . GLN A 1 342 ? 11.597 -6.390 0.578 1.00 88.25 342 GLN A C 1
ATOM 2666 O O . GLN A 1 342 ? 12.314 -6.674 1.538 1.00 88.25 342 GLN A O 1
ATOM 2671 N N . MET A 1 343 ? 11.745 -6.944 -0.620 1.00 89.62 343 MET A N 1
ATOM 2672 C CA . MET A 1 343 ? 12.854 -7.807 -0.969 1.00 89.62 343 MET A CA 1
ATOM 2673 C C . MET A 1 343 ? 14.129 -6.957 -1.014 1.00 89.62 343 MET A C 1
ATOM 2675 O O . MET A 1 343 ? 14.156 -5.960 -1.744 1.00 89.62 343 MET A O 1
ATOM 2679 N N . PRO A 1 344 ? 15.187 -7.316 -0.268 1.00 86.06 344 PRO A N 1
ATOM 2680 C CA . PRO A 1 344 ? 16.475 -6.670 -0.418 1.00 86.06 344 PRO A CA 1
ATOM 2681 C C . PRO A 1 344 ? 16.955 -6.902 -1.844 1.00 86.06 344 PRO A C 1
ATOM 2683 O O . PRO A 1 344 ? 16.880 -8.022 -2.362 1.00 86.06 344 PRO A O 1
ATOM 2686 N N . VAL A 1 345 ? 17.446 -5.836 -2.469 1.00 78.75 345 VAL A N 1
ATOM 2687 C CA . VAL A 1 345 ? 18.033 -5.932 -3.798 1.00 78.75 345 VAL A CA 1
ATOM 2688 C C . VAL A 1 345 ? 19.517 -5.619 -3.710 1.00 78.75 345 VAL A C 1
ATOM 2690 O O . VAL A 1 345 ? 19.903 -4.464 -3.526 1.00 78.75 345 VAL A O 1
ATOM 2693 N N . PRO A 1 346 ? 20.381 -6.644 -3.773 1.00 82.31 346 PRO A N 1
ATOM 2694 C CA . PRO A 1 346 ? 21.807 -6.407 -3.864 1.00 82.31 346 PRO A CA 1
ATOM 2695 C C . PRO A 1 346 ? 22.128 -5.863 -5.258 1.00 82.31 346 PRO A C 1
ATOM 2697 O O . PRO A 1 346 ? 21.643 -6.402 -6.259 1.00 82.31 346 PRO A O 1
ATOM 2700 N N . ALA A 1 347 ? 22.982 -4.839 -5.319 1.00 85.69 347 ALA A N 1
ATOM 2701 C CA . ALA A 1 347 ? 23.449 -4.259 -6.576 1.00 85.69 347 ALA A CA 1
ATOM 2702 C C . ALA A 1 347 ? 23.951 -5.348 -7.540 1.00 85.69 347 ALA A C 1
ATOM 2704 O O . ALA A 1 347 ? 24.558 -6.328 -7.103 1.00 85.69 347 ALA A O 1
ATOM 2705 N N . TYR A 1 348 ? 23.702 -5.191 -8.843 1.00 86.25 348 TYR A N 1
ATOM 2706 C CA . TYR A 1 348 ? 24.193 -6.139 -9.847 1.00 86.25 348 TYR A CA 1
ATOM 2707 C C . TYR A 1 348 ? 25.701 -6.360 -9.694 1.00 86.25 348 TYR A C 1
ATOM 2709 O O . TYR A 1 348 ? 26.414 -5.364 -9.643 1.00 86.25 348 TYR A O 1
ATOM 2717 N N . ASP A 1 349 ? 26.128 -7.634 -9.726 1.00 85.44 349 ASP A N 1
ATOM 2718 C CA . ASP A 1 349 ? 27.472 -8.183 -9.436 1.00 85.44 349 ASP A CA 1
ATOM 2719 C C . ASP A 1 349 ? 27.769 -8.547 -7.973 1.00 85.44 349 ASP A C 1
ATOM 2721 O O . ASP A 1 349 ? 28.699 -9.320 -7.714 1.00 85.44 349 ASP A O 1
ATOM 2725 N N . ALA A 1 350 ? 26.945 -8.091 -7.027 1.00 89.69 350 ALA A N 1
ATOM 2726 C CA . ALA A 1 350 ? 27.091 -8.480 -5.638 1.00 89.69 350 ALA A CA 1
ATOM 2727 C C . ALA A 1 350 ? 26.851 -9.986 -5.475 1.00 89.69 350 ALA A C 1
ATOM 2729 O O . ALA A 1 350 ? 25.995 -10.596 -6.121 1.00 89.69 350 ALA A O 1
ATOM 2730 N N . TYR A 1 351 ? 27.581 -10.613 -4.553 1.00 92.19 351 TYR A N 1
ATOM 2731 C CA . TYR A 1 351 ? 27.296 -11.998 -4.207 1.00 92.19 351 TYR A CA 1
ATOM 2732 C C . TYR A 1 351 ? 25.897 -12.094 -3.592 1.00 92.19 351 TYR A C 1
ATOM 2734 O O . TYR A 1 351 ? 25.608 -11.539 -2.528 1.00 92.19 351 TYR A O 1
ATOM 2742 N N . LEU A 1 352 ? 25.031 -12.856 -4.256 1.00 93.62 352 LEU A N 1
ATOM 2743 C CA . LEU A 1 352 ? 23.777 -13.315 -3.680 1.00 93.62 352 LEU A CA 1
ATOM 2744 C C . LEU A 1 352 ? 24.148 -14.267 -2.535 1.00 93.62 352 LEU A C 1
ATOM 2746 O O . LEU A 1 352 ? 24.653 -15.364 -2.757 1.00 93.62 352 LEU A O 1
ATOM 2750 N N . THR A 1 353 ? 23.998 -13.837 -1.295 1.00 94.69 353 THR A N 1
ATOM 2751 C CA . THR A 1 353 ? 24.296 -14.624 -0.094 1.00 94.69 353 THR A CA 1
ATOM 2752 C C . THR A 1 353 ? 23.052 -14.648 0.772 1.00 94.69 353 THR A C 1
ATOM 2754 O O . THR A 1 353 ? 22.147 -13.840 0.583 1.00 94.69 353 THR A O 1
ATOM 2757 N N . GLU A 1 354 ? 23.004 -15.554 1.744 1.00 93.56 354 GLU A N 1
ATOM 2758 C CA . GLU A 1 354 ? 21.932 -15.534 2.741 1.00 93.56 354 GLU A CA 1
ATOM 2759 C C . GLU A 1 354 ? 21.847 -14.171 3.436 1.00 93.56 354 GLU A C 1
ATOM 2761 O O . GLU A 1 354 ? 20.774 -13.590 3.542 1.00 93.56 354 GLU A O 1
ATOM 2766 N N . ALA A 1 355 ? 22.995 -13.596 3.803 1.00 90.62 355 ALA A N 1
ATOM 2767 C CA . ALA A 1 355 ? 23.049 -12.295 4.456 1.00 90.62 355 ALA A CA 1
ATOM 2768 C C . ALA A 1 355 ? 22.521 -11.143 3.582 1.00 90.62 355 ALA A C 1
ATOM 2770 O O . ALA A 1 355 ? 21.926 -10.218 4.126 1.00 90.62 355 ALA A O 1
ATOM 2771 N N . SER A 1 356 ? 22.731 -11.182 2.259 1.00 89.38 356 SER A N 1
ATOM 2772 C CA . SER A 1 356 ? 22.276 -10.120 1.347 1.00 89.38 356 SER A CA 1
ATOM 2773 C C . SER A 1 356 ? 20.829 -10.282 0.877 1.00 89.38 356 SER A C 1
ATOM 2775 O O . SER A 1 356 ? 20.256 -9.317 0.381 1.00 89.38 356 SER A O 1
ATOM 2777 N N . LEU A 1 357 ? 20.234 -11.469 1.045 1.00 92.00 357 LEU A N 1
ATOM 2778 C CA . LEU A 1 357 ? 18.862 -11.769 0.623 1.00 92.00 357 LEU A CA 1
ATOM 2779 C C . LEU A 1 357 ? 17.888 -12.033 1.782 1.00 92.00 357 LEU A C 1
ATOM 2781 O O . LEU A 1 357 ? 16.688 -12.160 1.546 1.00 92.00 357 LEU A O 1
ATOM 2785 N N . SER A 1 358 ? 18.373 -12.133 3.021 1.00 91.44 358 SER A N 1
ATOM 2786 C CA . SER A 1 358 ? 17.527 -12.380 4.189 1.00 91.44 358 SER A CA 1
ATOM 2787 C C . SER A 1 358 ? 16.608 -11.192 4.485 1.00 91.44 358 SER A C 1
ATOM 2789 O O . SER A 1 358 ? 17.031 -10.037 4.516 1.00 91.44 358 SER A O 1
ATOM 2791 N N . ILE A 1 359 ? 15.342 -11.502 4.748 1.00 90.81 359 ILE A N 1
ATOM 2792 C CA . ILE A 1 359 ? 14.274 -10.577 5.105 1.00 90.81 359 ILE A CA 1
ATOM 2793 C C . ILE A 1 359 ? 13.870 -10.903 6.541 1.00 90.81 359 ILE A C 1
ATOM 2795 O O . ILE A 1 359 ? 13.082 -11.814 6.789 1.00 90.81 359 ILE A O 1
ATOM 2799 N N . ALA A 1 360 ? 14.395 -10.167 7.516 1.00 87.31 360 ALA A N 1
ATOM 2800 C CA . ALA A 1 360 ? 14.169 -10.497 8.925 1.00 87.31 360 ALA A CA 1
ATOM 2801 C C . ALA A 1 360 ? 12.675 -10.469 9.321 1.00 87.31 360 ALA A C 1
ATOM 2803 O O . ALA A 1 360 ? 12.210 -11.320 10.079 1.00 87.31 360 ALA A O 1
ATOM 2804 N N . VAL A 1 361 ? 11.902 -9.550 8.730 1.00 87.44 361 VAL A N 1
ATOM 2805 C CA . VAL A 1 361 ? 10.437 -9.466 8.873 1.00 87.44 361 VAL A CA 1
ATOM 2806 C C . VAL A 1 361 ? 9.737 -10.750 8.403 1.00 87.44 361 VAL A C 1
ATOM 2808 O O . VAL A 1 361 ? 8.764 -11.181 9.019 1.00 87.44 361 VAL A O 1
ATOM 2811 N N . ALA A 1 362 ? 10.232 -11.384 7.332 1.00 92.19 362 ALA A N 1
ATOM 2812 C CA . ALA A 1 362 ? 9.659 -12.619 6.798 1.00 92.19 362 ALA A CA 1
ATOM 2813 C C . ALA A 1 362 ? 9.758 -13.760 7.814 1.00 92.19 362 ALA A C 1
ATOM 2815 O O . ALA A 1 362 ? 8.784 -14.474 8.037 1.00 92.19 362 ALA A O 1
ATOM 2816 N N . GLN A 1 363 ? 10.913 -13.894 8.469 1.00 90.50 363 GLN A N 1
ATOM 2817 C CA . GLN A 1 363 ? 11.148 -14.935 9.470 1.00 90.50 363 GLN A CA 1
ATOM 2818 C C . GLN A 1 363 ? 10.194 -14.790 10.661 1.00 90.50 363 GLN A C 1
ATOM 2820 O O . GLN A 1 363 ? 9.584 -15.767 11.089 1.00 90.50 363 GLN A O 1
ATOM 2825 N N . GLU A 1 364 ? 10.005 -13.562 11.154 1.00 91.88 364 GLU A N 1
ATOM 2826 C CA . GLU A 1 364 ? 9.065 -13.299 12.247 1.00 91.88 364 GLU A CA 1
ATOM 2827 C C . GLU A 1 364 ? 7.621 -13.625 11.848 1.00 91.88 364 GLU A C 1
ATOM 2829 O O . GLU A 1 364 ? 6.893 -14.295 12.580 1.00 91.88 364 GLU A O 1
ATOM 2834 N N . ALA A 1 365 ? 7.208 -13.210 10.652 1.00 93.88 365 ALA A N 1
ATOM 2835 C CA . ALA A 1 365 ? 5.868 -13.484 10.151 1.00 93.88 365 ALA A CA 1
ATOM 2836 C C . ALA A 1 365 ? 5.602 -14.983 9.997 1.00 93.88 365 ALA A C 1
ATOM 2838 O O . ALA A 1 365 ? 4.526 -15.459 10.361 1.00 93.88 365 ALA A O 1
ATOM 2839 N N . LYS A 1 366 ? 6.600 -15.744 9.541 1.00 95.56 366 LYS A N 1
ATOM 2840 C CA . LYS A 1 366 ? 6.527 -17.205 9.466 1.00 95.56 366 LYS A CA 1
ATOM 2841 C C . LYS A 1 366 ? 6.412 -17.856 10.838 1.00 95.56 366 LYS A C 1
ATOM 2843 O O . LYS A 1 366 ? 5.605 -18.772 10.988 1.00 95.56 366 LYS A O 1
ATOM 2848 N N . HIS A 1 367 ? 7.130 -17.369 11.853 1.00 95.19 367 HIS A N 1
ATOM 2849 C CA . HIS A 1 367 ? 6.959 -17.849 13.232 1.00 95.19 367 HIS A CA 1
ATOM 2850 C C . HIS A 1 367 ? 5.533 -17.632 13.758 1.00 95.19 367 HIS A C 1
ATOM 2852 O O . HIS A 1 367 ? 5.024 -18.453 14.519 1.00 95.19 367 HIS A O 1
ATOM 2858 N N . LEU A 1 368 ? 4.868 -16.565 13.309 1.00 94.31 368 LEU A N 1
ATOM 2859 C CA . LEU A 1 368 ? 3.467 -16.269 13.616 1.00 94.31 368 LEU A CA 1
ATOM 2860 C C . LEU A 1 368 ? 2.471 -16.995 12.691 1.00 94.31 368 LEU A C 1
ATOM 2862 O O . LEU A 1 368 ? 1.261 -16.813 12.818 1.00 94.31 368 LEU A O 1
ATOM 2866 N N . GLY A 1 369 ? 2.950 -17.830 11.762 1.00 95.94 369 GLY A N 1
ATOM 2867 C CA . GLY A 1 369 ? 2.117 -18.576 10.818 1.00 95.94 369 GLY A CA 1
ATOM 2868 C C . GLY A 1 369 ? 1.465 -17.708 9.737 1.00 95.94 369 GLY A C 1
ATOM 2869 O O . GLY A 1 369 ? 0.460 -18.113 9.151 1.00 95.94 369 GLY A O 1
ATOM 2870 N N . MET A 1 370 ? 1.998 -16.512 9.486 1.00 96.62 370 MET A N 1
ATOM 2871 C CA . MET A 1 370 ? 1.565 -15.653 8.387 1.00 96.62 370 MET A CA 1
ATOM 2872 C C . MET A 1 370 ? 2.205 -16.095 7.070 1.00 96.62 370 MET A C 1
ATOM 2874 O O . MET A 1 370 ? 3.317 -16.625 7.041 1.00 96.62 370 MET A O 1
ATOM 2878 N N . ARG A 1 371 ? 1.517 -15.810 5.964 1.00 96.94 371 ARG A N 1
ATOM 2879 C CA . ARG A 1 371 ? 2.093 -15.894 4.624 1.00 96.94 371 ARG A CA 1
ATOM 2880 C C . ARG A 1 371 ? 3.033 -14.723 4.373 1.00 96.94 371 ARG A C 1
ATOM 2882 O O . ARG A 1 371 ? 2.797 -13.615 4.857 1.00 96.94 371 ARG A O 1
ATOM 2889 N N . VAL A 1 372 ? 4.053 -14.944 3.558 1.00 96.31 372 VAL A N 1
ATOM 2890 C CA . VAL A 1 372 ? 5.017 -13.911 3.182 1.00 96.31 372 VAL A CA 1
ATOM 2891 C C . VAL A 1 372 ? 5.173 -13.860 1.669 1.00 96.31 372 VAL A C 1
ATOM 2893 O O . VAL A 1 372 ? 5.617 -14.831 1.058 1.00 96.31 372 VAL A O 1
ATOM 2896 N N . ARG A 1 373 ? 4.865 -12.707 1.065 1.00 95.56 373 ARG A N 1
ATOM 2897 C CA . ARG A 1 373 ? 5.206 -12.414 -0.335 1.00 95.56 373 ARG A CA 1
ATOM 2898 C C . ARG A 1 373 ? 6.266 -11.329 -0.394 1.00 95.56 373 ARG A C 1
ATOM 2900 O O . ARG A 1 373 ? 6.001 -10.223 0.042 1.00 95.56 373 ARG A O 1
ATOM 2907 N N . ALA A 1 374 ? 7.448 -11.579 -0.941 1.00 93.69 374 ALA A N 1
ATOM 2908 C CA . ALA A 1 374 ? 8.432 -10.499 -0.989 1.00 93.69 374 ALA A CA 1
ATOM 2909 C C . ALA A 1 374 ? 8.040 -9.438 -2.028 1.00 93.69 374 ALA A C 1
ATOM 2911 O O . ALA A 1 374 ? 7.785 -9.746 -3.193 1.00 93.69 374 ALA A O 1
ATOM 2912 N N . TYR A 1 375 ? 7.988 -8.193 -1.577 1.00 90.88 375 TYR A N 1
ATOM 2913 C CA . TYR A 1 375 ? 7.692 -7.022 -2.376 1.00 90.88 375 TYR A CA 1
ATOM 2914 C C . TYR A 1 375 ? 8.901 -6.620 -3.236 1.00 90.88 375 TYR A C 1
ATOM 2916 O O . TYR A 1 375 ? 10.014 -6.477 -2.734 1.00 90.88 375 TYR A O 1
ATOM 2924 N N . MET A 1 376 ? 8.692 -6.417 -4.532 1.00 89.00 376 MET A N 1
ATOM 2925 C CA . MET A 1 376 ? 9.733 -6.197 -5.527 1.00 89.00 376 MET A CA 1
ATOM 2926 C C . MET A 1 376 ? 9.613 -4.815 -6.160 1.00 89.00 376 MET A C 1
ATOM 2928 O O . MET A 1 376 ? 8.595 -4.488 -6.763 1.00 89.00 376 MET A O 1
ATOM 2932 N N . HIS A 1 377 ? 10.718 -4.072 -6.102 1.00 79.88 377 HIS A N 1
ATOM 2933 C CA . HIS A 1 377 ? 10.881 -2.745 -6.706 1.00 79.88 377 HIS A CA 1
ATOM 2934 C C . HIS A 1 377 ? 12.135 -2.678 -7.616 1.00 79.88 377 HIS A C 1
ATOM 2936 O O . HIS A 1 377 ? 12.684 -1.609 -7.872 1.00 79.88 377 HIS A O 1
ATOM 2942 N N . PHE A 1 378 ? 12.572 -3.844 -8.122 1.00 64.62 378 PHE A N 1
ATOM 2943 C CA . PHE A 1 378 ? 13.860 -4.144 -8.793 1.00 64.62 378 PHE A CA 1
ATOM 2944 C C . PHE A 1 378 ? 14.190 -3.329 -10.052 1.00 64.62 378 PHE A C 1
ATOM 2946 O O . PHE A 1 378 ? 15.244 -3.509 -10.660 1.00 64.62 378 PHE A O 1
ATOM 2953 N N . LEU A 1 379 ? 13.256 -2.503 -10.516 1.00 65.31 379 LEU A N 1
ATOM 2954 C CA . LEU A 1 379 ? 13.434 -1.713 -11.725 1.00 65.31 379 LEU A CA 1
ATOM 2955 C C . LEU A 1 379 ? 13.414 -0.213 -11.485 1.00 65.31 379 LEU A C 1
ATOM 2957 O O . LEU A 1 379 ? 13.647 0.494 -12.451 1.00 65.31 379 LEU A O 1
ATOM 2961 N N . TYR A 1 380 ? 13.181 0.274 -10.267 1.00 63.72 380 TYR A N 1
ATOM 2962 C CA . TYR A 1 380 ? 13.165 1.715 -9.983 1.00 63.72 380 TYR A CA 1
ATOM 2963 C C . TYR A 1 380 ? 14.289 2.172 -9.077 1.00 63.72 380 TYR A C 1
ATOM 2965 O O . TYR A 1 380 ? 14.633 3.352 -9.107 1.00 63.72 380 TYR A O 1
ATOM 2973 N N . ASP A 1 381 ? 14.823 1.275 -8.245 1.00 65.38 381 ASP A N 1
ATOM 2974 C CA . ASP A 1 381 ? 15.984 1.619 -7.444 1.00 65.38 381 ASP A CA 1
ATOM 2975 C C . ASP A 1 381 ? 17.209 1.606 -8.358 1.00 65.38 381 ASP A C 1
ATOM 2977 O O . ASP A 1 381 ? 17.581 0.589 -8.949 1.00 65.38 381 ASP A O 1
ATOM 2981 N N . ASN A 1 382 ? 17.823 2.779 -8.493 1.00 63.53 382 ASN A N 1
ATOM 2982 C CA . ASN A 1 382 ? 18.965 3.004 -9.363 1.00 63.53 382 ASN A CA 1
ATOM 2983 C C . ASN A 1 382 ? 20.090 1.994 -9.085 1.00 63.53 382 ASN A C 1
ATOM 2985 O O . ASN A 1 382 ? 20.794 1.605 -10.013 1.00 63.53 382 ASN A O 1
ATOM 2989 N N . LYS A 1 383 ? 20.227 1.519 -7.841 1.00 68.06 383 LYS A N 1
ATOM 2990 C CA . LYS A 1 383 ? 21.313 0.627 -7.406 1.00 68.06 383 LYS A CA 1
ATOM 2991 C C . LYS A 1 383 ? 21.358 -0.712 -8.155 1.00 68.06 383 LYS A C 1
ATOM 2993 O O . LYS A 1 383 ? 22.444 -1.266 -8.337 1.00 68.06 383 LYS A O 1
ATOM 2998 N N . ASP A 1 384 ? 20.219 -1.212 -8.629 1.00 71.06 384 ASP A N 1
ATOM 2999 C CA . ASP A 1 384 ? 20.103 -2.579 -9.156 1.00 71.06 384 ASP A CA 1
ATOM 3000 C C . ASP A 1 384 ? 20.661 -2.701 -10.574 1.00 71.06 384 ASP A C 1
ATOM 3002 O O . ASP A 1 384 ? 21.274 -3.702 -10.950 1.00 71.06 384 ASP A O 1
ATOM 3006 N N . SER A 1 385 ? 20.470 -1.657 -11.374 1.00 84.00 385 SER A N 1
ATOM 3007 C CA . SER A 1 385 ? 20.904 -1.574 -12.766 1.00 84.00 385 SER A CA 1
ATOM 3008 C C . SER A 1 385 ? 22.120 -0.670 -12.959 1.00 84.00 385 SER A C 1
ATOM 3010 O O . SER A 1 385 ? 22.806 -0.793 -13.975 1.00 84.00 385 SER A O 1
ATOM 3012 N N . GLU A 1 386 ? 22.430 0.220 -12.013 1.00 86.50 386 GLU A N 1
ATOM 3013 C CA . GLU A 1 386 ? 23.517 1.193 -12.145 1.00 86.50 386 GLU A CA 1
ATOM 3014 C C . GLU A 1 386 ? 24.881 0.520 -12.329 1.00 86.50 386 GLU A C 1
ATOM 3016 O O . GLU A 1 386 ? 25.615 0.904 -13.239 1.00 86.50 386 GLU A O 1
ATOM 3021 N N . ASN A 1 387 ? 25.217 -0.510 -11.545 1.00 89.31 387 ASN A N 1
ATOM 3022 C CA . ASN A 1 387 ? 26.480 -1.241 -11.720 1.00 89.31 387 ASN A CA 1
ATOM 3023 C C . ASN A 1 387 ? 26.556 -1.919 -13.095 1.00 89.31 387 ASN A C 1
ATOM 3025 O O . ASN A 1 387 ? 27.566 -1.802 -13.795 1.00 89.31 387 ASN A O 1
ATOM 3029 N N . TYR A 1 388 ? 25.460 -2.553 -13.528 1.00 91.94 388 TYR A N 1
ATOM 3030 C CA . TYR A 1 388 ? 25.386 -3.163 -14.853 1.00 91.94 388 TYR A CA 1
ATOM 3031 C C . TYR A 1 388 ? 25.613 -2.135 -15.964 1.00 91.94 388 TYR A C 1
ATOM 3033 O O . TYR A 1 388 ? 26.385 -2.381 -16.890 1.00 91.94 388 TYR A O 1
ATOM 3041 N N . LEU A 1 389 ? 24.969 -0.971 -15.868 1.00 92.44 389 LEU A N 1
ATOM 3042 C CA . LEU A 1 389 ? 25.027 0.084 -16.877 1.00 92.44 389 LEU A CA 1
ATOM 3043 C C . LEU A 1 389 ? 26.310 0.916 -16.822 1.00 92.44 389 LEU A C 1
ATOM 3045 O O . LEU A 1 389 ? 26.703 1.463 -17.850 1.00 92.44 389 LEU A O 1
ATOM 3049 N N . LYS A 1 390 ? 27.002 0.978 -15.680 1.00 91.50 390 LYS A N 1
ATOM 3050 C CA . LYS A 1 390 ? 28.375 1.501 -15.597 1.00 91.50 390 LYS A CA 1
ATOM 3051 C C . LYS A 1 390 ? 29.324 0.653 -16.440 1.00 91.50 390 LYS A C 1
ATOM 3053 O O . LYS A 1 390 ? 30.110 1.206 -17.204 1.00 91.50 390 LYS A O 1
ATOM 3058 N N . ALA A 1 391 ? 29.215 -0.673 -16.339 1.00 92.75 391 ALA A N 1
ATOM 3059 C CA . ALA A 1 391 ? 30.010 -1.602 -17.140 1.00 92.75 391 ALA A CA 1
ATOM 3060 C C . ALA A 1 391 ? 29.515 -1.719 -18.594 1.00 92.75 391 ALA A C 1
ATOM 3062 O O . ALA A 1 391 ? 30.305 -1.985 -19.496 1.00 92.75 391 ALA A O 1
ATOM 3063 N N . ASN A 1 392 ? 28.217 -1.502 -18.834 1.00 94.94 392 ASN A N 1
ATOM 3064 C CA . ASN A 1 392 ? 27.577 -1.688 -20.135 1.00 94.94 392 ASN A CA 1
ATOM 3065 C C . ASN A 1 392 ? 26.699 -0.488 -20.548 1.00 94.94 392 ASN A C 1
ATOM 3067 O O . ASN A 1 392 ? 25.488 -0.632 -20.764 1.00 94.94 392 ASN A O 1
ATOM 3071 N N . PRO A 1 393 ? 27.280 0.715 -20.700 1.00 94.06 393 PRO A N 1
ATOM 3072 C CA . PRO A 1 393 ? 26.522 1.946 -20.939 1.00 94.06 393 PRO A CA 1
ATOM 3073 C C . PRO A 1 393 ? 25.746 1.938 -22.260 1.00 94.06 393 PRO A C 1
ATOM 3075 O O . PRO A 1 393 ? 24.757 2.659 -22.409 1.00 94.06 393 PRO A O 1
ATOM 3078 N N . GLN A 1 394 ? 26.165 1.119 -23.226 1.00 94.44 394 GLN A N 1
ATOM 3079 C CA . GLN A 1 394 ? 25.467 0.927 -24.491 1.00 94.44 394 GLN A CA 1
ATOM 3080 C C . GLN A 1 394 ? 24.066 0.342 -24.307 1.00 94.44 394 GLN A C 1
ATOM 3082 O O . GLN A 1 394 ? 23.230 0.554 -25.183 1.00 94.44 394 GLN A O 1
ATOM 3087 N N . PHE A 1 395 ? 23.787 -0.355 -23.200 1.00 94.94 395 PHE A N 1
ATOM 3088 C CA . PHE A 1 395 ? 22.508 -1.019 -22.934 1.00 94.94 395 PHE A CA 1
ATOM 3089 C C . PHE A 1 395 ? 21.514 -0.185 -22.126 1.00 94.94 395 PHE A C 1
ATOM 3091 O O . PHE A 1 395 ? 20.402 -0.651 -21.872 1.00 94.94 395 PHE A O 1
ATOM 3098 N N . ALA A 1 396 ? 21.864 1.058 -21.792 1.00 92.56 396 ALA A N 1
ATOM 3099 C CA . ALA A 1 396 ? 20.945 1.981 -21.143 1.00 92.56 396 ALA A CA 1
ATOM 3100 C C . ALA A 1 396 ? 19.674 2.189 -21.983 1.00 92.56 396 ALA A C 1
ATOM 3102 O O . ALA A 1 396 ? 19.692 2.151 -23.223 1.00 92.56 396 ALA A O 1
ATOM 3103 N N . ALA A 1 397 ? 18.558 2.399 -21.294 1.00 91.12 397 ALA A N 1
ATOM 3104 C CA . ALA A 1 397 ? 17.351 2.922 -21.894 1.00 91.12 397 ALA A CA 1
ATOM 3105 C C . ALA A 1 397 ? 17.591 4.347 -22.408 1.00 91.12 397 ALA A C 1
ATOM 3107 O O . ALA A 1 397 ? 18.381 5.110 -21.849 1.00 91.12 397 ALA A O 1
ATOM 3108 N N . VAL A 1 398 ? 16.915 4.679 -23.505 1.00 90.62 398 VAL A N 1
ATOM 3109 C CA . VAL A 1 398 ? 16.988 5.994 -24.143 1.00 90.62 398 VAL A CA 1
ATOM 3110 C C . VAL A 1 398 ? 15.567 6.494 -24.313 1.00 90.62 398 VAL A C 1
ATOM 3112 O O . VAL A 1 398 ? 14.732 5.755 -24.841 1.00 90.62 398 VAL A O 1
ATOM 3115 N N . ASP A 1 399 ? 15.299 7.702 -23.838 1.00 86.56 399 ASP A N 1
ATOM 3116 C CA . ASP A 1 399 ? 13.993 8.345 -23.949 1.00 86.56 399 ASP A CA 1
ATOM 3117 C C . ASP A 1 399 ? 13.748 8.906 -25.370 1.00 86.56 399 ASP A C 1
ATOM 3119 O O . ASP A 1 399 ? 14.636 8.858 -26.231 1.00 86.56 399 ASP A O 1
ATOM 3123 N N . PRO A 1 400 ? 12.545 9.432 -25.665 1.00 85.06 400 PRO A N 1
ATOM 3124 C CA . PRO A 1 400 ? 12.251 10.050 -26.960 1.00 85.06 400 PRO A CA 1
ATOM 3125 C C . PRO A 1 400 ? 13.086 11.282 -27.313 1.00 85.06 400 PRO A C 1
ATOM 3127 O O . PRO A 1 400 ? 13.085 11.700 -28.464 1.00 85.06 400 PRO A O 1
ATOM 3130 N N . GLN A 1 401 ? 13.819 11.864 -26.367 1.00 82.19 401 GLN A N 1
ATOM 3131 C CA . GLN A 1 401 ? 14.740 12.969 -26.622 1.00 82.19 401 GLN A CA 1
ATOM 3132 C C . GLN A 1 401 ? 16.146 12.468 -26.987 1.00 82.19 401 GLN A C 1
ATOM 3134 O O . GLN A 1 401 ? 17.052 13.273 -27.199 1.00 82.19 401 GLN A O 1
ATOM 3139 N N . GLY A 1 402 ? 16.348 11.148 -27.069 1.00 85.94 402 GLY A N 1
ATOM 3140 C CA . GLY A 1 402 ? 17.661 10.555 -27.300 1.00 85.94 402 GLY A CA 1
ATOM 3141 C C . GLY A 1 402 ? 18.553 10.588 -26.058 1.00 85.94 402 GLY A C 1
ATOM 3142 O O . GLY A 1 402 ? 19.730 10.231 -26.137 1.00 85.94 402 GLY A O 1
ATOM 3143 N N . MET A 1 403 ? 18.012 10.997 -24.909 1.00 84.50 403 MET A N 1
ATOM 3144 C CA . MET A 1 403 ? 18.760 11.124 -23.672 1.00 84.50 403 MET A CA 1
ATOM 3145 C C . MET A 1 403 ? 18.725 9.804 -22.910 1.00 84.50 403 MET A C 1
ATOM 3147 O O . MET A 1 403 ? 17.715 9.099 -22.844 1.00 84.50 403 MET A O 1
ATOM 3151 N N . ARG A 1 404 ? 19.859 9.461 -22.296 1.00 82.81 404 ARG A N 1
ATOM 3152 C CA . ARG A 1 404 ? 19.853 8.458 -21.230 1.00 82.81 404 ARG A CA 1
ATOM 3153 C C . ARG A 1 404 ? 19.073 9.059 -20.076 1.00 82.81 404 ARG A C 1
ATOM 3155 O O . ARG A 1 404 ? 19.316 10.209 -19.711 1.00 82.81 404 ARG A O 1
ATOM 3162 N N . THR A 1 405 ? 18.161 8.290 -19.505 1.00 67.00 405 THR A N 1
ATOM 3163 C CA . THR A 1 405 ? 17.335 8.720 -18.380 1.00 67.00 405 THR A CA 1
ATOM 3164 C C . THR A 1 405 ? 18.228 8.982 -17.163 1.00 67.00 405 THR A C 1
ATOM 3166 O O . THR A 1 405 ? 18.495 8.095 -16.363 1.00 67.00 405 THR A O 1
ATOM 3169 N N . ALA A 1 406 ? 18.741 10.210 -17.031 1.00 58.50 406 ALA A N 1
ATOM 3170 C CA . ALA A 1 406 ? 19.722 10.570 -16.003 1.00 58.50 406 ALA A CA 1
ATOM 3171 C C . ALA A 1 406 ? 19.168 10.414 -14.579 1.00 58.50 406 ALA A C 1
ATOM 3173 O O . ALA A 1 406 ? 19.925 10.200 -13.639 1.00 58.50 406 ALA A O 1
ATOM 3174 N N . SER A 1 407 ? 17.846 10.512 -14.430 1.00 60.34 407 SER A N 1
ATOM 3175 C CA . SER A 1 407 ? 17.155 10.339 -13.151 1.00 60.34 407 SER A CA 1
ATOM 3176 C C . SER A 1 407 ? 16.907 8.873 -12.783 1.00 60.34 407 SER A C 1
ATOM 3178 O O . SER A 1 407 ? 16.700 8.599 -11.607 1.00 60.34 407 SER A O 1
ATOM 3180 N N . TYR A 1 408 ? 16.952 7.954 -13.756 1.00 68.75 408 TYR A N 1
ATOM 3181 C CA . TYR A 1 408 ? 16.646 6.537 -13.558 1.00 68.75 408 TYR A CA 1
ATOM 3182 C C . TYR A 1 408 ? 17.441 5.670 -14.550 1.00 68.75 408 TYR A C 1
ATOM 3184 O O . TYR A 1 408 ? 17.079 5.617 -15.729 1.00 68.75 408 TYR A O 1
ATOM 3192 N N . PRO A 1 409 ? 18.533 5.000 -14.146 1.00 77.81 409 PRO A N 1
ATOM 3193 C CA . PRO A 1 409 ? 19.381 4.231 -15.044 1.00 77.81 409 PRO A CA 1
ATOM 3194 C C . PRO A 1 409 ? 18.697 2.903 -15.409 1.00 77.81 409 PRO A C 1
ATOM 3196 O O . PRO A 1 409 ? 19.070 1.842 -14.923 1.00 77.81 409 PRO A O 1
ATOM 3199 N N . PHE A 1 410 ? 17.674 2.928 -16.261 1.00 87.06 410 PHE A N 1
ATOM 3200 C CA . PHE A 1 410 ? 16.977 1.714 -16.687 1.00 87.06 410 PHE A CA 1
ATOM 3201 C C . PHE A 1 410 ? 17.760 0.964 -17.764 1.00 87.06 410 PHE A C 1
ATOM 3203 O O . PHE A 1 410 ? 18.367 1.563 -18.655 1.00 87.06 410 PHE A O 1
ATOM 3210 N N . ILE A 1 411 ? 17.710 -0.367 -17.722 1.00 91.56 411 ILE A N 1
ATOM 3211 C CA . ILE A 1 411 ? 18.232 -1.216 -18.795 1.00 91.56 411 ILE A CA 1
ATOM 3212 C C . ILE A 1 411 ? 17.203 -1.245 -19.925 1.00 91.56 411 ILE A C 1
ATOM 3214 O O . ILE A 1 411 ? 16.001 -1.353 -19.692 1.00 91.56 411 ILE A O 1
ATOM 3218 N N . CYS A 1 412 ? 17.662 -1.144 -21.172 1.00 93.56 412 CYS A N 1
ATOM 3219 C CA . CYS A 1 412 ? 16.817 -1.286 -22.353 1.00 93.56 412 CYS A CA 1
ATOM 3220 C C . CYS A 1 412 ? 16.010 -2.603 -22.295 1.00 93.56 412 CYS A C 1
ATOM 3222 O O . CYS A 1 412 ? 16.632 -3.663 -22.263 1.00 93.56 412 CYS A O 1
ATOM 3224 N N . PRO A 1 413 ? 14.662 -2.577 -22.358 1.00 93.25 413 PRO A N 1
ATOM 3225 C CA . PRO A 1 413 ? 13.882 -3.805 -22.153 1.00 93.25 413 PRO A CA 1
ATOM 3226 C C . PRO A 1 413 ? 14.042 -4.894 -23.195 1.00 93.25 413 PRO A C 1
ATOM 3228 O O . PRO A 1 413 ? 14.030 -6.073 -22.868 1.00 93.25 413 PRO A O 1
ATOM 3231 N N . THR A 1 414 ? 14.309 -4.504 -24.438 1.00 96.19 414 THR A N 1
ATOM 3232 C CA . THR A 1 414 ? 14.716 -5.465 -25.466 1.00 96.19 414 THR A CA 1
ATOM 3233 C C . THR A 1 414 ? 15.993 -6.181 -25.060 1.00 96.19 414 THR A C 1
ATOM 3235 O O . THR A 1 414 ? 16.052 -7.395 -25.164 1.00 96.19 414 THR A O 1
ATOM 3238 N N . HIS A 1 415 ? 16.976 -5.439 -24.543 1.00 95.56 415 HIS A N 1
ATOM 3239 C CA . HIS A 1 415 ? 18.240 -6.021 -24.125 1.00 95.56 415 HIS A CA 1
ATOM 3240 C C . HIS A 1 415 ? 18.094 -6.870 -22.865 1.00 95.56 415 HIS A C 1
ATOM 3242 O O . HIS A 1 415 ? 18.638 -7.968 -22.834 1.00 95.56 415 HIS A O 1
ATOM 3248 N N . TYR A 1 416 ? 17.364 -6.420 -21.835 1.00 92.81 416 TYR A N 1
ATOM 3249 C CA . TYR A 1 416 ? 17.230 -7.246 -20.632 1.00 92.81 416 TYR A CA 1
ATOM 3250 C C . TYR A 1 416 ? 16.520 -8.575 -20.915 1.00 92.81 416 TYR A C 1
ATOM 3252 O O . TYR A 1 416 ? 16.793 -9.539 -20.219 1.00 92.81 416 TYR A O 1
ATOM 3260 N N . LEU A 1 417 ? 15.658 -8.665 -21.934 1.00 96.25 417 LEU A N 1
ATOM 3261 C CA . LEU A 1 417 ? 15.008 -9.920 -22.339 1.00 96.25 417 LEU A CA 1
ATOM 3262 C C . LEU A 1 417 ? 15.853 -10.785 -23.288 1.00 96.25 417 LEU A C 1
ATOM 3264 O O . LEU A 1 417 ? 15.420 -11.878 -23.656 1.00 96.25 417 LEU A O 1
ATOM 3268 N N . GLU A 1 418 ? 17.032 -10.327 -23.718 1.00 95.75 418 GLU A N 1
ATOM 3269 C CA . GLU A 1 418 ? 17.899 -11.117 -24.594 1.00 95.75 418 GLU A CA 1
ATOM 3270 C C . GLU A 1 418 ? 18.361 -12.401 -23.891 1.00 95.75 418 GLU A C 1
ATOM 3272 O O . GLU A 1 418 ? 18.791 -12.401 -22.733 1.00 95.75 418 GLU A O 1
ATOM 3277 N N . ASN A 1 419 ? 18.303 -13.519 -24.617 1.00 93.81 419 ASN A N 1
ATOM 3278 C CA . ASN A 1 419 ? 18.793 -14.793 -24.109 1.00 93.81 419 ASN A CA 1
ATOM 3279 C C . ASN A 1 419 ? 20.293 -14.696 -23.779 1.00 93.81 419 ASN A C 1
ATOM 3281 O O . ASN A 1 419 ? 21.082 -14.191 -24.575 1.00 93.81 419 ASN A O 1
ATOM 3285 N N . GLY A 1 420 ? 20.685 -15.201 -22.610 1.00 93.50 420 GLY A N 1
ATOM 3286 C CA . GLY A 1 420 ? 22.060 -15.117 -22.120 1.00 93.50 420 GLY A CA 1
ATOM 3287 C C . GLY A 1 420 ? 22.440 -13.769 -21.501 1.00 93.50 420 GLY A C 1
ATOM 3288 O O . GLY A 1 420 ? 23.597 -13.611 -21.112 1.00 93.50 420 GLY A O 1
ATOM 3289 N N . ASN A 1 421 ? 21.510 -12.815 -21.358 1.00 94.56 421 ASN A N 1
ATOM 3290 C CA . ASN A 1 421 ? 21.792 -11.572 -20.646 1.00 94.56 421 ASN A CA 1
ATOM 3291 C C . ASN A 1 421 ? 22.154 -11.859 -19.168 1.00 94.56 421 ASN A C 1
ATOM 3293 O O . ASN A 1 421 ? 21.323 -12.399 -18.425 1.00 94.56 421 ASN A O 1
ATOM 3297 N N . PRO A 1 422 ? 23.363 -11.487 -18.705 1.00 94.81 422 PRO A N 1
ATOM 3298 C CA . PRO A 1 422 ? 23.798 -11.778 -17.343 1.00 94.81 422 PRO A CA 1
ATOM 3299 C C . PRO A 1 422 ? 22.994 -11.019 -16.278 1.00 94.81 422 PRO A C 1
ATOM 3301 O O . PRO A 1 422 ? 22.813 -11.551 -15.183 1.00 94.81 422 PRO A O 1
ATOM 3304 N N . TRP A 1 423 ? 22.454 -9.833 -16.587 1.00 93.56 423 TRP A N 1
ATOM 3305 C CA . TRP A 1 423 ? 21.572 -9.102 -15.673 1.00 93.56 423 TRP A CA 1
ATOM 3306 C C . TRP A 1 423 ? 20.255 -9.837 -15.443 1.00 93.56 423 TRP A C 1
ATOM 3308 O O . TRP A 1 423 ? 19.852 -10.010 -14.296 1.00 93.56 423 TRP A O 1
ATOM 3318 N N . LEU A 1 424 ? 19.618 -10.345 -16.503 1.00 94.25 424 LEU A N 1
ATOM 3319 C CA . LEU A 1 424 ? 18.373 -11.103 -16.361 1.00 94.25 424 LEU A CA 1
ATOM 3320 C C . LEU A 1 424 ? 18.596 -12.376 -15.548 1.00 94.25 424 LEU A C 1
ATOM 3322 O O . LEU A 1 424 ? 17.814 -12.680 -14.652 1.00 94.25 424 LEU A O 1
ATOM 3326 N N . LYS A 1 425 ? 19.689 -13.098 -15.819 1.00 95.19 425 LYS A N 1
ATOM 3327 C CA . LYS A 1 425 ? 20.064 -14.266 -15.018 1.00 95.19 425 LYS A CA 1
ATOM 3328 C C . LYS A 1 425 ? 20.231 -13.891 -13.543 1.00 95.19 425 LYS A C 1
ATOM 3330 O O . LYS A 1 425 ? 19.663 -14.561 -12.691 1.00 95.19 425 LYS A O 1
ATOM 3335 N N . TYR A 1 426 ? 20.973 -12.824 -13.252 1.00 93.69 426 TYR A N 1
ATOM 3336 C CA . TYR A 1 426 ? 21.177 -12.336 -11.888 1.00 93.69 426 TYR A CA 1
ATOM 3337 C C . TYR A 1 426 ? 19.853 -11.979 -11.194 1.00 93.69 426 TYR A C 1
ATOM 3339 O O . TYR A 1 426 ? 19.611 -12.419 -10.073 1.00 93.69 426 TYR A O 1
ATOM 3347 N N . TYR A 1 427 ? 18.973 -11.248 -11.882 1.00 93.25 427 TYR A N 1
ATOM 3348 C CA . TYR A 1 427 ? 17.640 -10.881 -11.404 1.00 93.25 427 TYR A CA 1
ATOM 3349 C C . TYR A 1 427 ? 16.792 -12.114 -11.044 1.00 93.25 427 TYR A C 1
ATOM 3351 O O . TYR A 1 427 ? 16.256 -12.209 -9.939 1.00 93.25 427 TYR A O 1
ATOM 3359 N N . LEU A 1 428 ? 16.715 -13.099 -11.945 1.00 95.06 428 LEU A N 1
ATOM 3360 C CA . LEU A 1 428 ? 15.956 -14.331 -11.710 1.00 95.06 428 LEU A CA 1
ATOM 3361 C C . LEU A 1 428 ? 16.589 -15.198 -10.608 1.00 95.06 428 LEU A C 1
ATOM 3363 O O . LEU A 1 428 ? 15.862 -15.795 -9.813 1.00 95.06 428 LEU A O 1
ATOM 3367 N N . ASP A 1 429 ? 17.922 -15.244 -10.520 1.00 95.50 429 ASP A N 1
ATOM 3368 C CA . ASP A 1 429 ? 18.642 -15.942 -9.449 1.00 95.50 429 ASP A CA 1
ATOM 3369 C C . ASP A 1 429 ? 18.369 -15.289 -8.081 1.00 95.50 429 ASP A C 1
ATOM 3371 O O . ASP A 1 429 ? 18.161 -16.002 -7.098 1.00 95.50 429 ASP A O 1
ATOM 3375 N N . ALA A 1 430 ? 18.302 -13.955 -8.007 1.00 93.88 430 ALA A N 1
ATOM 3376 C CA . ALA A 1 430 ? 17.949 -13.238 -6.782 1.00 93.88 430 ALA A CA 1
ATOM 3377 C C . ALA A 1 430 ? 16.537 -13.607 -6.307 1.00 93.88 430 ALA A C 1
ATOM 3379 O O . ALA A 1 430 ? 16.367 -13.964 -5.146 1.00 93.88 430 ALA A O 1
ATOM 3380 N N . ILE A 1 431 ? 15.546 -13.630 -7.206 1.00 95.94 431 ILE A N 1
ATOM 3381 C CA . ILE A 1 431 ? 14.178 -14.070 -6.881 1.00 95.94 431 ILE A CA 1
ATOM 3382 C C . ILE A 1 431 ? 14.176 -15.506 -6.358 1.00 95.94 431 ILE A C 1
ATOM 3384 O O . ILE A 1 431 ? 13.657 -15.769 -5.274 1.00 95.94 431 ILE A O 1
ATOM 3388 N N . ARG A 1 432 ? 14.777 -16.439 -7.107 1.00 97.44 432 ARG A N 1
ATOM 3389 C CA . ARG A 1 432 ? 14.819 -17.860 -6.736 1.00 97.44 432 ARG A CA 1
ATOM 3390 C C . ARG A 1 432 ? 15.390 -18.066 -5.345 1.00 97.44 432 ARG A C 1
ATOM 3392 O O . ARG A 1 432 ? 14.811 -18.799 -4.544 1.00 97.44 432 ARG A O 1
ATOM 3399 N N . ARG A 1 433 ? 16.525 -17.425 -5.075 1.00 96.69 433 ARG A N 1
ATOM 3400 C CA . ARG A 1 433 ? 17.235 -17.567 -3.808 1.00 96.69 433 ARG A CA 1
ATOM 3401 C C . ARG A 1 433 ? 16.515 -16.862 -2.674 1.00 96.69 433 ARG A C 1
ATOM 3403 O O . ARG A 1 433 ? 16.465 -17.422 -1.590 1.00 96.69 433 ARG A O 1
ATOM 3410 N N . SER A 1 434 ? 15.908 -15.701 -2.909 1.00 95.75 434 SER A N 1
ATOM 3411 C CA . SER A 1 434 ? 15.076 -15.037 -1.903 1.00 95.75 434 SER A CA 1
ATOM 3412 C C . SER A 1 434 ? 13.877 -15.887 -1.497 1.00 95.75 434 SER A C 1
ATOM 3414 O O . SER A 1 434 ? 13.588 -15.958 -0.304 1.00 95.75 434 SER A O 1
ATOM 3416 N N . VAL A 1 435 ? 13.215 -16.558 -2.453 1.00 97.38 435 VAL A N 1
ATOM 3417 C CA . VAL A 1 435 ? 12.119 -17.498 -2.157 1.00 97.38 435 VAL A CA 1
ATOM 3418 C C . VAL A 1 435 ? 12.602 -18.654 -1.288 1.00 97.38 435 VAL A C 1
ATOM 3420 O O . VAL A 1 435 ? 11.943 -18.979 -0.308 1.00 97.38 435 VAL A O 1
ATOM 3423 N N . GLU A 1 436 ? 13.754 -19.236 -1.610 1.00 96.94 436 GLU A N 1
ATOM 3424 C CA . GLU A 1 436 ? 14.328 -20.357 -0.859 1.00 96.94 436 GLU A CA 1
ATOM 3425 C C . GLU A 1 436 ? 14.801 -19.949 0.547 1.00 96.94 436 GLU A C 1
ATOM 3427 O O . GLU A 1 436 ? 14.403 -20.560 1.534 1.00 96.94 436 GLU A O 1
ATOM 3432 N N . ILE A 1 437 ? 15.608 -18.889 0.653 1.00 96.31 437 ILE A N 1
ATOM 3433 C CA . ILE A 1 437 ? 16.228 -18.427 1.906 1.00 96.31 437 ILE A CA 1
ATOM 3434 C C . ILE A 1 437 ? 15.182 -17.978 2.931 1.00 96.31 437 ILE A C 1
ATOM 3436 O O . ILE A 1 437 ? 15.355 -18.198 4.128 1.00 96.31 437 ILE A O 1
ATOM 3440 N N . ASN A 1 438 ? 14.113 -17.323 2.474 1.00 95.50 438 ASN A N 1
ATOM 3441 C CA . ASN A 1 438 ? 13.106 -16.729 3.355 1.00 95.50 438 ASN A CA 1
ATOM 3442 C C . ASN A 1 438 ? 11.812 -17.551 3.441 1.00 95.50 438 ASN A C 1
ATOM 3444 O O . ASN A 1 438 ? 10.836 -17.056 4.003 1.00 95.50 438 ASN A O 1
ATOM 3448 N N . ASP A 1 439 ? 11.789 -18.761 2.867 1.00 96.94 439 ASP A N 1
ATOM 3449 C CA . ASP A 1 439 ? 10.593 -19.609 2.764 1.00 96.94 439 ASP A CA 1
ATOM 3450 C C . ASP A 1 439 ? 9.379 -18.843 2.197 1.00 96.94 439 ASP A C 1
ATOM 3452 O O . ASP A 1 439 ? 8.282 -18.868 2.744 1.00 96.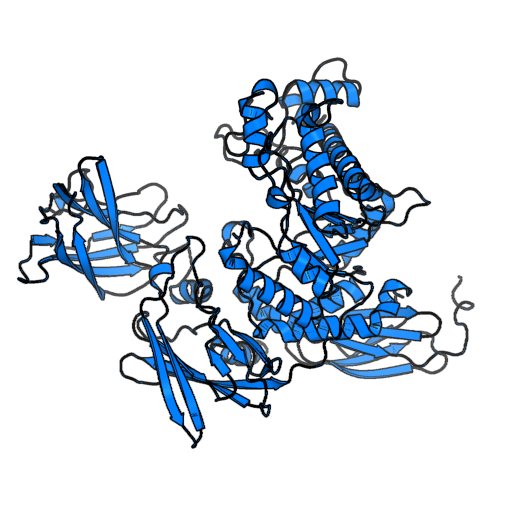94 439 ASP A O 1
ATOM 3456 N N . LEU A 1 440 ? 9.551 -18.068 1.125 1.00 97.50 440 LEU A N 1
ATOM 3457 C CA . LEU A 1 440 ? 8.476 -17.184 0.662 1.00 97.50 440 LEU A CA 1
ATOM 3458 C C . LEU A 1 440 ? 7.291 -17.974 0.083 1.00 97.50 440 LEU A C 1
ATOM 3460 O O . LEU A 1 440 ? 7.452 -18.901 -0.717 1.00 97.50 440 LEU A O 1
ATOM 3464 N N . ASP A 1 441 ? 6.078 -17.528 0.413 1.00 97.94 441 ASP A N 1
ATOM 3465 C CA . ASP A 1 441 ? 4.826 -17.983 -0.204 1.00 97.94 441 ASP A CA 1
ATOM 3466 C C . ASP A 1 441 ? 4.584 -17.321 -1.563 1.00 97.94 441 ASP A C 1
ATOM 3468 O O . ASP A 1 441 ? 3.644 -17.668 -2.276 1.00 97.94 441 ASP A O 1
ATOM 3472 N N . GLY A 1 442 ? 5.416 -16.352 -1.938 1.00 96.75 442 GLY A N 1
ATOM 3473 C CA . GLY A 1 442 ? 5.339 -15.699 -3.227 1.00 96.75 442 GLY A CA 1
ATOM 3474 C C . GLY A 1 442 ? 6.186 -14.446 -3.335 1.00 96.75 442 GLY A C 1
ATOM 3475 O O . GLY A 1 442 ? 6.998 -14.119 -2.471 1.00 96.75 442 GLY A O 1
ATOM 3476 N N . VAL A 1 443 ? 5.952 -13.727 -4.419 1.00 95.81 443 VAL A N 1
ATOM 3477 C CA . VAL A 1 443 ? 6.540 -12.423 -4.704 1.00 95.81 443 VAL A CA 1
ATOM 3478 C C . VAL A 1 443 ? 5.466 -11.500 -5.266 1.00 95.81 443 VAL A C 1
ATOM 3480 O O . VAL A 1 443 ? 4.525 -11.936 -5.935 1.00 95.81 443 VAL A O 1
ATOM 3483 N N . PHE A 1 444 ? 5.607 -10.219 -4.972 1.00 92.25 444 PHE A N 1
ATOM 3484 C CA . PHE A 1 444 ? 4.652 -9.179 -5.312 1.00 92.25 444 PHE A CA 1
ATOM 3485 C C . PHE A 1 444 ? 5.397 -8.013 -5.958 1.00 92.25 444 PHE A C 1
ATOM 3487 O O . PHE A 1 444 ? 6.356 -7.513 -5.386 1.00 92.25 444 PHE A O 1
ATOM 3494 N N . TYR A 1 445 ? 5.010 -7.617 -7.166 1.00 91.19 445 TYR A N 1
ATOM 3495 C CA . TYR A 1 445 ? 5.723 -6.627 -7.969 1.00 91.19 445 TYR A CA 1
ATOM 3496 C C . TYR A 1 445 ? 4.909 -5.331 -8.068 1.00 91.19 445 TYR A C 1
ATOM 3498 O O . TYR A 1 445 ? 3.855 -5.335 -8.693 1.00 91.19 445 TYR A O 1
ATOM 3506 N N . ASP A 1 446 ? 5.409 -4.217 -7.531 1.00 86.56 446 ASP A N 1
ATOM 3507 C CA . ASP A 1 446 ? 4.897 -2.879 -7.874 1.00 86.56 446 ASP A CA 1
ATOM 3508 C C . ASP A 1 446 ? 5.491 -2.408 -9.200 1.00 86.56 446 ASP A C 1
ATOM 3510 O O . ASP A 1 446 ? 6.709 -2.295 -9.334 1.00 86.56 446 ASP A O 1
ATOM 3514 N N . TYR A 1 447 ? 4.644 -2.216 -10.212 1.00 82.62 447 TYR A N 1
ATOM 3515 C CA . TYR A 1 447 ? 5.069 -1.931 -11.576 1.00 82.62 447 TYR A CA 1
ATOM 3516 C C . TYR A 1 447 ? 4.409 -0.670 -12.164 1.00 82.62 447 TYR A C 1
ATOM 3518 O O . TYR A 1 447 ? 3.197 -0.596 -12.371 1.00 82.62 447 TYR A O 1
ATOM 3526 N N . GLU A 1 448 ? 5.261 0.279 -12.539 1.00 75.88 448 GLU A N 1
ATOM 3527 C CA . GLU A 1 448 ? 4.991 1.674 -12.892 1.00 75.88 448 GLU A CA 1
ATOM 3528 C C . GLU A 1 448 ? 6.066 2.168 -13.886 1.00 75.88 448 GLU A C 1
ATOM 3530 O O . GLU A 1 448 ? 6.549 3.299 -13.826 1.00 75.88 448 GLU A O 1
ATOM 3535 N N . ILE A 1 449 ? 6.486 1.309 -14.820 1.00 78.88 449 ILE A N 1
ATOM 3536 C CA . ILE A 1 449 ? 7.369 1.722 -15.918 1.00 78.88 449 ILE A CA 1
ATOM 3537 C C . ILE A 1 449 ? 6.521 2.031 -17.143 1.00 78.88 449 ILE A C 1
ATOM 3539 O O . ILE A 1 449 ? 5.853 1.154 -17.689 1.00 78.88 449 ILE A O 1
ATOM 3543 N N . ASN A 1 450 ? 6.612 3.265 -17.631 1.00 81.19 450 ASN A N 1
ATOM 3544 C CA . ASN A 1 450 ? 5.876 3.695 -18.815 1.00 81.19 450 ASN A CA 1
ATOM 3545 C C . ASN A 1 450 ? 6.180 2.801 -20.035 1.00 81.19 450 ASN A C 1
ATOM 3547 O O . ASN A 1 450 ? 7.336 2.649 -20.452 1.00 81.19 450 ASN A O 1
ATOM 3551 N N . ALA A 1 451 ? 5.141 2.271 -20.683 1.00 82.69 451 ALA A N 1
ATOM 3552 C CA . ALA A 1 451 ? 5.286 1.628 -21.992 1.00 82.69 451 ALA A CA 1
ATOM 3553 C C . ALA A 1 451 ? 5.447 2.668 -23.094 1.00 82.69 451 ALA A C 1
ATOM 3555 O O . ALA A 1 451 ? 6.296 2.528 -23.978 1.00 82.69 451 ALA A O 1
ATOM 3556 N N . ALA A 1 452 ? 4.645 3.720 -23.019 1.00 80.75 452 ALA A N 1
ATOM 3557 C CA . ALA A 1 452 ? 4.626 4.792 -23.982 1.00 80.75 452 ALA A CA 1
ATOM 3558 C C . ALA A 1 452 ? 4.559 6.129 -23.248 1.00 80.75 452 ALA A C 1
ATOM 3560 O O . ALA A 1 452 ? 4.249 6.197 -22.057 1.00 80.75 452 ALA A O 1
ATOM 3561 N N . PRO A 1 453 ? 4.857 7.223 -23.940 1.00 71.50 453 PRO A N 1
ATOM 3562 C CA . PRO A 1 453 ? 4.613 8.526 -23.375 1.00 71.50 453 PRO A CA 1
ATOM 3563 C C . PRO A 1 453 ? 3.148 8.797 -23.053 1.00 71.50 453 PRO A C 1
ATOM 3565 O O . PRO A 1 453 ? 2.282 8.541 -23.881 1.00 71.50 453 PRO A O 1
ATOM 3568 N N . HIS A 1 454 ? 2.886 9.401 -21.894 1.00 62.31 454 HIS A N 1
ATOM 3569 C CA . HIS A 1 454 ? 1.538 9.676 -21.371 1.00 62.31 454 HIS A CA 1
ATOM 3570 C C . HIS A 1 454 ? 0.672 10.598 -22.244 1.00 62.31 454 HIS A C 1
ATOM 3572 O O . HIS A 1 454 ? -0.539 10.664 -22.053 1.00 62.31 454 HIS A O 1
ATOM 3578 N N . ILE A 1 455 ? 1.266 11.355 -23.170 1.00 59.34 455 ILE A N 1
ATOM 3579 C CA . ILE A 1 455 ? 0.537 12.276 -24.045 1.00 59.34 455 ILE A CA 1
ATOM 3580 C C . ILE A 1 455 ? 0.918 11.972 -25.491 1.00 59.34 455 ILE A C 1
ATOM 3582 O O . ILE A 1 455 ? 2.095 11.992 -25.838 1.00 59.34 455 ILE A O 1
ATOM 3586 N N . LYS A 1 456 ? -0.093 11.749 -26.339 1.00 59.38 456 LYS A N 1
ATOM 3587 C CA . LYS A 1 456 ? 0.063 11.583 -27.797 1.00 59.38 456 LYS A CA 1
ATOM 3588 C C . LYS A 1 456 ? 0.660 12.818 -28.486 1.00 59.38 456 LYS A C 1
ATOM 3590 O O . LYS A 1 456 ? 1.150 12.734 -29.606 1.00 59.38 456 LYS A O 1
ATOM 3595 N N . SER A 1 457 ? 0.600 13.988 -27.842 1.00 48.19 457 SER A N 1
ATOM 3596 C CA . SER A 1 457 ? 1.190 15.216 -28.371 1.00 48.19 457 SER A CA 1
ATOM 3597 C C . SER A 1 457 ? 2.710 15.149 -28.300 1.00 48.19 457 SER A C 1
ATOM 3599 O O . SER A 1 457 ? 3.254 14.776 -27.264 1.00 48.19 457 SER A O 1
ATOM 3601 N N . LEU A 1 458 ? 3.369 15.595 -29.370 1.00 48.81 458 LEU A N 1
ATOM 3602 C CA . LEU A 1 458 ? 4.821 15.738 -29.482 1.00 48.81 458 LEU A CA 1
ATOM 3603 C C . LEU A 1 458 ? 5.472 16.346 -28.218 1.00 48.81 458 LEU A C 1
ATOM 3605 O O . LEU A 1 458 ? 4.826 17.121 -27.507 1.00 48.81 458 LEU A O 1
ATOM 3609 N N . PRO A 1 459 ? 6.761 16.051 -27.958 1.00 50.53 459 PRO A N 1
ATOM 3610 C CA . PRO A 1 459 ? 7.492 16.597 -26.821 1.00 50.53 459 PRO A CA 1
ATOM 3611 C C . PRO A 1 459 ? 7.316 18.113 -26.709 1.00 50.53 459 PRO A C 1
ATOM 3613 O O . PRO A 1 459 ? 7.508 18.841 -27.687 1.00 50.53 459 PRO A O 1
ATOM 3616 N N . ASN A 1 460 ? 7.025 18.616 -25.506 1.00 49.16 460 ASN A N 1
ATOM 3617 C CA . ASN A 1 460 ? 7.237 20.036 -25.254 1.00 49.16 460 ASN A CA 1
ATOM 3618 C C . ASN A 1 460 ? 8.728 20.324 -25.471 1.00 49.16 460 ASN A C 1
ATOM 3620 O O . ASN A 1 460 ? 9.586 19.651 -24.894 1.00 49.16 460 ASN A O 1
ATOM 3624 N N . LYS A 1 461 ? 9.042 21.339 -26.286 1.00 51.31 461 LYS A N 1
ATOM 3625 C CA . LYS A 1 461 ? 10.427 21.766 -26.565 1.00 51.31 461 LYS A CA 1
ATOM 3626 C C . LYS A 1 461 ? 11.216 22.144 -25.300 1.00 51.31 461 LYS A C 1
ATOM 3628 O O . LYS A 1 461 ? 12.432 22.257 -25.367 1.00 51.31 461 LYS A O 1
ATOM 3633 N N . ASP A 1 462 ? 10.533 22.351 -24.173 1.00 53.62 462 ASP A N 1
ATOM 3634 C CA . ASP A 1 462 ? 11.112 22.762 -22.891 1.00 53.62 462 ASP A CA 1
ATOM 3635 C C . ASP A 1 462 ? 11.598 21.605 -21.997 1.00 53.62 462 ASP A C 1
ATOM 3637 O O . ASP A 1 462 ? 12.148 21.858 -20.928 1.00 53.62 462 ASP A O 1
ATOM 3641 N N . GLY A 1 463 ? 11.409 20.342 -22.403 1.00 49.41 463 GLY A N 1
ATOM 3642 C CA . GLY A 1 463 ? 11.913 19.187 -21.651 1.00 49.41 463 GLY A CA 1
ATOM 3643 C C . GLY A 1 463 ? 11.212 18.934 -20.308 1.00 49.41 463 GLY A C 1
ATOM 3644 O O . GLY A 1 463 ? 11.750 18.225 -19.455 1.00 49.41 463 GLY A O 1
ATOM 3645 N N . SER A 1 464 ? 10.015 19.487 -20.080 1.00 50.34 464 SER A N 1
ATOM 3646 C CA . SER A 1 464 ? 9.268 19.289 -18.831 1.00 50.34 464 SER A CA 1
ATOM 3647 C C . SER A 1 464 ? 8.806 17.827 -18.630 1.00 50.34 464 SER A C 1
ATOM 3649 O O . SER A 1 464 ? 7.751 17.424 -19.105 1.00 50.34 464 SER A O 1
ATOM 3651 N N . ARG A 1 465 ? 9.640 17.039 -17.923 1.00 48.47 465 ARG A N 1
ATOM 3652 C CA . ARG A 1 465 ? 9.472 15.797 -17.106 1.00 48.47 465 ARG A CA 1
ATOM 3653 C C . ARG A 1 465 ? 8.375 14.740 -17.380 1.00 48.47 465 ARG A C 1
ATOM 3655 O O . ARG A 1 465 ? 8.353 13.742 -16.670 1.00 48.47 465 ARG A O 1
ATOM 3662 N N . ARG A 1 466 ? 7.505 14.843 -18.383 1.00 53.47 466 ARG A N 1
ATOM 3663 C CA . ARG A 1 466 ? 6.372 13.906 -18.570 1.00 53.47 466 ARG A CA 1
ATOM 3664 C C . ARG A 1 466 ? 6.705 12.610 -19.332 1.00 53.47 466 ARG A C 1
ATOM 3666 O O . ARG A 1 466 ? 5.793 11.868 -19.678 1.00 53.47 466 ARG A O 1
ATOM 3673 N N . TRP A 1 467 ? 7.985 12.335 -19.596 1.00 53.44 467 TRP A N 1
ATOM 3674 C CA . TRP A 1 467 ? 8.429 11.251 -20.494 1.00 53.44 467 TRP A CA 1
ATOM 3675 C C . TRP A 1 467 ? 9.317 10.194 -19.815 1.00 53.44 467 TRP A C 1
ATOM 3677 O O . TRP A 1 467 ? 9.676 9.203 -20.452 1.00 53.44 467 TRP A O 1
ATOM 3687 N N . GLY A 1 468 ? 9.671 10.379 -18.536 1.00 58.38 468 GLY A N 1
ATOM 3688 C CA . GLY A 1 468 ? 10.573 9.470 -17.822 1.00 58.38 468 GLY A CA 1
ATOM 3689 C C . GLY A 1 468 ? 9.979 8.066 -17.711 1.00 58.38 468 GLY A C 1
ATOM 3690 O O . GLY A 1 468 ? 8.898 7.920 -17.159 1.00 58.38 468 GLY A O 1
ATOM 3691 N N . GLY A 1 469 ? 10.655 7.051 -18.261 1.00 68.56 469 GLY A N 1
ATOM 3692 C CA . GLY A 1 469 ? 10.305 5.635 -18.068 1.00 68.56 469 GLY A CA 1
ATOM 3693 C C . GLY A 1 469 ? 10.176 4.779 -19.330 1.00 68.56 469 GLY A C 1
ATOM 3694 O O . GLY A 1 469 ? 10.381 3.573 -19.254 1.00 68.56 469 GLY A O 1
ATOM 3695 N N . CYS A 1 470 ? 9.912 5.362 -20.505 1.00 84.12 470 CYS A N 1
ATOM 3696 C CA . CYS A 1 470 ? 9.776 4.584 -21.745 1.00 84.12 470 CYS A CA 1
ATOM 3697 C C . CYS A 1 470 ? 11.086 4.559 -22.556 1.00 84.12 470 CYS A C 1
ATOM 3699 O O . CYS A 1 470 ? 11.747 5.581 -22.727 1.00 84.12 470 CYS A O 1
ATOM 3701 N N . CYS A 1 471 ? 11.480 3.385 -23.063 1.00 91.31 471 CYS A N 1
ATOM 3702 C CA . CYS A 1 471 ? 12.716 3.213 -23.835 1.00 91.31 471 CYS A CA 1
ATOM 3703 C C . CYS A 1 471 ? 12.428 3.080 -25.332 1.00 91.31 471 CYS A C 1
ATOM 3705 O O . CYS A 1 471 ? 11.814 2.097 -25.740 1.00 91.31 471 CYS A O 1
ATOM 3707 N N . ILE A 1 472 ? 12.958 3.996 -26.145 1.00 92.62 472 ILE A N 1
ATOM 3708 C CA . ILE A 1 472 ? 12.774 4.076 -27.606 1.00 92.62 472 ILE A CA 1
ATOM 3709 C C . ILE A 1 472 ? 14.107 4.040 -28.377 1.00 92.62 472 ILE A C 1
ATOM 3711 O O . ILE A 1 472 ? 14.237 4.517 -29.507 1.00 92.62 472 ILE A O 1
ATOM 3715 N N . CYS A 1 473 ? 15.134 3.438 -27.771 1.00 94.31 473 CYS A N 1
ATOM 3716 C CA . CYS A 1 473 ? 16.427 3.258 -28.423 1.00 94.31 473 CYS A CA 1
ATOM 3717 C C . CYS A 1 473 ? 16.312 2.402 -29.701 1.00 94.31 473 CYS A C 1
ATOM 3719 O O . CYS A 1 473 ? 15.337 1.676 -29.913 1.00 94.31 473 CYS A O 1
ATOM 3721 N N . GLU A 1 474 ? 17.339 2.438 -30.551 1.00 96.81 474 GLU A N 1
ATOM 3722 C CA . GLU A 1 474 ? 17.345 1.710 -31.828 1.00 96.81 474 GLU A CA 1
ATOM 3723 C C . GLU A 1 474 ? 17.098 0.199 -31.675 1.00 96.81 474 GLU A C 1
ATOM 3725 O O . GLU A 1 474 ? 16.406 -0.385 -32.504 1.00 96.81 474 GLU A O 1
ATOM 3730 N N . ARG A 1 475 ? 17.576 -0.434 -30.590 1.00 97.38 475 ARG A N 1
ATOM 3731 C CA . ARG A 1 475 ? 17.289 -1.853 -30.300 1.00 97.38 475 ARG A CA 1
ATOM 3732 C C . ARG A 1 475 ? 15.794 -2.106 -30.132 1.00 97.38 475 ARG A C 1
ATOM 3734 O O . ARG A 1 475 ? 15.261 -3.024 -30.746 1.00 97.38 475 ARG A O 1
ATOM 3741 N N . CYS A 1 476 ? 15.112 -1.278 -29.337 1.00 97.06 476 CYS A N 1
ATOM 3742 C CA . CYS A 1 476 ? 13.661 -1.367 -29.176 1.00 97.06 476 CYS A CA 1
ATOM 3743 C C . CYS A 1 476 ? 12.937 -1.118 -30.497 1.00 97.06 476 CYS A C 1
ATOM 3745 O O . CYS A 1 476 ? 12.014 -1.857 -30.809 1.00 97.06 476 CYS A O 1
ATOM 3747 N N . ARG A 1 477 ? 13.372 -0.140 -31.300 1.00 97.75 477 ARG A N 1
ATOM 3748 C CA . ARG A 1 477 ? 12.746 0.151 -32.601 1.00 97.75 477 ARG A CA 1
ATOM 3749 C C . ARG A 1 477 ? 12.950 -0.978 -33.617 1.00 97.75 477 ARG A C 1
ATOM 3751 O O . ARG A 1 477 ? 12.015 -1.296 -34.339 1.00 97.75 477 ARG A O 1
ATOM 3758 N N . LYS A 1 478 ? 14.112 -1.641 -33.625 1.00 98.44 478 LYS A N 1
ATOM 3759 C CA . LYS A 1 478 ? 14.381 -2.846 -34.437 1.00 98.44 478 LYS A CA 1
ATOM 3760 C C . LYS A 1 478 ? 13.537 -4.045 -33.999 1.00 98.44 478 LYS A C 1
ATOM 3762 O O . LYS A 1 478 ? 12.931 -4.711 -34.831 1.00 98.44 478 LYS A O 1
ATOM 3767 N N . ALA A 1 479 ? 13.453 -4.304 -32.695 1.00 98.06 479 ALA A N 1
ATOM 3768 C CA . ALA A 1 479 ? 12.592 -5.365 -32.172 1.00 98.06 479 ALA A CA 1
ATOM 3769 C C . ALA A 1 479 ? 11.107 -5.076 -32.445 1.00 98.06 479 ALA A C 1
ATOM 3771 O O . ALA A 1 479 ? 10.359 -5.976 -32.822 1.00 98.06 479 ALA A O 1
ATOM 3772 N N . PHE A 1 480 ? 10.696 -3.813 -32.327 1.00 98.12 480 PHE A N 1
ATOM 3773 C CA . PHE A 1 480 ? 9.350 -3.376 -32.664 1.00 98.12 480 PHE A CA 1
ATOM 3774 C C . PHE A 1 480 ? 9.050 -3.564 -34.153 1.00 98.12 480 PHE A C 1
ATOM 3776 O O . PHE A 1 480 ? 8.055 -4.214 -34.468 1.00 98.12 480 PHE A O 1
ATOM 3783 N N . GLN A 1 481 ? 9.933 -3.094 -35.046 1.00 98.38 481 GLN A N 1
ATOM 3784 C CA . GLN A 1 481 ? 9.857 -3.327 -36.493 1.00 98.38 481 GLN A CA 1
ATOM 3785 C C . GLN A 1 481 ? 9.594 -4.806 -36.786 1.00 98.38 481 GLN A C 1
ATOM 3787 O O . GLN A 1 481 ? 8.624 -5.129 -37.468 1.00 98.38 481 GLN A O 1
ATOM 3792 N N . ALA A 1 482 ? 10.430 -5.695 -36.240 1.00 98.12 482 ALA A N 1
ATOM 3793 C CA . ALA A 1 482 ? 10.297 -7.132 -36.444 1.00 98.12 482 ALA A CA 1
ATOM 3794 C C . ALA A 1 482 ? 8.961 -7.672 -35.905 1.00 98.12 482 ALA A C 1
ATOM 3796 O O . ALA A 1 482 ? 8.337 -8.513 -36.543 1.00 98.12 482 ALA A O 1
ATOM 3797 N N . SER A 1 483 ? 8.488 -7.162 -34.761 1.00 97.44 483 SER A N 1
ATOM 3798 C CA . SER A 1 483 ? 7.254 -7.633 -34.118 1.00 97.44 483 SER A CA 1
ATOM 3799 C C . SER A 1 483 ? 5.969 -7.305 -34.883 1.00 97.44 483 SER A C 1
ATOM 3801 O O . SER A 1 483 ? 4.972 -8.000 -34.701 1.00 97.44 483 SER A O 1
ATOM 3803 N N . ILE A 1 484 ? 5.974 -6.256 -35.714 1.00 97.56 484 ILE A N 1
ATOM 3804 C CA . ILE A 1 484 ? 4.799 -5.826 -36.489 1.00 97.56 484 ILE A CA 1
ATOM 3805 C C . ILE A 1 484 ? 5.016 -5.855 -38.010 1.00 97.56 484 ILE A C 1
ATOM 3807 O O . ILE A 1 484 ? 4.120 -5.447 -38.745 1.00 97.56 484 ILE A O 1
ATOM 3811 N N . GLY A 1 485 ? 6.173 -6.340 -38.476 1.00 97.19 485 GLY A N 1
ATOM 3812 C CA . GLY A 1 485 ? 6.480 -6.530 -39.896 1.00 97.19 485 GLY A CA 1
ATOM 3813 C C . GLY A 1 485 ? 6.628 -5.233 -40.694 1.00 97.19 485 GLY A C 1
ATOM 3814 O O . GLY A 1 485 ? 6.084 -5.141 -41.788 1.00 97.19 485 GLY A O 1
ATOM 3815 N N . LEU A 1 486 ? 7.317 -4.222 -40.151 1.00 97.19 486 LEU A N 1
ATOM 3816 C CA . LEU A 1 486 ? 7.637 -3.001 -40.906 1.00 97.19 486 LEU A CA 1
ATOM 3817 C C . LEU A 1 486 ? 8.859 -3.209 -41.818 1.00 97.19 486 LEU A C 1
ATOM 3819 O O . LEU A 1 486 ? 9.848 -3.824 -41.415 1.00 97.19 486 LEU A O 1
ATOM 3823 N N . ASP A 1 487 ? 8.829 -2.616 -43.011 1.00 97.69 487 ASP A N 1
ATOM 3824 C CA . ASP A 1 487 ? 9.931 -2.690 -43.986 1.00 97.69 487 ASP A CA 1
ATOM 3825 C C . ASP A 1 487 ? 11.153 -1.844 -43.580 1.00 97.69 487 ASP A C 1
ATOM 3827 O O . ASP A 1 487 ? 12.259 -2.041 -44.085 1.00 97.69 487 ASP A O 1
ATOM 3831 N N . HIS A 1 488 ? 10.980 -0.922 -42.628 1.00 97.94 488 HIS A N 1
ATOM 3832 C CA . HIS A 1 488 ? 12.035 -0.071 -42.082 1.00 97.94 488 HIS A CA 1
ATOM 3833 C C . HIS A 1 488 ? 11.967 0.014 -40.557 1.00 97.94 488 HIS A C 1
ATOM 3835 O O . HIS A 1 488 ? 10.914 -0.166 -39.948 1.00 97.94 488 HIS A O 1
ATOM 3841 N N . VAL A 1 489 ? 13.100 0.330 -39.923 1.00 98.25 489 VAL A N 1
ATOM 3842 C CA . VAL A 1 489 ? 13.128 0.663 -38.492 1.00 98.25 489 VAL A CA 1
ATOM 3843 C C . VAL A 1 489 ? 12.438 2.020 -38.315 1.00 98.25 489 VAL A C 1
ATOM 3845 O O . VAL A 1 489 ? 12.988 3.011 -38.802 1.00 98.25 489 VAL A O 1
ATOM 3848 N N . PRO A 1 490 ? 11.290 2.105 -37.618 1.00 97.31 490 PRO A N 1
ATOM 3849 C CA . PRO A 1 490 ? 10.574 3.369 -37.477 1.00 97.31 490 PRO A CA 1
ATOM 3850 C C . PRO A 1 490 ? 11.422 4.386 -36.712 1.00 97.31 490 PRO A C 1
ATOM 3852 O O . PRO A 1 490 ? 12.216 4.003 -35.848 1.00 97.31 490 PRO A O 1
ATOM 3855 N N . SER A 1 491 ? 11.277 5.673 -37.012 1.00 95.19 491 SER A N 1
ATOM 3856 C CA . SER A 1 491 ? 11.868 6.773 -36.253 1.00 95.19 491 SER A CA 1
ATOM 3857 C C . SER A 1 491 ? 11.239 6.891 -34.857 1.00 95.19 491 SER A C 1
ATOM 3859 O O . SER A 1 491 ? 10.248 6.233 -34.531 1.00 95.19 491 SER A O 1
ATOM 3861 N N . VAL A 1 492 ? 11.829 7.725 -33.998 1.00 90.62 492 VAL A N 1
ATOM 3862 C CA . VAL A 1 492 ? 11.252 8.015 -32.676 1.00 90.62 492 VAL A CA 1
ATOM 3863 C C . VAL A 1 492 ? 9.880 8.681 -32.829 1.00 90.62 492 VAL A C 1
ATOM 3865 O O . VAL A 1 492 ? 8.931 8.325 -32.136 1.00 90.62 492 VAL A O 1
ATOM 3868 N N . GLU A 1 493 ? 9.767 9.612 -33.772 1.00 89.06 493 GLU A N 1
ATOM 3869 C CA . GLU A 1 493 ? 8.538 10.330 -34.099 1.00 89.06 493 GLU A CA 1
ATOM 3870 C C . GLU A 1 493 ? 7.468 9.381 -34.639 1.00 89.06 493 GLU A C 1
ATOM 3872 O O . GLU A 1 493 ? 6.321 9.472 -34.213 1.00 89.06 493 GLU A O 1
ATOM 3877 N N . GLU A 1 494 ? 7.839 8.441 -35.516 1.00 92.50 494 GLU A N 1
ATOM 3878 C CA . GLU A 1 494 ? 6.908 7.438 -36.039 1.00 92.50 494 GLU A CA 1
ATOM 3879 C C . GLU A 1 494 ? 6.333 6.570 -34.913 1.00 92.50 494 GLU A C 1
ATOM 3881 O O . GLU A 1 494 ? 5.121 6.382 -34.860 1.00 92.50 494 GLU A O 1
ATOM 3886 N N . CYS A 1 495 ? 7.162 6.095 -33.973 1.00 90.06 495 CYS A N 1
ATOM 3887 C CA . CYS A 1 495 ? 6.698 5.316 -32.817 1.00 90.06 495 CYS A CA 1
ATOM 3888 C C . CYS A 1 495 ? 5.767 6.103 -31.876 1.00 90.06 495 CYS A C 1
ATOM 3890 O O . CYS A 1 495 ? 4.919 5.503 -31.216 1.00 90.06 495 CYS A O 1
ATOM 3892 N N . CYS A 1 496 ? 5.928 7.426 -31.798 1.00 85.06 496 CYS A N 1
ATOM 3893 C CA . CYS A 1 496 ? 5.102 8.309 -30.972 1.00 85.06 496 CYS A CA 1
ATOM 3894 C C . CYS A 1 496 ? 3.857 8.844 -31.703 1.00 85.06 496 CYS A C 1
ATOM 3896 O O . CYS A 1 496 ? 3.011 9.470 -31.068 1.00 85.06 496 CYS A O 1
ATOM 3898 N N . ALA A 1 497 ? 3.738 8.627 -33.015 1.00 86.62 497 ALA A N 1
ATOM 3899 C CA . ALA A 1 497 ? 2.611 9.089 -33.817 1.00 86.62 497 ALA A CA 1
ATOM 3900 C C . ALA A 1 497 ? 1.404 8.145 -33.715 1.00 86.62 497 ALA A C 1
ATOM 3902 O O . ALA A 1 497 ? 1.562 6.933 -33.561 1.00 86.62 497 ALA A O 1
ATOM 3903 N N . ASP A 1 498 ? 0.194 8.685 -33.903 1.00 85.38 498 ASP A N 1
ATOM 3904 C CA . ASP A 1 498 ? -1.077 7.950 -33.776 1.00 85.38 498 ASP A CA 1
ATOM 3905 C C . ASP A 1 498 ? -1.106 6.611 -34.533 1.00 85.38 498 ASP A C 1
ATOM 3907 O O . ASP A 1 498 ? -1.671 5.634 -34.044 1.00 85.38 498 ASP A O 1
ATOM 3911 N N . ALA A 1 499 ? -0.464 6.541 -35.704 1.00 91.19 499 ALA A N 1
ATOM 3912 C CA . ALA A 1 499 ? -0.447 5.345 -36.544 1.00 91.19 499 ALA A CA 1
ATOM 3913 C C . ALA A 1 499 ? 0.280 4.140 -35.911 1.00 91.19 499 ALA A C 1
ATOM 3915 O O . ALA A 1 499 ? -0.110 2.996 -36.165 1.00 91.19 499 ALA A O 1
ATOM 3916 N N . LEU A 1 500 ? 1.331 4.369 -35.110 1.00 93.81 500 LEU A N 1
ATOM 3917 C CA . LEU A 1 500 ? 2.115 3.302 -34.470 1.00 93.81 500 LEU A CA 1
ATOM 3918 C C . LEU A 1 500 ? 2.019 3.305 -32.943 1.00 93.81 500 LEU A C 1
ATOM 3920 O O . LEU A 1 500 ? 2.407 2.312 -32.336 1.00 93.81 500 LEU A O 1
ATOM 3924 N N . TYR A 1 501 ? 1.476 4.354 -32.326 1.00 90.94 501 TYR A N 1
ATOM 3925 C CA . TYR A 1 501 ? 1.477 4.540 -30.874 1.00 90.94 501 TYR A CA 1
ATOM 3926 C C . TYR A 1 501 ? 0.845 3.366 -30.104 1.00 90.94 501 TYR A C 1
ATOM 3928 O O . TYR A 1 501 ? 1.446 2.838 -29.168 1.00 90.94 501 TYR A O 1
ATOM 3936 N N . GLU A 1 502 ? -0.334 2.890 -30.519 1.00 93.06 502 GLU A N 1
ATOM 3937 C CA . GLU A 1 502 ? -0.983 1.739 -29.865 1.00 93.06 502 GLU A CA 1
ATOM 3938 C C . GLU A 1 502 ? -0.200 0.439 -30.092 1.00 93.06 502 GLU A C 1
ATOM 3940 O O . GLU A 1 502 ? 0.000 -0.336 -29.161 1.00 93.06 502 GLU A O 1
ATOM 3945 N N . LYS A 1 503 ? 0.338 0.230 -31.302 1.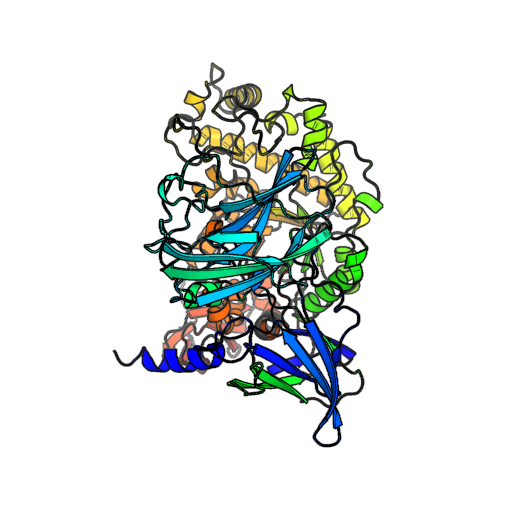00 96.00 503 LYS A N 1
ATOM 3946 C CA . LYS A 1 503 ? 1.174 -0.942 -31.610 1.00 96.00 503 LYS A CA 1
ATOM 3947 C C . LYS A 1 503 ? 2.463 -0.941 -30.788 1.00 96.00 503 LYS A C 1
ATOM 3949 O O . LYS A 1 503 ? 2.912 -2.001 -30.349 1.00 96.00 503 LYS A O 1
ATOM 3954 N N . TRP A 1 504 ? 3.060 0.234 -30.594 1.00 95.00 504 TRP A N 1
ATOM 3955 C CA . TRP A 1 504 ? 4.223 0.428 -29.740 1.00 95.00 504 TRP A CA 1
ATOM 3956 C C . TRP A 1 504 ? 3.873 0.118 -28.287 1.00 95.00 504 TRP A C 1
ATOM 3958 O O . TRP A 1 504 ? 4.567 -0.670 -27.652 1.00 95.00 504 TRP A O 1
ATOM 3968 N N . THR A 1 505 ? 2.764 0.666 -27.787 1.00 93.56 505 THR A N 1
ATOM 3969 C CA . THR A 1 505 ? 2.258 0.394 -26.435 1.00 93.56 505 THR A CA 1
ATOM 3970 C C . THR A 1 505 ? 2.079 -1.109 -26.216 1.00 93.56 505 THR A C 1
ATOM 3972 O O . THR A 1 505 ? 2.654 -1.654 -25.277 1.00 93.56 505 THR A O 1
ATOM 3975 N N . ASP A 1 506 ? 1.421 -1.811 -27.141 1.00 96.19 506 ASP A N 1
ATOM 3976 C CA . ASP A 1 506 ? 1.257 -3.267 -27.087 1.00 96.19 506 ASP A CA 1
ATOM 3977 C C . ASP A 1 506 ? 2.591 -4.019 -27.089 1.00 96.19 506 ASP A C 1
ATOM 3979 O O . ASP A 1 506 ? 2.778 -4.975 -26.338 1.00 96.19 506 ASP A O 1
ATOM 3983 N N . PHE A 1 507 ? 3.539 -3.607 -27.937 1.00 97.00 507 PHE A N 1
ATOM 3984 C CA . PHE A 1 507 ? 4.879 -4.192 -27.969 1.00 97.00 507 PHE A CA 1
ATOM 3985 C C . PHE A 1 507 ? 5.576 -4.068 -26.612 1.00 97.00 507 PHE A C 1
ATOM 3987 O O . PHE A 1 507 ? 6.177 -5.029 -26.134 1.00 97.00 507 PHE A O 1
ATOM 3994 N N . ARG A 1 508 ? 5.450 -2.912 -25.967 1.00 94.94 508 ARG A N 1
ATOM 3995 C CA . ARG A 1 508 ? 6.056 -2.632 -24.666 1.00 94.94 508 ARG A CA 1
ATOM 3996 C C . ARG A 1 508 ? 5.360 -3.378 -23.531 1.00 94.94 508 ARG A C 1
ATOM 3998 O O . ARG A 1 508 ? 6.054 -3.998 -22.728 1.00 94.94 508 ARG A O 1
ATOM 4005 N N . CYS A 1 509 ? 4.029 -3.432 -23.527 1.00 94.81 509 CYS A N 1
ATOM 4006 C CA . CYS A 1 509 ? 3.266 -4.289 -22.618 1.00 94.81 509 CYS A CA 1
ATOM 4007 C C . CYS A 1 509 ? 3.692 -5.760 -22.743 1.00 94.81 509 CYS A C 1
ATOM 4009 O O . CYS A 1 509 ? 3.926 -6.410 -21.728 1.00 94.81 509 CYS A O 1
ATOM 4011 N N . ARG A 1 510 ? 3.895 -6.278 -23.965 1.00 96.56 510 ARG A N 1
ATOM 4012 C CA . ARG A 1 510 ? 4.391 -7.652 -24.176 1.00 96.56 510 ARG A CA 1
ATOM 4013 C C . ARG A 1 510 ? 5.774 -7.893 -23.570 1.00 96.56 510 ARG A C 1
ATOM 4015 O O . ARG A 1 510 ? 5.992 -8.957 -23.001 1.00 96.56 510 ARG A O 1
ATOM 4022 N N . GLN A 1 511 ? 6.698 -6.936 -23.671 1.00 95.38 511 GLN A N 1
ATOM 4023 C CA . GLN A 1 511 ? 8.022 -7.066 -23.045 1.00 95.38 511 GLN A CA 1
ATOM 4024 C C . GLN A 1 511 ? 7.912 -7.166 -21.517 1.00 95.38 511 GLN A C 1
ATOM 4026 O O . GLN A 1 511 ? 8.540 -8.025 -20.901 1.00 95.38 511 GLN A O 1
ATOM 4031 N N . ASN A 1 512 ? 7.063 -6.340 -20.912 1.00 93.94 512 ASN A N 1
ATOM 4032 C CA . ASN A 1 512 ? 6.850 -6.351 -19.466 1.00 93.94 512 ASN A CA 1
ATOM 4033 C C . ASN A 1 512 ? 6.208 -7.664 -19.001 1.00 93.94 512 ASN A C 1
ATOM 4035 O O . ASN A 1 512 ? 6.670 -8.286 -18.047 1.00 93.94 512 ASN A O 1
ATOM 4039 N N . VAL A 1 513 ? 5.199 -8.133 -19.738 1.00 95.31 513 VAL A N 1
ATOM 4040 C CA . VAL A 1 513 ? 4.531 -9.419 -19.501 1.00 95.31 513 VAL A CA 1
ATOM 4041 C C . VAL A 1 513 ? 5.500 -10.593 -19.613 1.00 95.31 513 VAL A C 1
ATOM 4043 O O . VAL A 1 513 ? 5.424 -11.527 -18.816 1.00 95.31 513 VAL A O 1
ATOM 4046 N N . GLU A 1 514 ? 6.439 -10.548 -20.556 1.00 96.50 514 GLU A N 1
ATOM 4047 C CA . GLU A 1 514 ? 7.460 -11.586 -20.687 1.00 96.50 514 GLU A CA 1
ATOM 4048 C C . GLU A 1 514 ? 8.405 -11.618 -19.479 1.00 96.50 514 GLU A C 1
ATOM 4050 O O . GLU A 1 514 ? 8.710 -12.697 -18.965 1.00 96.50 514 GLU A O 1
ATOM 4055 N N . LEU A 1 515 ? 8.809 -10.454 -18.958 1.00 94.50 515 LEU A N 1
ATOM 4056 C CA . LEU A 1 515 ? 9.569 -10.393 -17.709 1.00 94.50 515 LEU A CA 1
ATOM 4057 C C . LEU A 1 515 ? 8.772 -11.005 -16.551 1.00 94.50 515 LEU A C 1
ATOM 4059 O O . LEU A 1 515 ? 9.296 -11.842 -15.825 1.00 94.50 515 LEU A O 1
ATOM 4063 N N . TRP A 1 516 ? 7.494 -10.652 -16.408 1.00 95.38 516 TRP A N 1
ATOM 4064 C CA . TRP A 1 516 ? 6.620 -11.191 -15.362 1.00 95.38 516 TRP A CA 1
ATOM 4065 C C . TRP A 1 516 ? 6.425 -12.702 -15.457 1.00 95.38 516 TRP A C 1
ATOM 4067 O O . TRP A 1 516 ? 6.437 -13.393 -14.436 1.00 95.38 516 TRP A O 1
ATOM 4077 N N . ARG A 1 517 ? 6.305 -13.243 -16.673 1.00 97.44 517 ARG A N 1
ATOM 4078 C CA . ARG A 1 517 ? 6.283 -14.689 -16.904 1.00 97.44 517 ARG A CA 1
ATOM 4079 C C . ARG A 1 517 ? 7.556 -15.341 -16.364 1.00 97.44 517 ARG A C 1
ATOM 4081 O O . ARG A 1 517 ? 7.467 -16.350 -15.664 1.00 97.44 517 ARG A O 1
ATOM 4088 N N . LEU A 1 518 ? 8.726 -14.775 -16.666 1.00 97.31 518 LEU A N 1
ATOM 4089 C CA . LEU A 1 518 ? 10.014 -15.277 -16.181 1.00 97.31 518 LEU A CA 1
ATOM 4090 C C . LEU A 1 518 ? 10.141 -15.154 -14.656 1.00 97.31 518 LEU A C 1
ATOM 4092 O O . LEU A 1 518 ? 10.583 -16.101 -14.010 1.00 97.31 518 LEU A O 1
ATOM 4096 N N . THR A 1 519 ? 9.690 -14.047 -14.068 1.00 96.06 519 THR A N 1
ATOM 4097 C CA . THR A 1 519 ? 9.651 -13.834 -12.613 1.00 96.06 519 THR A CA 1
ATOM 4098 C C . THR A 1 519 ? 8.766 -14.866 -11.909 1.00 96.06 519 THR A C 1
ATOM 4100 O O . THR A 1 519 ? 9.196 -15.491 -10.939 1.00 96.06 519 THR A O 1
ATOM 4103 N N . SER A 1 520 ? 7.558 -15.105 -12.428 1.00 97.12 520 SER A N 1
ATOM 4104 C CA . SER A 1 520 ? 6.629 -16.126 -11.927 1.00 97.12 520 SER A CA 1
ATOM 4105 C C . SER A 1 520 ? 7.253 -17.525 -11.992 1.00 97.12 520 SER A C 1
ATOM 4107 O O . SER A 1 520 ? 7.218 -18.278 -11.018 1.00 97.12 520 SER A O 1
ATOM 4109 N N . GLN A 1 521 ? 7.917 -17.856 -13.106 1.00 98.12 521 GLN A N 1
ATOM 4110 C CA . GLN A 1 521 ? 8.640 -19.122 -13.262 1.00 98.12 521 GLN A CA 1
ATOM 4111 C C . GLN A 1 521 ? 9.822 -19.255 -12.301 1.00 98.12 521 GLN A C 1
ATOM 4113 O O . GLN A 1 521 ? 10.013 -20.327 -11.733 1.00 98.12 521 GLN A O 1
ATOM 4118 N N . ALA A 1 522 ? 10.597 -18.190 -12.096 1.00 97.31 522 ALA A N 1
ATOM 4119 C CA . ALA A 1 522 ? 11.704 -18.172 -11.150 1.00 97.31 522 ALA A CA 1
ATOM 4120 C C . ALA A 1 522 ? 11.211 -18.448 -9.723 1.00 97.31 522 ALA A C 1
ATOM 4122 O O . ALA A 1 522 ? 11.702 -19.373 -9.081 1.00 97.31 522 ALA A O 1
ATOM 4123 N N . ALA A 1 523 ? 10.185 -17.737 -9.254 1.00 97.75 523 ALA A N 1
ATOM 4124 C CA . ALA A 1 523 ? 9.609 -17.985 -7.933 1.00 97.75 523 ALA A CA 1
ATOM 4125 C C . ALA A 1 523 ? 9.098 -19.434 -7.790 1.00 97.75 523 ALA A C 1
ATOM 4127 O O . ALA A 1 523 ? 9.438 -20.127 -6.827 1.00 97.75 523 ALA A O 1
ATOM 4128 N N . LYS A 1 524 ? 8.357 -19.926 -8.795 1.00 98.12 524 LYS A N 1
ATOM 4129 C CA . LYS A 1 524 ? 7.779 -21.281 -8.802 1.00 98.12 524 LYS A CA 1
ATOM 4130 C C . LYS A 1 524 ? 8.813 -22.401 -8.940 1.00 98.12 524 LYS A C 1
ATOM 4132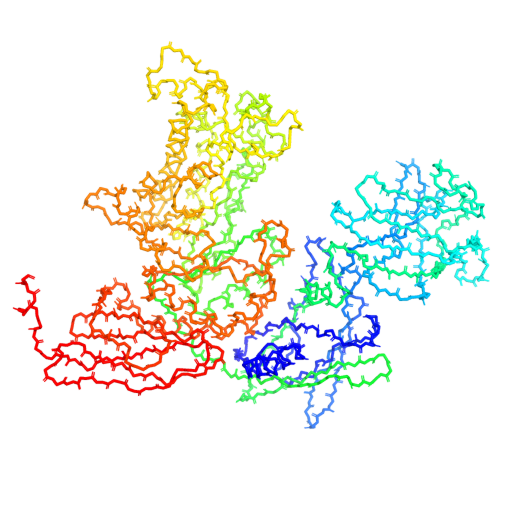 O O . LYS A 1 524 ? 8.554 -23.520 -8.503 1.00 98.12 524 LYS A O 1
ATOM 4137 N N . ALA A 1 525 ? 9.987 -22.117 -9.502 1.00 98.12 525 ALA A N 1
ATOM 4138 C CA . ALA A 1 525 ? 11.089 -23.072 -9.578 1.00 98.12 525 ALA A CA 1
ATOM 4139 C C . ALA A 1 525 ? 11.703 -23.378 -8.202 1.00 98.12 525 ALA A C 1
ATOM 4141 O O . ALA A 1 525 ? 12.215 -24.479 -8.011 1.00 98.12 525 ALA A O 1
ATOM 4142 N N . SER A 1 526 ? 11.654 -22.429 -7.262 1.00 97.81 526 SER A N 1
ATOM 4143 C CA . SER A 1 526 ? 12.100 -22.640 -5.877 1.00 97.81 526 SER A CA 1
ATOM 4144 C C . SER A 1 526 ? 10.981 -23.190 -4.991 1.00 97.81 526 SER A C 1
ATOM 4146 O O . SER A 1 526 ? 11.208 -24.099 -4.199 1.00 97.81 526 SER A O 1
ATOM 4148 N N . ASN A 1 527 ? 9.757 -22.682 -5.150 1.00 98.06 527 ASN A N 1
ATOM 4149 C CA . ASN A 1 527 ? 8.580 -23.167 -4.436 1.00 98.06 527 ASN A CA 1
ATOM 4150 C C . ASN A 1 527 ? 7.400 -23.279 -5.417 1.00 98.06 527 ASN A C 1
ATOM 4152 O O . ASN A 1 527 ? 6.826 -22.253 -5.771 1.00 98.06 527 ASN A O 1
ATOM 4156 N N . PRO A 1 528 ? 6.963 -24.488 -5.823 1.00 97.62 528 PRO A N 1
ATOM 4157 C CA . PRO A 1 528 ? 5.868 -24.658 -6.787 1.00 97.62 528 PRO A CA 1
ATOM 4158 C C . PRO A 1 528 ? 4.523 -24.044 -6.370 1.00 97.62 528 PRO A C 1
ATOM 4160 O O . PRO A 1 528 ? 3.635 -23.897 -7.209 1.00 97.62 528 PRO A O 1
ATOM 4163 N N . LYS A 1 529 ? 4.352 -23.711 -5.083 1.00 97.31 529 LYS A N 1
ATOM 4164 C CA . LYS A 1 529 ? 3.166 -23.028 -4.547 1.00 97.31 529 LYS A CA 1
ATOM 4165 C C . LYS A 1 529 ? 3.335 -21.511 -4.448 1.00 97.31 529 LYS A C 1
ATOM 4167 O O . LYS A 1 529 ? 2.370 -20.843 -4.086 1.00 97.31 529 LYS A O 1
ATOM 4172 N N . ALA A 1 530 ? 4.525 -20.981 -4.742 1.00 97.81 530 ALA A N 1
ATOM 4173 C CA . ALA A 1 530 ? 4.794 -19.555 -4.686 1.00 97.81 530 ALA A CA 1
ATOM 4174 C C . ALA A 1 530 ? 3.849 -18.800 -5.620 1.00 97.81 530 ALA A C 1
ATOM 4176 O O . ALA A 1 530 ? 3.747 -19.116 -6.808 1.00 97.81 530 ALA A O 1
ATOM 4177 N N . THR A 1 531 ? 3.173 -17.791 -5.082 1.00 97.06 531 THR A N 1
ATOM 4178 C CA . THR A 1 531 ? 2.288 -16.930 -5.862 1.00 97.06 531 THR A CA 1
ATOM 4179 C C . THR A 1 531 ? 3.057 -15.771 -6.478 1.00 97.06 531 THR A C 1
ATOM 4181 O O . THR A 1 531 ? 3.938 -15.206 -5.831 1.00 97.06 531 THR A O 1
ATOM 4184 N N . PHE A 1 532 ? 2.694 -15.371 -7.690 1.00 96.81 532 PHE A N 1
ATOM 4185 C CA . PHE A 1 532 ? 3.168 -14.143 -8.314 1.00 96.81 532 PHE A CA 1
ATOM 4186 C C . PHE A 1 532 ? 2.023 -13.136 -8.424 1.00 96.81 532 PHE A C 1
ATOM 4188 O O . PHE A 1 532 ? 0.942 -13.445 -8.934 1.00 96.81 532 PHE A O 1
ATOM 4195 N N . ALA A 1 533 ? 2.266 -11.935 -7.918 1.00 94.25 533 ALA A N 1
ATOM 4196 C CA . ALA A 1 533 ? 1.299 -10.854 -7.874 1.00 94.25 533 ALA A CA 1
ATOM 4197 C C . ALA A 1 533 ? 1.902 -9.585 -8.481 1.00 94.25 533 ALA A C 1
ATOM 4199 O O . ALA A 1 533 ? 3.095 -9.335 -8.310 1.00 94.25 533 ALA A O 1
ATOM 4200 N N . ILE A 1 534 ? 1.082 -8.775 -9.150 1.00 93.31 534 ILE A N 1
ATOM 4201 C CA . ILE A 1 534 ? 1.483 -7.435 -9.598 1.00 93.31 534 ILE A CA 1
ATOM 4202 C C . ILE A 1 534 ? 0.539 -6.374 -9.045 1.00 93.31 534 ILE A C 1
ATOM 4204 O O . ILE A 1 534 ? -0.656 -6.628 -8.867 1.00 93.31 534 ILE A O 1
ATOM 4208 N N . TYR A 1 535 ? 1.087 -5.190 -8.824 1.00 89.50 535 TYR A N 1
ATOM 4209 C CA . TYR A 1 535 ? 0.387 -3.974 -8.462 1.00 89.50 535 TYR A CA 1
ATOM 4210 C C . TYR A 1 535 ? 0.614 -2.898 -9.511 1.00 89.50 535 TYR A C 1
ATOM 4212 O O . TYR A 1 535 ? 1.749 -2.654 -9.915 1.00 89.50 535 TYR A O 1
ATOM 4220 N N . SER A 1 536 ? -0.480 -2.298 -9.981 1.00 88.44 536 SER A N 1
ATOM 4221 C CA . SER A 1 536 ? -0.441 -1.186 -10.930 1.00 88.44 536 SER A CA 1
ATOM 4222 C C . SER A 1 536 ? -1.800 -0.478 -11.025 1.00 88.44 536 SER A C 1
ATOM 4224 O O . SER A 1 536 ? -2.752 -0.821 -10.319 1.00 88.44 536 SER A O 1
ATOM 4226 N N . GLY A 1 537 ? -1.916 0.506 -11.920 1.00 83.44 537 GLY A N 1
ATOM 4227 C CA . GLY A 1 537 ? -3.178 1.183 -12.231 1.00 83.44 537 GLY A CA 1
ATOM 4228 C C . GLY A 1 537 ? -4.287 0.234 -12.709 1.00 83.44 537 GLY A C 1
ATOM 4229 O O . GLY A 1 537 ? -4.032 -0.864 -13.203 1.00 83.44 537 GLY A O 1
ATOM 4230 N N . GLY A 1 538 ? -5.546 0.672 -12.593 1.00 84.38 538 GLY A N 1
ATOM 4231 C CA . GLY A 1 538 ? -6.718 -0.106 -13.026 1.00 84.38 538 GLY A CA 1
ATOM 4232 C C . GLY A 1 538 ? -6.740 -0.438 -14.524 1.00 84.38 538 GLY A C 1
ATOM 4233 O O . GLY A 1 538 ? -5.959 0.113 -15.294 1.00 84.38 538 GLY A O 1
ATOM 4234 N N . PRO A 1 539 ? -7.628 -1.325 -14.989 1.00 86.88 539 PRO A N 1
ATOM 4235 C CA . PRO A 1 539 ? -7.714 -1.665 -16.407 1.00 86.88 539 PRO A CA 1
ATOM 4236 C C . PRO A 1 539 ? -8.054 -0.448 -17.277 1.00 86.88 539 PRO A C 1
ATOM 4238 O O . PRO A 1 539 ? -8.906 0.364 -16.923 1.00 86.88 539 PRO A O 1
ATOM 4241 N N . GLY A 1 540 ? -7.405 -0.340 -18.437 1.00 85.75 540 GLY A N 1
ATOM 4242 C CA . GLY A 1 540 ? -7.677 0.701 -19.428 1.00 85.75 540 GLY A CA 1
ATOM 4243 C C . GLY A 1 540 ? -6.421 1.224 -20.118 1.00 85.75 540 GLY A C 1
ATOM 4244 O O . GLY A 1 540 ? -5.297 0.850 -19.779 1.00 85.75 540 GLY A O 1
ATOM 4245 N N . ASP A 1 541 ? -6.629 2.118 -21.084 1.00 86.38 541 ASP A N 1
ATOM 4246 C CA . ASP A 1 541 ? -5.554 2.679 -21.910 1.00 86.38 541 ASP A CA 1
ATOM 4247 C C . ASP A 1 541 ? -4.533 3.463 -21.096 1.00 86.38 541 ASP A C 1
ATOM 4249 O O . ASP A 1 541 ? -3.341 3.381 -21.380 1.00 86.38 541 ASP A O 1
ATOM 4253 N N . TYR A 1 542 ? -4.982 4.154 -20.041 1.00 84.38 542 TYR A N 1
ATOM 4254 C CA . TYR A 1 542 ? -4.072 4.859 -19.147 1.00 84.38 542 TYR A CA 1
ATOM 4255 C C . TYR A 1 542 ? -3.027 3.898 -18.583 1.00 84.38 542 TYR A C 1
ATOM 4257 O O . TYR A 1 542 ? -1.850 4.132 -18.788 1.00 84.38 542 TYR A O 1
ATOM 4265 N N . SER A 1 543 ? -3.412 2.776 -17.972 1.00 85.88 543 SER A N 1
ATOM 4266 C CA . SER A 1 543 ? -2.437 1.844 -17.384 1.00 85.88 543 SER A CA 1
ATOM 4267 C C . SER A 1 543 ? -1.569 1.138 -18.423 1.00 85.88 543 SER A C 1
ATOM 4269 O O . SER A 1 543 ? -0.380 0.925 -18.179 1.00 85.88 543 SER A O 1
ATOM 4271 N N . ARG A 1 544 ? -2.118 0.851 -19.613 1.00 90.31 544 ARG A N 1
ATOM 4272 C CA . ARG A 1 544 ? -1.332 0.341 -20.747 1.00 90.31 544 ARG A CA 1
ATOM 4273 C C . ARG A 1 544 ? -0.226 1.323 -21.127 1.00 90.31 544 ARG A C 1
ATOM 4275 O O . ARG A 1 544 ? 0.913 0.913 -21.281 1.00 90.31 544 ARG A O 1
ATOM 4282 N N . GLN A 1 545 ? -0.527 2.614 -21.226 1.00 86.62 545 GLN A N 1
ATOM 4283 C CA . GLN A 1 545 ? 0.423 3.645 -21.658 1.00 86.62 545 GLN A CA 1
ATOM 4284 C C . GLN A 1 545 ? 1.367 4.064 -20.517 1.00 86.62 545 GLN A C 1
ATOM 4286 O O . GLN A 1 545 ? 2.591 3.965 -20.642 1.00 86.62 545 GLN A O 1
ATOM 4291 N N . ALA A 1 546 ? 0.777 4.467 -19.391 1.00 81.38 546 ALA A N 1
ATOM 4292 C CA . ALA A 1 546 ? 1.410 5.005 -18.194 1.00 81.38 546 ALA A CA 1
ATOM 4293 C C . ALA A 1 546 ? 2.266 4.000 -17.443 1.00 81.38 546 ALA A C 1
ATOM 4295 O O . ALA A 1 546 ? 3.298 4.371 -16.908 1.00 81.38 546 ALA A O 1
ATOM 4296 N N . TYR A 1 547 ? 1.839 2.744 -17.378 1.00 84.75 547 TYR A N 1
ATOM 4297 C CA . TYR A 1 547 ? 2.495 1.740 -16.546 1.00 84.75 547 TYR A CA 1
ATOM 4298 C C . TYR A 1 547 ? 2.926 0.521 -17.345 1.00 84.75 547 TYR A C 1
ATOM 4300 O O . TYR A 1 547 ? 3.446 -0.425 -16.774 1.00 84.75 547 TYR A O 1
ATOM 4308 N N . GLY A 1 548 ? 2.686 0.497 -18.660 1.00 90.75 548 GLY A N 1
ATOM 4309 C CA . GLY A 1 548 ? 3.017 -0.661 -19.479 1.00 90.75 548 GLY A CA 1
ATOM 4310 C C . GLY A 1 548 ? 2.324 -1.940 -19.034 1.00 90.75 548 GLY A C 1
ATOM 4311 O O . GLY A 1 548 ? 2.851 -3.026 -19.284 1.00 90.75 548 GLY A O 1
ATOM 4312 N N . VAL A 1 549 ? 1.156 -1.815 -18.397 1.00 92.06 549 VAL A N 1
ATOM 4313 C CA . VAL A 1 549 ? 0.373 -2.938 -17.887 1.00 92.06 549 VAL A CA 1
ATOM 4314 C C . VAL A 1 549 ? -0.870 -3.129 -18.736 1.00 92.06 549 VAL A C 1
ATOM 4316 O O . VAL A 1 549 ? -1.846 -2.387 -18.638 1.00 92.06 549 VAL A O 1
ATOM 4319 N N . ASP A 1 550 ? -0.834 -4.176 -19.553 1.00 94.75 550 ASP A N 1
ATOM 4320 C CA . ASP A 1 550 ? -2.030 -4.745 -20.152 1.00 94.75 550 ASP A CA 1
ATOM 4321 C C . ASP A 1 550 ? -2.478 -5.941 -19.306 1.00 94.75 550 ASP A C 1
ATOM 4323 O O . ASP A 1 550 ? -1.860 -7.008 -19.317 1.00 94.75 550 ASP A O 1
ATOM 4327 N N . TRP A 1 551 ? -3.559 -5.754 -18.549 1.00 93.62 551 TRP A N 1
ATOM 4328 C CA . TRP A 1 551 ? -4.088 -6.774 -17.645 1.00 93.62 551 TRP A CA 1
ATOM 4329 C C . TRP A 1 551 ? -4.591 -8.029 -18.364 1.00 93.62 551 TRP A C 1
ATOM 4331 O O . TRP A 1 551 ? -4.554 -9.103 -17.770 1.00 93.62 551 TRP A O 1
ATOM 4341 N N . ILE A 1 552 ? -5.016 -7.928 -19.631 1.00 95.12 552 ILE A N 1
ATOM 4342 C CA . ILE A 1 552 ? -5.413 -9.094 -20.434 1.00 95.12 552 ILE A CA 1
ATOM 4343 C C . ILE A 1 552 ? -4.166 -9.920 -20.750 1.00 95.12 552 ILE A C 1
ATOM 4345 O O . ILE A 1 552 ? -4.166 -11.133 -20.558 1.00 95.12 552 ILE A O 1
ATOM 4349 N N . MET A 1 553 ? -3.085 -9.269 -21.188 1.00 95.75 553 MET A N 1
ATOM 4350 C CA . MET A 1 553 ? -1.827 -9.959 -21.493 1.00 95.75 553 MET A CA 1
ATOM 4351 C C . MET A 1 553 ? -1.148 -10.527 -20.237 1.00 95.75 553 MET A C 1
ATOM 4353 O O . MET A 1 553 ? -0.525 -11.585 -20.306 1.00 95.75 553 MET A O 1
ATOM 4357 N N . ALA A 1 554 ? -1.262 -9.840 -19.098 1.00 95.12 554 ALA A N 1
ATOM 4358 C CA . ALA A 1 554 ? -0.638 -10.241 -17.840 1.00 95.12 554 ALA A CA 1
ATOM 4359 C C . ALA A 1 554 ? -1.334 -11.436 -17.178 1.00 95.12 554 ALA A C 1
ATOM 4361 O O . ALA A 1 554 ? -0.654 -12.298 -16.620 1.00 95.12 554 ALA A O 1
ATOM 4362 N N . ALA A 1 555 ? -2.671 -11.494 -17.241 1.00 95.50 555 ALA A N 1
ATOM 4363 C CA . ALA A 1 555 ? -3.494 -12.407 -16.446 1.00 95.50 555 ALA A CA 1
ATOM 4364 C C . ALA A 1 555 ? -3.019 -13.879 -16.426 1.00 95.50 555 ALA A C 1
ATOM 4366 O O . ALA A 1 555 ? -2.985 -14.445 -15.332 1.00 95.50 555 ALA A O 1
ATOM 4367 N N . PRO A 1 556 ? -2.587 -14.508 -17.543 1.00 95.56 556 PRO A N 1
ATOM 4368 C CA . PRO A 1 556 ? -2.110 -15.900 -17.551 1.00 95.56 556 PRO A CA 1
ATOM 4369 C C . PRO A 1 556 ? -0.940 -16.201 -16.614 1.00 95.56 556 PRO A C 1
ATOM 4371 O O . PRO A 1 556 ? -0.716 -17.360 -16.263 1.00 95.56 556 PRO A O 1
ATOM 4374 N N . TYR A 1 557 ? -0.176 -15.185 -16.226 1.00 95.56 557 TYR A N 1
ATOM 4375 C CA . TYR A 1 557 ? 1.052 -15.354 -15.451 1.00 95.56 557 TYR A CA 1
ATOM 4376 C C . TYR A 1 557 ? 0.897 -14.963 -13.982 1.00 95.56 557 TYR A C 1
ATOM 4378 O O . TYR A 1 557 ? 1.824 -15.179 -13.198 1.00 95.56 557 TYR A O 1
ATOM 4386 N N . LEU A 1 558 ? -0.266 -14.416 -13.622 1.00 95.62 558 LEU A N 1
ATOM 4387 C CA . LEU A 1 558 ? -0.582 -13.900 -12.301 1.00 95.62 558 LEU A CA 1
ATOM 4388 C C . LEU A 1 558 ? -1.380 -14.919 -11.489 1.00 95.62 558 LEU A C 1
ATOM 4390 O O . LEU A 1 558 ? -2.327 -15.527 -11.982 1.00 95.62 558 LEU A O 1
ATOM 4394 N N . ASP A 1 559 ? -1.043 -15.034 -10.210 1.00 95.94 559 ASP A N 1
ATOM 4395 C CA . ASP A 1 559 ? -1.908 -15.654 -9.206 1.00 95.94 559 ASP A CA 1
ATOM 4396 C C . ASP A 1 559 ? -2.798 -14.587 -8.547 1.00 95.94 559 ASP A C 1
ATOM 4398 O O . ASP A 1 559 ? -3.966 -14.851 -8.247 1.00 95.94 559 ASP A O 1
ATOM 4402 N N . PHE A 1 560 ? -2.272 -13.362 -8.395 1.00 93.25 560 PHE A N 1
ATOM 4403 C CA . PHE A 1 560 ? -3.025 -12.197 -7.935 1.00 93.25 560 PHE A CA 1
ATOM 4404 C C . PHE A 1 560 ? -2.828 -10.966 -8.820 1.00 93.25 560 PHE A C 1
ATOM 4406 O O . PHE A 1 560 ? -1.747 -10.721 -9.355 1.00 93.25 560 PHE A O 1
ATOM 4413 N N . ALA A 1 561 ? -3.875 -10.153 -8.906 1.00 92.25 561 ALA A N 1
ATOM 4414 C CA . ALA A 1 561 ? -3.845 -8.830 -9.510 1.00 92.25 561 ALA A CA 1
ATOM 4415 C C . ALA A 1 561 ? -4.274 -7.802 -8.461 1.00 92.25 561 ALA A C 1
ATOM 4417 O O . ALA A 1 561 ? -5.360 -7.921 -7.888 1.00 92.25 561 ALA A O 1
ATOM 4418 N N . MET A 1 562 ? -3.422 -6.813 -8.196 1.00 89.25 562 MET A N 1
ATOM 4419 C CA . MET A 1 562 ? -3.707 -5.739 -7.255 1.00 89.25 562 MET A CA 1
ATOM 4420 C C . MET A 1 562 ? -3.838 -4.416 -7.997 1.00 89.25 562 MET A C 1
ATOM 4422 O O . MET A 1 562 ? -2.940 -4.003 -8.727 1.00 89.25 562 MET A O 1
ATOM 4426 N N . GLN A 1 563 ? -4.973 -3.752 -7.816 1.00 80.94 563 GLN A N 1
ATOM 4427 C CA . GLN A 1 563 ? -5.215 -2.449 -8.421 1.00 80.94 563 GLN A CA 1
ATOM 4428 C C . GLN A 1 563 ? -4.919 -1.323 -7.430 1.00 80.94 563 GLN A C 1
ATOM 4430 O O . GLN A 1 563 ? -5.397 -1.338 -6.293 1.00 80.94 563 GLN A O 1
ATOM 4435 N N . ARG A 1 564 ? -4.201 -0.318 -7.930 1.00 73.56 564 ARG A N 1
ATOM 4436 C CA . ARG A 1 564 ? -3.963 0.983 -7.309 1.00 73.56 564 ARG A CA 1
ATOM 4437 C C . ARG A 1 564 ? -5.226 1.846 -7.246 1.00 73.56 564 ARG A C 1
ATOM 4439 O O . ARG A 1 564 ? -6.019 1.881 -8.190 1.00 73.56 564 ARG A O 1
ATOM 4446 N N . ASP A 1 565 ? -5.359 2.595 -6.150 1.00 61.19 565 ASP A N 1
ATOM 4447 C CA . ASP A 1 565 ? -6.318 3.697 -5.975 1.00 61.19 565 ASP A CA 1
ATOM 4448 C C . ASP A 1 565 ? -7.791 3.314 -6.177 1.00 61.19 565 ASP A C 1
ATOM 4450 O O . ASP A 1 565 ? -8.595 4.091 -6.710 1.00 61.19 565 ASP A O 1
ATOM 4454 N N . PHE A 1 566 ? -8.200 2.133 -5.704 1.00 53.50 566 PHE A N 1
ATOM 4455 C CA . PHE A 1 566 ? -9.628 1.868 -5.602 1.00 53.50 566 PHE A CA 1
ATOM 4456 C C . PHE A 1 566 ? -10.207 2.627 -4.413 1.00 53.50 566 PHE A C 1
ATOM 4458 O O . PHE A 1 566 ? -10.285 2.143 -3.286 1.00 53.50 566 PHE A O 1
ATOM 4465 N N . CYS A 1 567 ? -10.672 3.841 -4.690 1.00 49.25 567 CYS A N 1
ATOM 4466 C CA . CYS A 1 567 ? -11.655 4.480 -3.842 1.00 49.25 567 CYS A CA 1
ATOM 4467 C C . CYS A 1 567 ? -12.893 3.564 -3.851 1.00 49.25 567 CYS A C 1
ATOM 4469 O O . CYS A 1 567 ? -13.475 3.379 -4.927 1.00 49.25 567 CYS A O 1
ATOM 4471 N N . PRO A 1 568 ? -13.315 2.975 -2.713 1.00 48.12 568 PRO A N 1
ATOM 4472 C CA . PRO A 1 568 ? -14.343 1.935 -2.678 1.00 48.12 568 PRO A CA 1
ATOM 4473 C C . PRO A 1 568 ? -15.637 2.310 -3.428 1.00 48.12 568 PRO A C 1
ATOM 4475 O O . PRO A 1 568 ? -16.383 1.449 -3.879 1.00 48.12 568 PRO A O 1
ATOM 4478 N N . PHE A 1 569 ? -15.907 3.588 -3.660 1.00 51.34 569 PHE A N 1
ATOM 4479 C CA . PHE A 1 569 ? -17.168 4.113 -4.173 1.00 51.34 569 PHE A CA 1
ATOM 4480 C C . PHE A 1 569 ? -17.598 3.702 -5.601 1.00 51.34 569 PHE A C 1
ATOM 4482 O O . PHE A 1 569 ? -18.695 4.097 -5.991 1.00 51.34 569 PHE A O 1
ATOM 4489 N N . ARG A 1 570 ? -16.835 2.911 -6.380 1.00 58.94 570 ARG A N 1
ATOM 4490 C CA . ARG A 1 570 ? -17.223 2.506 -7.755 1.00 58.94 570 ARG A CA 1
ATOM 4491 C C . ARG A 1 570 ? -17.195 0.989 -7.992 1.00 58.94 570 ARG A C 1
ATOM 4493 O O . ARG A 1 570 ? -16.283 0.483 -8.632 1.00 58.94 570 ARG A O 1
ATOM 4500 N N . THR A 1 571 ? -18.226 0.265 -7.547 1.00 62.00 571 THR A N 1
ATOM 4501 C CA . THR A 1 571 ? -18.392 -1.196 -7.769 1.00 62.00 571 THR A CA 1
ATOM 4502 C C . THR A 1 571 ? -18.226 -1.626 -9.227 1.00 62.00 571 THR A C 1
ATOM 4504 O O . THR A 1 571 ? -17.645 -2.672 -9.491 1.00 62.00 571 THR A O 1
ATOM 4507 N N . GLN A 1 572 ? -18.668 -0.786 -10.167 1.00 66.25 572 GLN A N 1
ATOM 4508 C CA . GLN A 1 572 ? -18.551 -1.017 -11.606 1.00 66.25 572 GLN A CA 1
ATOM 4509 C C . GLN A 1 572 ? -17.108 -1.318 -12.048 1.00 66.25 572 GLN A C 1
ATOM 4511 O O . GLN A 1 572 ? -16.893 -2.206 -12.865 1.00 66.25 572 GLN A O 1
ATOM 4516 N N . LEU A 1 573 ? -16.116 -0.639 -11.463 1.00 70.06 573 LEU A N 1
ATOM 4517 C CA . LEU A 1 573 ? -14.710 -0.831 -11.823 1.00 70.06 573 LEU A CA 1
ATOM 4518 C C . LEU A 1 573 ? -14.179 -2.211 -11.392 1.00 70.06 573 LEU A C 1
ATOM 4520 O O . LEU A 1 573 ? -13.310 -2.761 -12.059 1.00 70.06 573 LEU A O 1
ATOM 4524 N N . ALA A 1 574 ? -14.711 -2.797 -10.314 1.00 73.50 574 ALA A N 1
ATOM 4525 C CA . ALA A 1 574 ? -14.306 -4.126 -9.847 1.00 73.50 574 ALA A CA 1
ATOM 4526 C C . ALA A 1 574 ? -14.818 -5.250 -10.763 1.00 73.50 574 ALA A C 1
ATOM 4528 O O . ALA A 1 574 ? -14.080 -6.188 -11.081 1.00 73.50 574 ALA A O 1
ATOM 4529 N N . ASP A 1 575 ? -16.072 -5.138 -11.213 1.00 79.06 575 ASP A N 1
ATOM 4530 C CA . ASP A 1 575 ? -16.660 -6.066 -12.183 1.00 79.06 575 ASP A CA 1
ATOM 4531 C C . ASP A 1 575 ? -15.977 -5.932 -13.551 1.00 79.06 575 ASP A C 1
ATOM 4533 O O . ASP A 1 575 ? -15.655 -6.938 -14.189 1.00 79.06 575 ASP A O 1
ATOM 4537 N N . GLU A 1 576 ? -15.692 -4.698 -13.984 1.00 82.56 576 GLU A N 1
ATOM 4538 C CA . GLU A 1 576 ? -14.910 -4.427 -15.193 1.00 82.56 576 GLU A CA 1
ATOM 4539 C C . GLU A 1 576 ? -13.514 -5.044 -15.097 1.00 82.56 576 GLU A C 1
ATOM 4541 O O . GLU A 1 576 ? -13.090 -5.728 -16.028 1.00 82.56 576 GLU A O 1
ATOM 4546 N N . PHE A 1 577 ? -12.825 -4.887 -13.965 1.00 83.00 577 PHE A N 1
ATOM 4547 C CA . PHE A 1 577 ? -11.491 -5.449 -13.793 1.00 83.00 577 PHE A CA 1
ATOM 4548 C C . PHE A 1 577 ? -11.493 -6.976 -13.785 1.00 83.00 577 PHE A C 1
ATOM 4550 O O . PHE A 1 577 ? -10.747 -7.595 -14.544 1.00 83.00 577 PHE A O 1
ATOM 4557 N N . SER A 1 578 ? -12.401 -7.594 -13.031 1.00 83.75 578 SER A N 1
ATOM 4558 C CA . SER A 1 578 ? -12.568 -9.052 -13.030 1.00 83.75 578 SER A CA 1
ATOM 4559 C C . SER A 1 578 ? -12.886 -9.591 -14.431 1.00 83.75 578 SER A C 1
ATOM 4561 O O . SER A 1 578 ? -12.333 -10.606 -14.855 1.00 83.75 578 SER A O 1
ATOM 4563 N N . SER A 1 579 ? -13.738 -8.886 -15.185 1.00 86.56 579 SER A N 1
ATOM 4564 C CA . SER A 1 579 ? -14.075 -9.220 -16.573 1.00 86.56 579 SER A CA 1
ATOM 4565 C C . SER A 1 579 ? -12.870 -9.100 -17.508 1.00 86.56 579 SER A C 1
ATOM 4567 O O . SER A 1 579 ? -12.646 -9.973 -18.347 1.00 86.56 579 SER A O 1
ATOM 4569 N N . VAL A 1 580 ? -12.057 -8.052 -17.355 1.00 86.88 580 VAL A N 1
ATOM 4570 C CA . VAL A 1 580 ? -10.817 -7.861 -18.120 1.00 86.88 580 VAL A CA 1
ATOM 4571 C C . VAL A 1 580 ? -9.826 -8.991 -17.843 1.00 86.88 580 VAL A C 1
ATOM 4573 O O . VAL A 1 580 ? -9.325 -9.591 -18.792 1.00 86.88 580 VAL A O 1
ATOM 4576 N N . LEU A 1 581 ? -9.602 -9.345 -16.575 1.00 85.69 581 LEU A N 1
ATOM 4577 C CA . LEU A 1 581 ? -8.715 -10.449 -16.201 1.00 85.69 581 LEU A CA 1
ATOM 4578 C C . LEU A 1 581 ? -9.199 -11.780 -16.790 1.00 85.69 581 LEU A C 1
ATOM 4580 O O . LEU A 1 581 ? -8.401 -12.530 -17.344 1.00 85.69 581 LEU A O 1
ATOM 4584 N N . ALA A 1 582 ? -10.506 -12.054 -16.752 1.00 87.12 582 ALA A N 1
ATOM 4585 C CA . ALA A 1 582 ? -11.074 -13.283 -17.304 1.00 87.12 582 ALA A CA 1
ATOM 4586 C C . ALA A 1 582 ? -10.890 -13.417 -18.829 1.00 87.12 582 ALA A C 1
ATOM 4588 O O . ALA A 1 582 ? -10.724 -14.531 -19.321 1.00 87.12 582 ALA A O 1
ATOM 4589 N N . LYS A 1 583 ? -10.876 -12.308 -19.586 1.00 90.00 583 LYS A N 1
ATOM 4590 C CA . LYS A 1 583 ? -10.661 -12.326 -21.050 1.00 90.00 583 LYS A CA 1
ATOM 4591 C C . LYS A 1 583 ? -9.260 -12.787 -21.449 1.00 90.00 583 LYS A C 1
ATOM 4593 O O . LYS A 1 583 ? -9.096 -13.324 -22.540 1.00 90.00 583 LYS A O 1
ATOM 4598 N N . GLY A 1 584 ? -8.263 -12.554 -20.596 1.00 81.44 584 GLY A N 1
ATOM 4599 C CA . GLY A 1 584 ? -6.870 -12.912 -20.866 1.00 81.44 584 GLY A CA 1
ATOM 4600 C C . GLY A 1 584 ? -6.546 -14.385 -20.642 1.00 81.44 584 GLY A C 1
ATOM 4601 O O . GLY A 1 584 ? -5.480 -14.849 -21.034 1.00 81.44 584 GLY A O 1
ATOM 4602 N N . ILE A 1 585 ? -7.447 -15.130 -20.004 1.00 84.00 585 ILE A N 1
ATOM 4603 C CA . ILE A 1 585 ? -7.141 -16.432 -19.420 1.00 84.00 585 ILE A CA 1
ATOM 4604 C C . ILE A 1 585 ? -7.550 -17.565 -20.370 1.00 84.00 585 ILE A C 1
ATOM 4606 O O . ILE A 1 585 ? -8.699 -17.611 -20.818 1.00 84.00 585 ILE A O 1
ATOM 4610 N N . PRO A 1 586 ? -6.656 -18.530 -20.665 1.00 81.56 586 PRO A N 1
ATOM 4611 C CA . PRO A 1 586 ? -7.036 -19.740 -21.386 1.00 81.56 586 PRO A CA 1
ATOM 4612 C C . PRO A 1 586 ? -8.164 -20.477 -20.654 1.00 81.56 586 PRO A C 1
ATOM 4614 O O . PRO A 1 586 ? -8.117 -20.610 -19.436 1.00 81.56 586 PRO A O 1
ATOM 4617 N N . ALA A 1 587 ? -9.128 -21.056 -21.378 1.00 81.19 587 ALA A N 1
ATOM 4618 C CA . ALA A 1 587 ? -10.352 -21.653 -20.810 1.00 81.19 587 ALA A CA 1
ATOM 4619 C C . ALA A 1 587 ? -10.155 -22.732 -19.715 1.00 81.19 587 ALA A C 1
ATOM 4621 O O . ALA A 1 587 ? -11.120 -23.140 -19.074 1.00 81.19 587 ALA A O 1
ATOM 4622 N N . ARG A 1 588 ? -8.930 -23.235 -19.514 1.00 78.62 588 ARG A N 1
ATOM 4623 C CA . ARG A 1 588 ? -8.577 -24.249 -18.504 1.00 78.62 588 ARG A CA 1
ATOM 4624 C C . ARG A 1 588 ? -7.877 -23.685 -17.263 1.00 78.62 588 ARG A C 1
ATOM 4626 O O . ARG A 1 588 ? -7.558 -24.458 -16.365 1.00 78.62 588 ARG A O 1
ATOM 4633 N N . GLN A 1 589 ? -7.603 -22.386 -17.218 1.00 81.62 589 GLN A N 1
ATOM 4634 C CA . GLN A 1 589 ? -6.923 -21.730 -16.106 1.00 81.62 589 GLN A CA 1
ATOM 4635 C C . GLN A 1 589 ? -7.920 -20.860 -15.330 1.00 81.62 589 GLN A C 1
ATOM 4637 O O . GLN A 1 589 ? -8.853 -20.301 -15.901 1.00 81.62 589 GLN A O 1
ATOM 4642 N N . ALA A 1 590 ? -7.755 -20.783 -14.010 1.00 84.62 590 ALA A N 1
ATOM 4643 C CA . ALA A 1 590 ? -8.535 -19.863 -13.191 1.00 84.62 590 ALA A CA 1
ATOM 4644 C C . ALA A 1 590 ? -8.003 -18.431 -13.374 1.00 84.62 590 ALA A C 1
ATOM 4646 O O . ALA A 1 590 ? -6.785 -18.260 -13.477 1.00 84.62 590 ALA A O 1
ATOM 4647 N N . PRO A 1 591 ? -8.871 -17.405 -13.401 1.00 86.62 591 PRO A N 1
ATOM 4648 C CA . PRO A 1 591 ? -8.403 -16.029 -13.433 1.00 86.62 591 PRO A CA 1
ATOM 4649 C C . PRO A 1 591 ? -7.627 -15.682 -12.155 1.00 86.62 591 PRO A C 1
ATOM 4651 O O . PRO A 1 591 ? -7.895 -16.272 -11.100 1.00 86.62 591 PRO A O 1
ATOM 4654 N N . PRO A 1 592 ? -6.684 -14.725 -12.227 1.00 90.06 592 PRO A N 1
ATOM 4655 C CA . PRO A 1 592 ? -5.986 -14.240 -11.050 1.00 90.06 592 PRO A CA 1
ATOM 4656 C C . PRO A 1 592 ? -6.980 -13.710 -10.024 1.00 90.06 592 PRO A C 1
ATOM 4658 O O . PRO A 1 592 ? -7.998 -13.094 -10.351 1.00 90.06 592 PRO A O 1
ATOM 4661 N N . ARG A 1 593 ? -6.661 -13.946 -8.756 1.00 91.19 593 ARG A N 1
ATOM 4662 C CA . ARG A 1 593 ? -7.439 -13.441 -7.632 1.00 91.19 593 ARG A CA 1
ATOM 4663 C C . ARG A 1 593 ? -7.200 -11.944 -7.493 1.00 91.19 593 ARG A C 1
ATOM 4665 O O . ARG A 1 593 ? -6.063 -11.489 -7.417 1.00 91.19 593 ARG A O 1
ATOM 4672 N N . MET A 1 594 ? -8.274 -11.173 -7.439 1.00 89.38 594 MET A N 1
ATOM 4673 C CA . MET A 1 594 ? -8.174 -9.733 -7.246 1.00 89.38 594 MET A CA 1
ATOM 4674 C C . MET A 1 594 ? -7.913 -9.414 -5.772 1.00 89.38 594 MET A C 1
ATOM 4676 O O . MET A 1 594 ? -8.568 -9.982 -4.893 1.00 89.38 594 MET A O 1
ATOM 4680 N N . LEU A 1 595 ? -6.967 -8.511 -5.522 1.00 88.56 595 LEU A N 1
ATOM 4681 C CA . LEU A 1 595 ? -6.759 -7.844 -4.241 1.00 88.56 595 LEU A CA 1
ATOM 4682 C C . LEU A 1 595 ? -6.982 -6.348 -4.439 1.00 88.56 595 LEU A C 1
ATOM 4684 O O . LEU A 1 595 ? -6.542 -5.774 -5.434 1.00 88.56 595 LEU A O 1
ATOM 4688 N N . PHE A 1 596 ? -7.627 -5.699 -3.478 1.00 83.50 596 PHE A N 1
ATOM 4689 C CA . PHE A 1 596 ? -7.697 -4.243 -3.465 1.00 83.50 596 PHE A CA 1
ATOM 4690 C C . PHE A 1 596 ? -6.773 -3.694 -2.407 1.00 83.50 596 PHE A C 1
ATOM 4692 O O . PHE A 1 596 ? -6.817 -4.120 -1.254 1.00 83.50 596 PHE A O 1
ATOM 4699 N N . GLN A 1 597 ? -5.986 -2.712 -2.810 1.00 81.50 597 GLN A N 1
ATOM 4700 C CA . GLN A 1 597 ? -5.255 -1.881 -1.885 1.00 81.50 597 GLN A CA 1
ATOM 4701 C C . GLN A 1 597 ? -6.202 -0.821 -1.314 1.00 81.50 597 GLN A C 1
ATOM 4703 O O . GLN A 1 597 ? -6.833 -0.056 -2.046 1.00 81.50 597 GLN A O 1
ATOM 4708 N N . LEU A 1 598 ? -6.294 -0.770 0.007 1.00 75.31 598 LEU A N 1
ATOM 4709 C CA . LEU A 1 598 ? -6.889 0.335 0.731 1.00 75.31 598 LEU A CA 1
ATOM 4710 C C . LEU A 1 598 ? -5.801 1.379 0.963 1.00 75.31 598 LEU A C 1
ATOM 4712 O O . LEU A 1 598 ? -4.791 1.108 1.617 1.00 75.31 598 LEU A O 1
ATOM 4716 N N . ASN A 1 599 ? -6.022 2.586 0.455 1.00 64.25 599 ASN A N 1
ATOM 4717 C CA . ASN A 1 599 ? -5.197 3.734 0.809 1.00 64.25 599 ASN A CA 1
ATOM 4718 C C . ASN A 1 599 ? -5.584 4.183 2.216 1.00 64.25 599 ASN A C 1
ATOM 4720 O O . ASN A 1 599 ? -6.478 5.005 2.399 1.00 64.25 599 ASN A O 1
ATOM 4724 N N . VAL A 1 600 ? -4.945 3.578 3.214 1.00 52.44 600 VAL A N 1
ATOM 4725 C CA . VAL A 1 600 ? -5.194 3.883 4.629 1.00 52.44 600 VAL A CA 1
ATOM 4726 C C . VAL A 1 600 ? -4.247 4.960 5.147 1.00 52.44 600 VAL A C 1
ATOM 4728 O O . VAL A 1 600 ? -4.455 5.445 6.252 1.00 52.44 600 VAL A O 1
ATOM 4731 N N . PHE A 1 601 ? -3.234 5.369 4.375 1.00 52.25 601 PHE A N 1
ATOM 4732 C CA . PHE A 1 601 ? -2.257 6.325 4.874 1.00 52.25 601 PHE A CA 1
ATOM 4733 C C . PHE A 1 601 ? -2.339 7.698 4.220 1.00 52.25 601 PHE A C 1
ATOM 4735 O O . PHE A 1 601 ? -2.386 7.809 2.990 1.00 52.25 601 PHE A O 1
ATOM 4742 N N . PRO A 1 602 ? -2.304 8.759 5.043 1.00 43.62 602 PRO A N 1
ATOM 4743 C CA . PRO A 1 602 ? -1.852 10.045 4.570 1.00 43.62 602 PRO A CA 1
ATOM 4744 C C . PRO A 1 602 ? -0.393 9.920 4.125 1.00 43.62 602 PRO A C 1
ATOM 4746 O O . PRO A 1 602 ? 0.524 9.928 4.941 1.00 43.62 602 PRO A O 1
ATOM 4749 N N . TYR A 1 603 ? -0.144 9.785 2.827 1.00 38.75 603 TYR A N 1
ATOM 4750 C CA . TYR A 1 603 ? 1.154 10.218 2.336 1.00 38.75 603 TYR A CA 1
ATOM 4751 C C . TYR A 1 603 ? 1.198 11.736 2.538 1.00 38.75 603 TYR A C 1
ATOM 4753 O O . TYR A 1 603 ? 0.368 12.452 1.973 1.00 38.75 603 TYR A O 1
ATOM 4761 N N . GLY A 1 604 ? 2.171 12.221 3.320 1.00 36.34 604 GLY A N 1
ATOM 4762 C CA . GLY A 1 604 ? 2.447 13.660 3.477 1.00 36.34 604 GLY A CA 1
ATOM 4763 C C . GLY A 1 604 ? 2.691 14.371 2.139 1.00 36.34 604 GLY A C 1
ATOM 4764 O O . GLY A 1 604 ? 2.583 15.594 2.028 1.00 36.34 604 GLY A O 1
ATOM 4765 N N . ASP A 1 605 ? 2.906 13.592 1.081 1.00 37.72 605 ASP A N 1
ATOM 4766 C CA . ASP A 1 605 ? 2.895 14.021 -0.305 1.00 37.72 605 ASP A CA 1
ATOM 4767 C C . ASP A 1 605 ? 1.461 14.160 -0.846 1.00 37.72 605 ASP A C 1
ATOM 4769 O O . ASP A 1 605 ? 1.093 13.580 -1.874 1.00 37.72 605 ASP A O 1
ATOM 4773 N N . GLN A 1 606 ? 0.661 15.043 -0.229 1.00 37.53 606 GLN A N 1
ATOM 4774 C CA . GLN A 1 606 ? -0.579 15.564 -0.837 1.00 37.53 606 GLN A CA 1
ATOM 4775 C C . GLN A 1 606 ? -0.336 16.063 -2.279 1.00 37.53 606 GLN A C 1
ATOM 4777 O O . GLN A 1 606 ? -1.254 16.108 -3.097 1.00 37.53 606 GLN A O 1
ATOM 4782 N N . TRP A 1 607 ? 0.913 16.419 -2.599 1.00 35.16 607 TRP A N 1
ATOM 4783 C CA . TRP A 1 607 ? 1.357 16.960 -3.878 1.00 35.16 607 TRP A CA 1
ATOM 4784 C C . TRP A 1 607 ? 1.434 15.951 -5.023 1.00 35.16 607 TRP A C 1
ATOM 4786 O O . TRP A 1 607 ? 1.214 16.356 -6.163 1.00 35.16 607 TRP A O 1
ATOM 4796 N N . MET A 1 608 ? 1.731 14.673 -4.760 1.00 29.33 608 MET A N 1
ATOM 4797 C CA . MET A 1 608 ? 1.732 13.666 -5.829 1.00 29.33 608 MET A CA 1
ATOM 4798 C C . MET A 1 608 ? 0.352 13.041 -6.032 1.00 29.33 608 MET A C 1
ATOM 4800 O O . MET A 1 608 ? 0.018 12.688 -7.161 1.00 29.33 608 MET A O 1
ATOM 4804 N N . TYR A 1 609 ? -0.462 12.941 -4.971 1.00 34.25 609 TYR A N 1
ATOM 4805 C CA . TYR A 1 609 ? -1.625 12.043 -4.986 1.00 34.25 609 TYR A CA 1
ATOM 4806 C C . TYR A 1 609 ? -2.956 12.655 -4.529 1.00 34.25 609 TYR A C 1
ATOM 4808 O O . TYR A 1 609 ? -3.987 11.998 -4.637 1.00 34.25 609 TYR A O 1
ATOM 4816 N N . GLY A 1 610 ? -2.987 13.905 -4.051 1.00 34.88 610 GLY A N 1
ATOM 4817 C CA . GLY A 1 610 ? -4.241 14.617 -3.758 1.00 34.88 610 GLY A CA 1
ATOM 4818 C C . GLY A 1 610 ? -5.114 14.017 -2.642 1.00 34.88 610 GLY A C 1
ATOM 4819 O O . GLY A 1 610 ? -6.267 14.425 -2.495 1.00 34.88 610 GLY A O 1
ATOM 4820 N N . CYS A 1 611 ? -4.601 13.067 -1.854 1.00 39.53 611 CYS A N 1
ATOM 4821 C CA . CYS A 1 611 ? -5.305 12.521 -0.695 1.00 39.53 611 CYS A CA 1
ATOM 4822 C C . CYS A 1 611 ? -5.187 13.485 0.492 1.00 39.53 611 CYS A C 1
ATOM 4824 O O . CYS A 1 611 ? -4.103 13.697 1.028 1.00 39.53 611 CYS A O 1
ATOM 4826 N N . ASP A 1 612 ? -6.309 14.074 0.906 1.00 48.38 612 ASP A N 1
ATOM 4827 C CA . ASP A 1 612 ? -6.393 14.854 2.141 1.00 48.38 612 ASP A CA 1
ATOM 4828 C C . ASP A 1 612 ? -6.274 13.905 3.338 1.00 48.38 612 ASP A C 1
ATOM 4830 O O . ASP A 1 612 ? -7.101 13.013 3.517 1.00 48.38 612 ASP A O 1
ATOM 4834 N N . GLU A 1 613 ? -5.253 14.083 4.169 1.00 49.59 613 GLU A N 1
ATOM 4835 C CA . GLU A 1 613 ? -5.050 13.275 5.373 1.00 49.59 613 GLU A CA 1
ATOM 4836 C C . GLU A 1 613 ? -6.285 13.302 6.279 1.00 49.59 613 GLU A C 1
ATOM 4838 O O . GLU A 1 613 ? -6.690 12.275 6.821 1.00 49.59 613 GLU A O 1
ATOM 4843 N N . ASN A 1 614 ? -6.958 14.454 6.369 1.00 51.19 614 ASN A N 1
ATOM 4844 C CA . ASN A 1 614 ? -8.191 14.593 7.141 1.00 51.19 614 ASN A CA 1
ATOM 4845 C C . ASN A 1 614 ? -9.297 13.682 6.614 1.00 51.19 614 ASN A C 1
ATOM 4847 O O . ASN A 1 614 ? -10.131 13.226 7.391 1.00 51.19 614 ASN A O 1
ATOM 4851 N N . ARG A 1 615 ? -9.283 13.368 5.315 1.00 53.94 615 ARG A N 1
ATOM 4852 C CA . ARG A 1 615 ? -10.233 12.444 4.703 1.00 53.94 615 ARG A CA 1
ATOM 4853 C C . ARG A 1 615 ? -9.997 11.009 5.159 1.00 53.94 615 ARG A C 1
ATOM 4855 O O . ARG A 1 615 ? -10.964 10.341 5.488 1.00 53.94 615 ARG A O 1
ATOM 4862 N N . VAL A 1 616 ? -8.746 10.554 5.253 1.00 56.34 616 VAL A N 1
ATOM 4863 C CA . VAL A 1 616 ? -8.427 9.210 5.776 1.00 56.34 616 VAL A CA 1
ATOM 4864 C C . VAL A 1 616 ? -8.954 9.052 7.202 1.00 56.34 616 VAL A C 1
ATOM 4866 O O . VAL A 1 616 ? -9.626 8.068 7.507 1.00 56.34 616 VAL A O 1
ATOM 4869 N N . TYR A 1 617 ? -8.706 10.046 8.062 1.00 57.81 617 TYR A N 1
ATOM 4870 C CA . TYR A 1 617 ? -9.157 10.013 9.456 1.00 57.81 617 TYR A CA 1
ATOM 4871 C C . TYR A 1 617 ? -10.677 10.174 9.599 1.00 57.81 617 TYR A C 1
ATOM 4873 O O . TYR A 1 617 ? -11.287 9.469 10.402 1.00 57.81 617 TYR A O 1
ATOM 4881 N N . ALA A 1 618 ? -11.306 11.030 8.788 1.00 60.66 618 ALA A N 1
ATOM 4882 C CA . ALA A 1 618 ? -12.763 11.143 8.717 1.00 60.66 618 ALA A CA 1
ATOM 4883 C C . ALA A 1 618 ? -13.425 9.848 8.211 1.00 60.66 618 ALA A C 1
ATOM 4885 O O . ALA A 1 618 ? -14.549 9.533 8.596 1.00 60.66 618 ALA A O 1
ATOM 4886 N N . GLU A 1 619 ? -12.725 9.068 7.385 1.00 65.62 619 GLU A N 1
ATOM 4887 C CA . GLU A 1 619 ? -13.197 7.785 6.866 1.00 65.62 619 GLU A CA 1
ATOM 4888 C C . GLU A 1 619 ? -12.888 6.594 7.799 1.00 65.62 619 GLU A C 1
ATOM 4890 O O . GLU A 1 619 ? -13.317 5.478 7.502 1.00 65.62 619 GLU A O 1
ATOM 4895 N N . LEU A 1 620 ? -12.217 6.781 8.947 1.00 69.62 620 LEU A N 1
ATOM 4896 C CA . LEU A 1 620 ? -11.881 5.668 9.855 1.00 69.62 620 LEU A CA 1
ATOM 4897 C C . LEU A 1 620 ? -13.095 4.957 10.430 1.00 69.62 620 LEU A C 1
ATOM 4899 O O . LEU A 1 620 ? -13.099 3.728 10.519 1.00 69.62 620 LEU A O 1
ATOM 4903 N N . SER A 1 621 ? -14.135 5.712 10.779 1.00 73.81 621 SER A N 1
ATOM 4904 C CA . SER A 1 621 ? -15.416 5.141 11.204 1.00 73.81 621 SER A CA 1
ATOM 4905 C C . SER A 1 621 ? -16.001 4.219 10.126 1.00 73.81 621 SER A C 1
ATOM 4907 O O . SER A 1 621 ? -16.672 3.246 10.448 1.00 73.81 621 SER A O 1
ATOM 4909 N N . ASN A 1 622 ? -15.670 4.471 8.856 1.00 80.56 622 ASN A N 1
ATOM 4910 C CA . ASN A 1 622 ? -16.098 3.710 7.688 1.00 80.56 622 ASN A CA 1
ATOM 4911 C C . ASN A 1 622 ? -15.078 2.645 7.237 1.00 80.56 622 ASN A C 1
ATOM 4913 O O . ASN A 1 622 ? -15.345 1.906 6.289 1.00 80.56 622 ASN A O 1
ATOM 4917 N N . MET A 1 623 ? -13.923 2.514 7.902 1.00 83.81 623 MET A N 1
ATOM 4918 C CA . MET A 1 623 ? -12.856 1.585 7.505 1.00 83.81 623 MET A CA 1
ATOM 4919 C C . MET A 1 623 ? -13.332 0.130 7.512 1.00 83.81 623 MET A C 1
ATOM 4921 O O . MET A 1 623 ? -13.124 -0.601 6.544 1.00 83.81 623 MET A O 1
ATOM 4925 N N . LYS A 1 624 ? -14.035 -0.281 8.576 1.00 89.50 624 LYS A N 1
ATOM 4926 C CA . LYS A 1 624 ? -14.608 -1.630 8.684 1.00 89.50 624 LYS A CA 1
ATOM 4927 C C . LYS A 1 624 ? -15.547 -1.926 7.518 1.00 89.50 624 LYS A C 1
ATOM 4929 O O . LYS A 1 624 ? -15.433 -2.967 6.873 1.00 89.50 624 LYS A O 1
ATOM 4934 N N . ASN A 1 625 ? -16.453 -0.991 7.241 1.00 89.69 625 ASN A N 1
ATOM 4935 C CA . ASN A 1 625 ? -17.389 -1.080 6.131 1.00 89.69 625 ASN A CA 1
ATOM 4936 C C . ASN A 1 625 ? -16.627 -1.195 4.799 1.00 89.69 625 ASN A C 1
ATOM 4938 O O . ASN A 1 625 ? -16.847 -2.156 4.069 1.00 89.69 625 ASN A O 1
ATOM 4942 N N . ASN A 1 626 ? -15.653 -0.321 4.535 1.00 85.62 626 ASN A N 1
ATOM 4943 C CA . ASN A 1 626 ? -14.836 -0.344 3.319 1.00 85.62 626 ASN A CA 1
ATOM 4944 C C . ASN A 1 626 ? -14.085 -1.673 3.114 1.00 85.62 626 ASN A C 1
ATOM 4946 O O . ASN A 1 626 ? -14.129 -2.221 2.010 1.00 85.62 626 ASN A O 1
ATOM 4950 N N . ILE A 1 627 ? -13.453 -2.228 4.155 1.00 89.19 627 ILE A N 1
ATOM 4951 C CA . ILE A 1 627 ? -12.769 -3.532 4.094 1.00 89.19 627 ILE A CA 1
ATOM 4952 C C . ILE A 1 627 ? -13.758 -4.647 3.733 1.00 89.19 627 ILE A C 1
ATOM 4954 O O . ILE A 1 627 ? -13.554 -5.387 2.771 1.00 89.19 627 ILE A O 1
ATOM 4958 N N . VAL A 1 628 ? -14.861 -4.769 4.476 1.00 93.75 628 VAL A N 1
ATOM 4959 C CA . VAL A 1 628 ? -15.823 -5.867 4.274 1.00 93.75 628 VAL A CA 1
ATOM 4960 C C . VAL A 1 628 ? -16.498 -5.743 2.912 1.00 93.75 628 VAL A C 1
ATOM 4962 O O . VAL A 1 628 ? -16.680 -6.731 2.202 1.00 93.75 628 VAL A O 1
ATOM 4965 N N . ARG A 1 629 ? -16.832 -4.517 2.514 1.00 90.69 629 ARG A N 1
ATOM 4966 C CA . ARG A 1 629 ? -17.461 -4.191 1.238 1.00 90.69 629 ARG A CA 1
ATOM 4967 C C . ARG A 1 629 ? -16.574 -4.539 0.045 1.00 90.69 629 ARG A C 1
ATOM 4969 O O . ARG A 1 629 ? -17.078 -5.034 -0.961 1.00 90.69 629 ARG A O 1
ATOM 4976 N N . THR A 1 630 ? -15.267 -4.327 0.165 1.00 87.44 630 THR A N 1
ATOM 4977 C CA . THR A 1 630 ? -14.270 -4.694 -0.852 1.00 87.44 630 THR A CA 1
ATOM 4978 C C . THR A 1 630 ? -14.342 -6.183 -1.205 1.00 87.44 630 THR A C 1
ATOM 4980 O O . THR A 1 630 ? -14.281 -6.566 -2.370 1.00 87.44 630 THR A O 1
ATOM 4983 N N . VAL A 1 631 ? -14.566 -7.042 -0.217 1.00 92.19 631 VAL A N 1
ATOM 4984 C CA . VAL A 1 631 ? -14.761 -8.478 -0.449 1.00 92.19 631 VAL A CA 1
ATOM 4985 C C . VAL A 1 631 ? -16.192 -8.757 -0.904 1.00 92.19 631 VAL A C 1
ATOM 4987 O O . VAL A 1 631 ? -16.427 -9.333 -1.963 1.00 92.19 631 VAL A O 1
ATOM 4990 N N . ALA A 1 632 ? -17.172 -8.341 -0.105 1.00 94.06 632 ALA A N 1
ATOM 4991 C CA . ALA A 1 632 ? -18.545 -8.793 -0.260 1.00 94.06 632 ALA A CA 1
ATOM 4992 C C . ALA A 1 632 ? -19.251 -8.200 -1.483 1.00 94.06 632 ALA A C 1
ATOM 4994 O O . ALA A 1 632 ? -20.088 -8.882 -2.071 1.00 94.06 632 ALA A O 1
ATOM 4995 N N . VAL A 1 633 ? -18.945 -6.957 -1.860 1.00 89.69 633 VAL A N 1
ATOM 4996 C CA . VAL A 1 633 ? -19.546 -6.281 -3.018 1.00 89.69 633 VAL A CA 1
ATOM 4997 C C . VAL A 1 633 ? -18.648 -6.418 -4.239 1.00 89.69 633 VAL A C 1
ATOM 4999 O O . VAL A 1 633 ? -19.118 -6.901 -5.264 1.00 89.69 633 VAL A O 1
ATOM 5002 N N . CYS A 1 634 ? -17.368 -6.050 -4.113 1.00 85.00 634 CYS A N 1
ATOM 5003 C CA . CYS A 1 634 ? -16.421 -6.034 -5.234 1.00 85.00 634 CYS A CA 1
ATOM 5004 C C . CYS A 1 634 ? -15.811 -7.410 -5.554 1.00 85.00 634 CYS A C 1
ATOM 5006 O O . CYS A 1 634 ? -14.967 -7.499 -6.440 1.00 85.00 634 CYS A O 1
ATOM 5008 N N . ARG A 1 635 ? -16.220 -8.477 -4.847 1.00 89.75 635 ARG A N 1
ATOM 5009 C CA . ARG A 1 635 ? -15.781 -9.871 -5.068 1.00 89.75 635 ARG A CA 1
ATOM 5010 C C . ARG A 1 635 ? -14.264 -10.048 -5.023 1.00 89.75 635 ARG A C 1
ATOM 5012 O O . ARG A 1 635 ? -13.711 -10.934 -5.672 1.00 89.75 635 ARG A O 1
ATOM 5019 N N . SER A 1 636 ? -13.591 -9.203 -4.252 1.00 89.94 636 SER A N 1
ATOM 5020 C CA . SER A 1 636 ? -12.167 -9.360 -4.009 1.00 89.94 636 SER A CA 1
ATOM 5021 C C . SER A 1 636 ? -11.899 -10.646 -3.245 1.00 89.94 636 SER A C 1
ATOM 5023 O O . SER A 1 636 ? -12.643 -10.993 -2.326 1.00 89.94 636 SER A O 1
ATOM 5025 N N . PHE A 1 637 ? -10.793 -11.313 -3.559 1.00 92.38 637 PHE A N 1
ATOM 5026 C CA . PHE A 1 637 ? -10.334 -12.446 -2.758 1.00 92.38 637 PHE A CA 1
ATOM 5027 C C . PHE A 1 637 ? -9.822 -12.004 -1.380 1.00 92.38 637 PHE A C 1
ATOM 5029 O O . PHE A 1 637 ? -9.702 -12.804 -0.451 1.00 92.38 637 PHE A O 1
ATOM 5036 N N . GLY A 1 638 ? -9.497 -10.723 -1.254 1.00 93.06 638 GLY A N 1
ATOM 5037 C CA . GLY A 1 638 ? -8.841 -10.182 -0.087 1.00 93.06 638 GLY A CA 1
ATOM 5038 C C . GLY A 1 638 ? -8.713 -8.670 -0.121 1.00 93.06 638 GLY A C 1
ATOM 5039 O O . GLY A 1 638 ? -9.316 -7.989 -0.951 1.00 93.06 638 GLY A O 1
ATOM 5040 N N . TRP A 1 639 ? -7.904 -8.135 0.771 1.00 91.25 639 TRP A N 1
ATOM 5041 C CA . TRP A 1 639 ? -7.546 -6.727 0.776 1.00 91.25 639 TRP A CA 1
ATOM 5042 C C . TRP A 1 639 ? -6.101 -6.576 1.241 1.00 91.25 639 TRP A C 1
ATOM 5044 O O . TRP A 1 639 ? -5.594 -7.393 2.009 1.00 91.25 639 TRP A O 1
ATOM 5054 N N . SER A 1 640 ? -5.454 -5.534 0.741 1.00 87.75 640 SER A N 1
ATOM 5055 C CA . SER A 1 640 ? -4.129 -5.099 1.158 1.00 87.75 640 SER A CA 1
ATOM 5056 C C . SER A 1 640 ? -4.213 -3.650 1.616 1.00 87.75 640 SER A C 1
ATOM 5058 O O . SER A 1 640 ? -5.153 -2.936 1.271 1.00 87.75 640 SER A O 1
ATOM 5060 N N . PHE A 1 641 ? -3.228 -3.181 2.357 1.00 82.06 641 PHE A N 1
ATOM 5061 C CA . PHE A 1 641 ? -2.981 -1.755 2.529 1.00 82.06 641 PHE A CA 1
ATOM 5062 C C . PHE A 1 641 ? -1.481 -1.508 2.477 1.00 82.06 641 PHE A C 1
ATOM 5064 O O . PHE A 1 641 ? -0.683 -2.410 2.729 1.00 82.06 641 PHE A O 1
ATOM 5071 N N . THR A 1 642 ? -1.105 -0.283 2.139 1.00 74.94 642 THR A N 1
ATOM 5072 C CA . THR A 1 642 ? 0.294 0.146 2.095 1.00 74.94 642 THR A CA 1
ATOM 5073 C C . THR A 1 642 ? 0.633 1.032 3.259 1.00 74.94 642 THR A C 1
ATOM 5075 O O . THR A 1 642 ? -0.095 1.988 3.515 1.00 74.94 642 THR A O 1
ATOM 5078 N N . GLY A 1 643 ? 1.780 0.782 3.884 1.00 64.56 643 GLY A N 1
ATOM 5079 C CA . GLY A 1 643 ? 2.412 1.752 4.767 1.00 64.56 643 GLY A CA 1
ATOM 5080 C C . GLY A 1 643 ? 2.781 1.215 6.145 1.00 64.56 643 GLY A C 1
ATOM 5081 O O . GLY A 1 643 ? 2.164 0.312 6.713 1.00 64.56 643 GLY A O 1
ATOM 5082 N N . ILE A 1 644 ? 3.839 1.821 6.676 1.00 52.69 644 ILE A N 1
ATOM 5083 C CA . ILE A 1 644 ? 4.542 1.421 7.904 1.00 52.69 644 ILE A CA 1
ATOM 5084 C C . ILE A 1 644 ? 4.455 2.523 8.969 1.00 52.69 644 ILE A C 1
ATOM 5086 O O . ILE A 1 644 ? 4.634 2.273 10.163 1.00 52.69 644 ILE A O 1
ATOM 5090 N N . TRP A 1 645 ? 4.142 3.751 8.560 1.00 51.12 645 TRP A N 1
ATOM 5091 C CA . TRP A 1 645 ? 4.344 4.939 9.378 1.00 51.12 645 TRP A CA 1
ATOM 5092 C C . TRP A 1 645 ? 3.051 5.376 10.053 1.00 51.12 645 TRP A C 1
ATOM 5094 O O . TRP A 1 645 ? 2.156 5.907 9.411 1.00 51.12 645 TRP A O 1
ATOM 5104 N N . GLY A 1 646 ? 2.969 5.157 11.366 1.00 53.72 646 GLY A N 1
ATOM 5105 C CA . GLY A 1 646 ? 1.796 5.510 12.171 1.00 53.72 646 GLY A CA 1
ATOM 5106 C C . GLY A 1 646 ? 1.021 4.299 12.680 1.00 53.72 646 GLY A C 1
ATOM 5107 O O . GLY A 1 646 ? -0.206 4.332 12.700 1.00 53.72 646 GLY A O 1
ATOM 5108 N N . MET A 1 647 ? 1.731 3.233 13.087 1.00 61.44 647 MET A N 1
ATOM 5109 C CA . MET A 1 647 ? 1.180 2.169 13.932 1.00 61.44 647 MET A CA 1
ATOM 5110 C C . MET A 1 647 ? 0.495 2.791 15.144 1.00 61.44 647 MET A C 1
ATOM 5112 O O . MET A 1 647 ? 1.134 3.184 16.122 1.00 61.44 647 MET A O 1
ATOM 5116 N N . ASP A 1 648 ? -0.815 2.877 15.048 1.00 71.12 648 ASP A N 1
ATOM 5117 C CA . ASP A 1 648 ? -1.643 3.451 16.072 1.00 71.12 648 ASP A CA 1
ATOM 5118 C C . ASP A 1 648 ? -2.704 2.419 16.409 1.00 71.12 648 ASP A C 1
ATOM 5120 O O . ASP A 1 648 ? -3.545 2.081 15.572 1.00 71.12 648 ASP A O 1
ATOM 5124 N N . ASP A 1 649 ? -2.655 1.895 17.638 1.00 77.38 649 ASP A N 1
ATOM 5125 C CA . ASP A 1 649 ? -3.607 0.884 18.095 1.00 77.38 649 ASP A CA 1
ATOM 5126 C C . ASP A 1 649 ? -5.064 1.396 18.019 1.00 77.38 649 ASP A C 1
ATOM 5128 O O . ASP A 1 649 ? -6.012 0.608 18.019 1.00 77.38 649 ASP A O 1
ATOM 5132 N N . GLN A 1 650 ? -5.249 2.708 17.849 1.00 73.62 650 GLN A N 1
ATOM 5133 C CA . GLN A 1 650 ? -6.521 3.365 17.555 1.00 73.62 650 GLN A CA 1
ATOM 5134 C C . GLN A 1 650 ? -7.140 2.969 16.203 1.00 73.62 650 GLN A C 1
ATOM 5136 O O . GLN A 1 650 ? -8.364 2.944 16.089 1.00 73.62 650 GLN A O 1
ATOM 5141 N N . LEU A 1 651 ? -6.335 2.615 15.193 1.00 71.75 651 LEU A N 1
ATOM 5142 C CA . LEU A 1 651 ? -6.807 2.201 13.858 1.00 71.75 651 LEU A CA 1
ATOM 5143 C C . LEU A 1 651 ? -7.225 0.726 13.798 1.00 71.75 651 LEU A C 1
ATOM 5145 O O . LEU A 1 651 ? -7.793 0.255 12.813 1.00 71.75 651 LEU A O 1
ATOM 5149 N N . THR A 1 652 ? -6.925 -0.026 14.851 1.00 77.56 652 THR A N 1
ATOM 5150 C CA . THR A 1 652 ? -6.876 -1.489 14.786 1.00 77.56 652 THR A CA 1
ATOM 5151 C C . THR A 1 652 ? -8.230 -2.124 14.972 1.00 77.56 652 THR A C 1
ATOM 5153 O O . THR A 1 652 ? -8.489 -3.166 14.380 1.00 77.56 652 THR A O 1
ATOM 5156 N N . MET A 1 653 ? -9.119 -1.506 15.754 1.00 81.75 653 MET A N 1
ATOM 5157 C CA . MET A 1 653 ? -10.423 -2.102 16.028 1.00 81.75 653 MET A CA 1
ATOM 5158 C C . MET A 1 653 ? -11.277 -2.242 14.762 1.00 81.75 653 MET A C 1
ATOM 5160 O O . MET A 1 653 ? -11.733 -3.358 14.517 1.00 81.75 653 MET A O 1
ATOM 5164 N N . PRO A 1 654 ? -11.446 -1.213 13.904 1.00 83.94 654 PRO A N 1
ATOM 5165 C CA . PRO A 1 654 ? -12.191 -1.382 12.656 1.00 83.94 654 PRO A CA 1
ATOM 5166 C C . PRO A 1 654 ? -11.612 -2.480 11.750 1.00 83.94 654 PRO A C 1
ATOM 5168 O O . PRO A 1 654 ? -12.369 -3.245 11.155 1.00 83.94 654 PRO A O 1
ATOM 5171 N N . ILE A 1 655 ? -10.279 -2.604 11.690 1.00 87.81 655 ILE A N 1
ATOM 5172 C CA . ILE A 1 655 ? -9.585 -3.644 10.916 1.00 87.81 655 ILE A CA 1
ATOM 5173 C C . ILE A 1 655 ? -9.826 -5.036 11.519 1.00 87.81 655 ILE A C 1
ATOM 5175 O O . ILE A 1 655 ? -10.216 -5.957 10.801 1.00 87.81 655 ILE A O 1
ATOM 5179 N N . LYS A 1 656 ? -9.650 -5.192 12.837 1.00 89.81 656 LYS A N 1
ATOM 5180 C CA . LYS A 1 656 ? -9.906 -6.440 13.576 1.00 89.81 656 LYS A CA 1
ATOM 5181 C C . LYS A 1 656 ? -11.345 -6.897 13.410 1.00 89.81 656 LYS A C 1
ATOM 5183 O O . LYS A 1 656 ? -11.592 -8.064 13.127 1.00 89.81 656 LYS A O 1
ATOM 5188 N N . GLU A 1 657 ? -12.298 -5.984 13.570 1.00 91.06 657 GLU A N 1
ATOM 5189 C CA . GLU A 1 657 ? -13.719 -6.283 13.418 1.00 91.06 657 GLU A CA 1
ATOM 5190 C C . GLU A 1 657 ? -14.066 -6.683 11.985 1.00 91.06 657 GLU A C 1
ATOM 5192 O O . GLU A 1 657 ? -14.827 -7.633 11.789 1.00 91.06 657 GLU A O 1
ATOM 5197 N N . ALA A 1 658 ? -13.486 -6.008 10.989 1.00 93.25 658 ALA A N 1
ATOM 5198 C CA . ALA A 1 658 ? -13.646 -6.388 9.594 1.00 93.25 658 ALA A CA 1
ATOM 5199 C C . ALA A 1 658 ? -13.076 -7.784 9.322 1.00 93.25 658 ALA A C 1
ATOM 5201 O O . ALA A 1 658 ? -13.783 -8.633 8.785 1.00 93.25 658 ALA A O 1
ATOM 5202 N N . ASN A 1 659 ? -11.841 -8.059 9.746 1.00 95.00 659 ASN A N 1
ATOM 5203 C CA . ASN A 1 659 ? -11.195 -9.359 9.562 1.00 95.00 659 ASN A CA 1
ATOM 5204 C C . ASN A 1 659 ? -11.928 -10.483 10.302 1.00 95.00 659 ASN A C 1
ATOM 5206 O O . ASN A 1 659 ? -12.100 -11.560 9.738 1.00 95.00 659 ASN A O 1
ATOM 5210 N N . ALA A 1 660 ? -12.430 -10.237 11.514 1.00 94.81 660 ALA A N 1
ATOM 5211 C CA . ALA A 1 660 ? -13.240 -11.201 12.250 1.00 94.81 660 ALA A CA 1
ATOM 5212 C C . ALA A 1 660 ? -14.560 -11.509 11.525 1.00 94.81 660 ALA A C 1
ATOM 5214 O O . ALA A 1 660 ? -14.976 -12.669 11.446 1.00 94.81 660 ALA A O 1
ATOM 5215 N N . LEU A 1 661 ? -15.210 -10.485 10.958 1.00 96.38 661 LEU A N 1
ATOM 5216 C CA . LEU A 1 661 ? -16.421 -10.661 10.160 1.00 96.38 661 LEU A CA 1
ATOM 5217 C C . LEU A 1 661 ? -16.131 -11.435 8.867 1.00 96.38 661 LEU A C 1
ATOM 5219 O O . LEU A 1 661 ? -16.858 -12.374 8.544 1.00 96.38 661 LEU A O 1
ATOM 5223 N N . LEU A 1 662 ? -15.054 -11.085 8.159 1.00 97.06 662 LEU A N 1
ATOM 5224 C CA . LEU A 1 662 ? -14.613 -11.791 6.957 1.00 97.06 662 LEU A CA 1
ATOM 5225 C C . LEU A 1 662 ? -14.273 -13.250 7.262 1.00 97.06 662 LEU A C 1
ATOM 5227 O O . LEU A 1 662 ? -14.741 -14.130 6.556 1.00 97.06 662 LEU A O 1
ATOM 5231 N N . ALA A 1 663 ? -13.548 -13.523 8.346 1.00 97.12 663 ALA A N 1
ATOM 5232 C CA . ALA A 1 663 ? -13.196 -14.874 8.774 1.00 97.12 663 ALA A CA 1
ATOM 5233 C C . ALA A 1 663 ? -14.433 -15.730 9.068 1.00 97.12 663 ALA A C 1
ATOM 5235 O O . ALA A 1 663 ? -14.507 -16.889 8.663 1.00 97.12 663 ALA A O 1
ATOM 5236 N N . ARG A 1 664 ? -15.439 -15.152 9.740 1.00 97.44 664 ARG A N 1
ATOM 5237 C CA . ARG A 1 664 ? -16.701 -15.840 10.044 1.00 97.44 664 ARG A CA 1
ATOM 5238 C C . ARG A 1 664 ? -17.433 -16.294 8.778 1.00 97.44 664 ARG A C 1
ATOM 5240 O O . ARG A 1 664 ? -18.057 -17.354 8.788 1.00 97.44 664 ARG A O 1
ATOM 5247 N N . TYR A 1 665 ? -17.372 -15.501 7.711 1.00 98.00 665 TYR A N 1
ATOM 5248 C CA . TYR A 1 665 ? -18.076 -15.767 6.454 1.00 98.00 665 TYR A CA 1
ATOM 5249 C C . TYR A 1 665 ? -17.153 -16.164 5.298 1.00 98.00 665 TYR A C 1
ATOM 5251 O O . TYR A 1 665 ? -17.616 -16.257 4.165 1.00 98.00 665 TYR A O 1
ATOM 5259 N N . GLU A 1 666 ? -15.884 -16.460 5.580 1.00 97.75 666 GLU A N 1
ATOM 5260 C CA . GLU A 1 666 ? -14.832 -16.697 4.587 1.00 97.75 666 GLU A CA 1
ATOM 5261 C C . GLU A 1 666 ? -15.249 -17.726 3.538 1.00 97.75 666 GLU A C 1
ATOM 5263 O O . GLU A 1 666 ? -15.053 -17.544 2.341 1.00 97.75 666 GLU A O 1
ATOM 5268 N N . ASP A 1 667 ? -15.900 -18.795 3.979 1.00 97.19 667 ASP A N 1
ATOM 5269 C CA . ASP A 1 667 ? -16.298 -19.874 3.092 1.00 97.19 667 ASP A CA 1
ATOM 5270 C C . ASP A 1 667 ? -17.361 -19.449 2.054 1.00 97.19 667 ASP A C 1
ATOM 5272 O O . ASP A 1 667 ? -17.362 -19.955 0.935 1.00 97.19 667 ASP A O 1
ATOM 5276 N N . TYR A 1 668 ? -18.218 -18.466 2.363 1.00 97.19 668 TYR A N 1
ATOM 5277 C CA . TYR A 1 668 ? -19.119 -17.889 1.357 1.00 97.19 668 TYR A CA 1
ATOM 5278 C C . TYR A 1 668 ? -18.345 -17.162 0.258 1.00 97.19 668 TYR A C 1
ATOM 5280 O O . TYR A 1 668 ? -18.742 -17.242 -0.898 1.00 97.19 668 TYR A O 1
ATOM 5288 N N . PHE A 1 669 ? -17.248 -16.486 0.597 1.00 95.50 669 PHE A N 1
ATOM 5289 C CA . PHE A 1 669 ? -16.433 -15.757 -0.374 1.00 95.50 669 PHE A CA 1
ATOM 5290 C C . PHE A 1 669 ? -15.511 -16.681 -1.178 1.00 95.50 669 PHE A C 1
ATOM 5292 O O . PHE A 1 669 ? -15.252 -16.423 -2.348 1.00 95.50 669 PHE A O 1
ATOM 5299 N N . VAL A 1 670 ? -15.034 -17.767 -0.563 1.00 94.44 670 VAL A N 1
ATOM 5300 C CA . VAL A 1 670 ? -14.099 -18.714 -1.192 1.00 94.44 670 VAL A CA 1
ATOM 5301 C C . VAL A 1 670 ? -14.818 -19.774 -2.029 1.00 94.44 670 VAL A C 1
ATOM 5303 O O . VAL A 1 670 ? -14.363 -20.088 -3.126 1.00 94.44 670 VAL A O 1
ATOM 5306 N N . ASN A 1 671 ? -15.920 -20.339 -1.524 1.00 95.50 671 ASN A N 1
ATOM 5307 C CA . ASN A 1 671 ? -16.625 -21.466 -2.152 1.00 95.50 671 ASN A CA 1
ATOM 5308 C C . ASN A 1 671 ? -18.087 -21.158 -2.506 1.00 95.50 671 ASN A C 1
ATOM 5310 O O . ASN A 1 671 ? -18.795 -22.033 -3.011 1.00 95.50 671 ASN A O 1
ATOM 5314 N N . GLY A 1 672 ? -18.579 -19.971 -2.162 1.00 95.62 672 GLY A N 1
ATOM 5315 C CA . GLY A 1 672 ? -19.922 -19.532 -2.512 1.00 95.62 672 GLY A CA 1
ATOM 5316 C C . GLY A 1 672 ? -19.952 -18.715 -3.797 1.00 95.62 672 GLY A C 1
ATOM 5317 O O . GLY A 1 672 ? -18.964 -18.562 -4.510 1.00 95.62 672 GLY A O 1
ATOM 5318 N N . GLU A 1 673 ? -21.127 -18.179 -4.087 1.00 95.12 673 GLU A N 1
ATOM 5319 C CA . GLU A 1 673 ? -21.368 -17.307 -5.231 1.00 95.12 673 GLU A CA 1
ATOM 5320 C C . GLU A 1 673 ? -22.195 -16.096 -4.795 1.00 95.12 673 GLU A C 1
ATOM 5322 O O . GLU A 1 673 ? -23.114 -16.211 -3.975 1.00 95.12 673 GLU A O 1
ATOM 5327 N N . GLN A 1 674 ? -21.888 -14.924 -5.343 1.00 94.06 674 GLN A N 1
ATOM 5328 C CA . GLN A 1 674 ? -22.711 -13.740 -5.131 1.00 94.06 674 GLN A CA 1
ATOM 5329 C C . GLN A 1 674 ? -23.965 -13.838 -6.014 1.00 94.06 674 GLN A C 1
ATOM 5331 O O . GLN A 1 674 ? -23.870 -14.054 -7.221 1.00 94.06 674 GLN A O 1
ATOM 5336 N N . VAL A 1 675 ? -25.148 -13.663 -5.425 1.00 94.12 675 VAL A N 1
ATOM 5337 C CA . VAL A 1 675 ? -26.440 -13.746 -6.119 1.00 94.12 675 VAL A CA 1
ATOM 5338 C C . VAL A 1 675 ? -27.101 -12.374 -6.186 1.00 94.12 675 VAL A C 1
ATOM 5340 O O . VAL A 1 675 ? -27.319 -11.715 -5.168 1.00 94.12 675 VAL A O 1
ATOM 5343 N N . ALA A 1 676 ? -27.440 -11.940 -7.398 1.00 91.50 676 ALA A N 1
ATOM 5344 C CA . ALA A 1 676 ? -28.135 -10.678 -7.628 1.00 91.50 676 ALA A CA 1
ATOM 5345 C C . ALA A 1 676 ? -29.653 -10.835 -7.448 1.00 91.50 676 ALA A C 1
ATOM 5347 O O . ALA A 1 676 ? -30.211 -11.907 -7.678 1.00 91.50 676 ALA A O 1
ATOM 5348 N N . ASN A 1 677 ? -30.330 -9.745 -7.074 1.00 89.31 677 ASN A N 1
ATOM 5349 C CA . ASN A 1 677 ? -31.795 -9.598 -7.071 1.00 89.31 677 ASN A CA 1
ATOM 5350 C C . ASN A 1 677 ? -32.604 -10.565 -6.179 1.00 89.31 677 ASN A C 1
ATOM 5352 O O . ASN A 1 677 ? -33.830 -10.464 -6.146 1.00 89.31 677 ASN A O 1
ATOM 5356 N N . LEU A 1 678 ? -31.958 -11.469 -5.433 1.00 91.25 678 LEU A N 1
ATOM 5357 C CA . LEU A 1 678 ? -32.638 -12.403 -4.529 1.00 91.25 678 LEU A CA 1
ATOM 5358 C C . LEU A 1 678 ? -33.131 -11.728 -3.244 1.00 91.25 678 LEU A C 1
ATOM 5360 O O . LEU A 1 678 ? -34.116 -12.159 -2.656 1.00 91.25 678 LEU A O 1
ATOM 5364 N N . VAL A 1 679 ? -32.457 -10.670 -2.803 1.00 94.50 679 VAL A N 1
ATOM 5365 C CA . VAL A 1 679 ? -32.829 -9.877 -1.630 1.00 94.50 679 VAL A CA 1
ATOM 5366 C C . VAL A 1 679 ? -32.916 -8.420 -2.055 1.00 94.50 679 VAL A C 1
ATOM 5368 O O . VAL A 1 679 ? -32.025 -7.924 -2.743 1.00 94.50 679 VAL A O 1
ATOM 5371 N N . LYS A 1 680 ? -33.995 -7.746 -1.659 1.00 95.50 680 LYS A N 1
ATOM 5372 C CA . LYS A 1 680 ? -34.234 -6.325 -1.919 1.00 95.50 680 LYS A CA 1
ATOM 5373 C C . LYS A 1 680 ? -34.211 -5.537 -0.618 1.00 95.50 680 LYS A C 1
ATOM 5375 O O . LYS A 1 680 ? -34.675 -6.025 0.412 1.00 95.50 680 LYS A O 1
ATOM 5380 N N . VAL A 1 681 ? -33.690 -4.316 -0.684 1.00 96.69 681 VAL A N 1
ATOM 5381 C CA . VAL A 1 681 ? -33.798 -3.328 0.392 1.00 96.69 681 VAL A CA 1
ATOM 5382 C C . VAL A 1 681 ? -35.132 -2.601 0.212 1.00 96.69 681 VAL A C 1
ATOM 5384 O O . VAL A 1 681 ? -35.304 -1.866 -0.753 1.00 96.69 681 VAL A O 1
ATOM 5387 N N . GLU A 1 682 ? -36.090 -2.841 1.106 1.00 97.06 682 GLU A N 1
ATOM 5388 C CA . GLU A 1 682 ? -37.422 -2.205 1.083 1.00 97.06 682 GLU A CA 1
ATOM 5389 C C . GLU A 1 682 ? -37.442 -0.893 1.885 1.00 97.06 682 GLU A C 1
ATOM 5391 O O . GLU A 1 682 ? -38.194 0.029 1.576 1.00 97.06 682 GLU A O 1
ATOM 5396 N N . LYS A 1 683 ? -36.605 -0.798 2.927 1.00 97.44 683 LYS A N 1
ATOM 5397 C CA . LYS A 1 683 ? -36.406 0.411 3.740 1.00 97.44 683 LYS A CA 1
ATOM 5398 C C . LYS A 1 683 ? -34.921 0.575 4.059 1.00 97.44 683 LYS A C 1
ATOM 5400 O O . LYS A 1 683 ? -34.250 -0.412 4.357 1.00 97.44 683 LYS A O 1
ATOM 5405 N N . GLY A 1 684 ? -34.466 1.827 4.065 1.00 96.06 684 GLY A N 1
ATOM 5406 C CA . GLY A 1 684 ? -33.076 2.220 4.298 1.00 96.06 684 GLY A CA 1
ATOM 5407 C C . GLY A 1 684 ? -32.369 2.572 2.990 1.00 96.06 684 GLY A C 1
ATOM 5408 O O . GLY A 1 684 ? -32.724 2.069 1.930 1.00 96.06 684 GLY A O 1
ATOM 5409 N N . ASP A 1 685 ? -31.380 3.455 3.066 1.00 96.25 685 ASP A N 1
ATOM 5410 C CA . ASP A 1 685 ? -30.518 3.831 1.944 1.00 96.25 685 ASP A CA 1
ATOM 5411 C C . ASP A 1 685 ? -29.133 3.231 2.187 1.00 96.25 685 ASP A C 1
ATOM 5413 O O . ASP A 1 685 ? -28.215 3.865 2.717 1.00 96.25 685 ASP A O 1
ATOM 5417 N N . VAL A 1 686 ? -29.058 1.933 1.915 1.00 95.06 686 VAL A N 1
ATOM 5418 C CA . VAL A 1 686 ? -27.901 1.081 2.167 1.00 95.06 686 VAL A CA 1
ATOM 5419 C C . VAL A 1 686 ? -27.575 0.294 0.911 1.00 95.06 686 VAL A C 1
ATOM 5421 O O . VAL A 1 686 ? -28.458 -0.107 0.152 1.00 95.06 686 VAL A O 1
ATOM 5424 N N . GLU A 1 687 ? -26.294 0.027 0.706 1.00 93.81 687 GLU A N 1
ATOM 5425 C CA . GLU A 1 687 ? -25.874 -0.953 -0.288 1.00 93.81 687 GLU A CA 1
ATOM 5426 C C . GLU A 1 687 ? -25.944 -2.350 0.331 1.00 93.81 687 GLU A C 1
ATOM 5428 O O . GLU A 1 687 ? -25.762 -2.515 1.540 1.00 93.81 687 GLU A O 1
ATOM 5433 N N . SER A 1 688 ? -26.192 -3.370 -0.488 1.00 95.50 688 SER A N 1
ATOM 5434 C CA . SER A 1 688 ? -26.177 -4.752 -0.020 1.00 95.50 688 SER A CA 1
ATOM 5435 C C . SER A 1 688 ? -25.580 -5.709 -1.043 1.00 95.50 688 SER A C 1
ATOM 5437 O O . SER A 1 688 ? -25.641 -5.467 -2.247 1.00 95.50 688 SER A O 1
ATOM 5439 N N . ALA A 1 689 ? -25.014 -6.811 -0.553 1.00 96.00 689 ALA A N 1
ATOM 5440 C CA . ALA A 1 689 ? -24.546 -7.924 -1.370 1.00 96.00 689 ALA A CA 1
ATOM 5441 C C . ALA A 1 689 ? -24.959 -9.251 -0.735 1.00 96.00 689 ALA A C 1
ATOM 5443 O O . ALA A 1 689 ? -24.732 -9.478 0.453 1.00 96.00 689 ALA A O 1
ATOM 5444 N N . THR A 1 690 ? -25.560 -10.136 -1.530 1.00 97.25 690 THR A N 1
ATOM 5445 C CA . THR A 1 690 ? -26.024 -11.446 -1.057 1.00 97.25 690 THR A CA 1
ATOM 5446 C C . THR A 1 690 ? -25.147 -12.551 -1.617 1.00 97.25 690 THR A C 1
ATOM 5448 O O . THR A 1 690 ? -24.894 -12.594 -2.817 1.00 97.25 690 THR A O 1
ATOM 5451 N N . TRP A 1 691 ? -24.713 -13.455 -0.747 1.00 97.31 691 TRP A N 1
ATOM 5452 C CA . TRP A 1 691 ? -23.900 -14.615 -1.082 1.00 97.31 691 TRP A CA 1
ATOM 5453 C C . TRP A 1 691 ? -24.639 -15.903 -0.755 1.00 97.31 691 TRP A C 1
ATOM 5455 O O . TRP A 1 691 ? -25.334 -16.005 0.259 1.00 97.31 691 TRP A O 1
ATOM 5465 N N . ARG A 1 692 ? -24.467 -16.901 -1.618 1.00 95.50 692 ARG A N 1
ATOM 5466 C CA . ARG A 1 692 ? -25.044 -18.236 -1.500 1.00 95.50 692 ARG A CA 1
ATOM 5467 C C . ARG A 1 692 ? -23.940 -19.269 -1.332 1.00 95.50 692 ARG A C 1
ATOM 5469 O O . ARG A 1 692 ? -22.995 -19.298 -2.110 1.00 95.50 692 ARG A O 1
ATOM 5476 N N . LYS A 1 693 ? -24.112 -20.171 -0.364 1.00 95.06 693 LYS A N 1
ATOM 5477 C CA . LYS A 1 693 ? -23.321 -21.401 -0.230 1.00 95.06 693 LYS A CA 1
ATOM 5478 C C . LYS A 1 693 ? -24.265 -22.581 -0.015 1.00 95.06 693 LYS A C 1
ATOM 5480 O O . LYS A 1 693 ? -24.858 -22.746 1.056 1.00 95.06 693 LYS A O 1
ATOM 5485 N N . GLY A 1 694 ? -24.430 -23.413 -1.043 1.00 92.62 694 GLY A N 1
ATOM 5486 C CA . GLY A 1 694 ? -25.424 -24.487 -1.032 1.00 92.62 694 GLY A CA 1
ATOM 5487 C C . GLY A 1 694 ? -26.839 -23.933 -0.810 1.00 92.62 694 GLY A C 1
ATOM 5488 O O . GLY A 1 694 ? -27.327 -23.138 -1.608 1.00 92.62 694 GLY A O 1
ATOM 5489 N N . LYS A 1 695 ? -27.498 -24.339 0.284 1.00 90.50 695 LYS A N 1
ATOM 5490 C CA . LYS A 1 695 ? -28.850 -23.865 0.659 1.00 90.50 695 LYS A CA 1
ATOM 5491 C C . LYS A 1 695 ? -28.861 -22.666 1.618 1.00 90.50 695 LYS A C 1
ATOM 5493 O O . LYS A 1 695 ? -29.932 -22.258 2.061 1.00 90.50 695 LYS A O 1
ATOM 5498 N N . LYS A 1 696 ? -27.692 -22.145 1.997 1.00 93.75 696 LYS A N 1
ATOM 5499 C CA . LYS A 1 696 ? -27.575 -21.020 2.928 1.00 93.75 696 LYS A CA 1
ATOM 5500 C C . LYS A 1 696 ? -27.360 -19.723 2.153 1.00 93.75 696 LYS A C 1
ATOM 5502 O O . LYS A 1 696 ? -26.575 -19.713 1.203 1.00 93.75 696 LYS A O 1
ATOM 5507 N N . LEU A 1 697 ? -28.032 -18.652 2.577 1.00 95.75 697 LEU A N 1
ATOM 5508 C CA . LEU A 1 697 ? -27.786 -17.289 2.107 1.00 95.75 697 LEU A CA 1
ATOM 5509 C C . LEU A 1 697 ? -27.287 -16.419 3.262 1.00 95.75 697 LEU A C 1
ATOM 5511 O O . LEU A 1 697 ? -27.795 -16.514 4.380 1.00 95.75 697 LEU A O 1
ATOM 5515 N N . VAL A 1 698 ? -26.385 -15.497 2.950 1.00 97.81 698 VAL A N 1
ATOM 5516 C CA . VAL A 1 698 ? -26.034 -14.365 3.810 1.00 97.81 698 VAL A CA 1
ATOM 5517 C C . VAL A 1 698 ? -26.132 -13.073 3.004 1.00 97.81 698 VAL A C 1
ATOM 5519 O O . VAL A 1 698 ? -25.681 -13.024 1.861 1.00 97.81 698 VAL A O 1
ATOM 5522 N N . THR A 1 699 ? -26.730 -12.029 3.574 1.00 98.00 699 THR A N 1
ATOM 5523 C CA . THR A 1 699 ? -26.756 -10.687 2.978 1.00 98.00 699 THR A CA 1
ATOM 5524 C C . THR A 1 699 ? -25.950 -9.733 3.838 1.00 98.00 699 THR A C 1
ATOM 5526 O O . THR A 1 699 ? -26.278 -9.520 5.003 1.00 98.00 699 THR A O 1
ATOM 5529 N N . PHE A 1 700 ? -24.921 -9.136 3.248 1.00 98.06 700 PHE A N 1
ATOM 5530 C CA . PHE A 1 700 ? -24.174 -8.036 3.837 1.00 98.06 700 PHE A CA 1
ATOM 5531 C C . PHE A 1 700 ? -24.851 -6.718 3.482 1.00 98.06 700 PHE A C 1
ATOM 5533 O O . PHE A 1 700 ? -25.270 -6.533 2.339 1.00 98.06 700 PHE A O 1
ATOM 5540 N N . VAL A 1 701 ? -24.952 -5.819 4.452 1.00 97.44 701 VAL A N 1
ATOM 5541 C CA . VAL A 1 701 ? -25.553 -4.492 4.325 1.00 97.44 701 VAL A CA 1
ATOM 5542 C C . VAL A 1 701 ? -24.562 -3.447 4.811 1.00 97.44 701 VAL A C 1
ATOM 5544 O O . VAL A 1 701 ? -23.962 -3.618 5.869 1.00 97.44 701 VAL A O 1
ATOM 5547 N N . PHE A 1 702 ? -24.420 -2.363 4.053 1.00 95.50 702 PHE A N 1
ATOM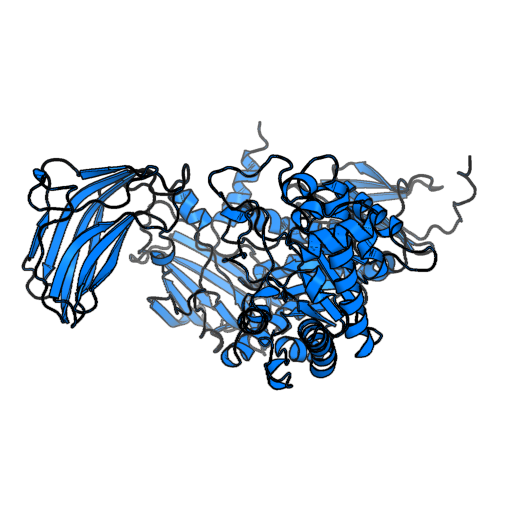 5548 C CA . PHE A 1 702 ? -23.414 -1.327 4.262 1.00 95.50 702 PHE A CA 1
ATOM 5549 C C . PHE A 1 702 ? -24.085 0.035 4.440 1.00 95.50 702 PHE A C 1
ATOM 5551 O O . PHE A 1 702 ? -24.639 0.593 3.487 1.00 95.50 702 PHE A O 1
ATOM 5558 N N . ASN A 1 703 ? -24.021 0.590 5.653 1.00 94.50 703 ASN A N 1
ATOM 5559 C CA . ASN A 1 703 ? -24.474 1.948 5.923 1.00 94.50 703 ASN A CA 1
ATOM 5560 C C . ASN A 1 703 ? -23.313 2.922 5.716 1.00 94.50 703 ASN A C 1
ATOM 5562 O O . ASN A 1 703 ? -22.374 2.943 6.500 1.00 94.50 703 ASN A O 1
ATOM 5566 N N . ARG A 1 704 ? -23.374 3.744 4.667 1.00 88.19 704 ARG A N 1
ATOM 5567 C CA . ARG A 1 704 ? -22.329 4.741 4.376 1.00 88.19 704 ARG A CA 1
ATOM 5568 C C . ARG A 1 704 ? -22.608 6.117 4.982 1.00 88.19 704 ARG A C 1
ATOM 5570 O O . ARG A 1 704 ? -21.843 7.045 4.744 1.00 88.19 704 ARG A O 1
ATOM 5577 N N . LYS A 1 705 ? -23.723 6.274 5.697 1.00 88.88 705 LYS A N 1
ATOM 5578 C CA . LYS A 1 705 ? -24.131 7.550 6.286 1.00 88.88 705 LYS A CA 1
ATOM 5579 C C . LYS A 1 705 ? -23.556 7.705 7.687 1.00 88.88 705 LYS A C 1
ATOM 5581 O O . LYS A 1 705 ? -23.398 6.720 8.408 1.00 88.88 705 LYS A O 1
ATOM 5586 N N . ALA A 1 706 ? -23.364 8.961 8.079 1.00 85.31 706 ALA A N 1
ATOM 5587 C CA . ALA A 1 706 ? -22.999 9.360 9.435 1.00 85.31 706 ALA A CA 1
ATOM 5588 C C . ALA A 1 706 ? -24.129 9.148 10.458 1.00 85.31 706 ALA A C 1
ATOM 5590 O O . ALA A 1 706 ? -23.914 9.297 11.653 1.00 85.31 706 ALA A O 1
ATOM 5591 N N . GLN A 1 707 ? -25.339 8.787 10.017 1.00 91.50 707 GLN A N 1
ATOM 5592 C CA . GLN A 1 707 ? -26.430 8.401 10.908 1.00 91.50 707 GLN A CA 1
ATOM 5593 C C . GLN A 1 707 ? -26.755 6.918 10.761 1.00 91.50 707 GLN A C 1
ATOM 5595 O O . GLN A 1 707 ? -26.693 6.350 9.667 1.00 91.50 707 GLN A O 1
ATOM 5600 N N . SER A 1 708 ? -27.170 6.302 11.863 1.00 94.94 708 SER A N 1
ATOM 5601 C CA . SER A 1 708 ? -27.716 4.951 11.851 1.00 94.94 708 SER A CA 1
ATOM 5602 C C . SER A 1 708 ? -29.000 4.874 11.018 1.00 94.94 708 SER A C 1
ATOM 5604 O O . SER A 1 708 ? -29.771 5.833 10.949 1.00 94.94 708 SER A O 1
ATOM 5606 N N . GLN A 1 709 ? -29.264 3.714 10.420 1.00 97.38 709 GLN A N 1
ATOM 5607 C CA . GLN A 1 709 ? -30.426 3.490 9.562 1.00 97.38 709 GLN A CA 1
ATOM 5608 C C . GLN A 1 709 ? -31.218 2.256 9.996 1.00 97.38 709 GLN A C 1
ATOM 5610 O O . GLN A 1 709 ? -30.646 1.194 10.237 1.00 97.38 709 GLN A O 1
ATOM 5615 N N . ASP A 1 710 ? -32.546 2.381 10.036 1.00 98.12 710 ASP A N 1
ATOM 5616 C CA . ASP A 1 710 ? -33.441 1.223 10.075 1.00 98.12 710 ASP A CA 1
ATOM 5617 C C . ASP A 1 710 ? -33.504 0.590 8.686 1.00 98.12 710 ASP A C 1
ATOM 5619 O O . ASP A 1 710 ? -33.954 1.230 7.729 1.00 98.12 710 ASP A O 1
ATOM 5623 N N . VAL A 1 711 ? -33.119 -0.676 8.589 1.00 98.12 711 VAL A N 1
ATOM 5624 C CA . VAL A 1 711 ? -33.100 -1.430 7.340 1.00 98.12 711 VAL A CA 1
ATOM 5625 C C . VAL A 1 711 ? -34.163 -2.522 7.368 1.00 98.12 711 VAL A C 1
ATOM 5627 O O . VAL A 1 711 ? -34.322 -3.239 8.360 1.00 98.12 711 VAL A O 1
ATOM 5630 N N . VAL A 1 712 ? -34.887 -2.654 6.255 1.00 97.88 712 VAL A N 1
ATOM 5631 C CA . VAL A 1 712 ? -35.794 -3.779 6.001 1.00 97.88 712 VAL A CA 1
ATOM 5632 C C . VAL A 1 712 ? -35.352 -4.478 4.724 1.00 97.88 712 VAL A C 1
ATOM 5634 O O . VAL A 1 712 ? -35.375 -3.880 3.648 1.00 97.88 712 VAL A O 1
ATOM 5637 N N . LEU A 1 713 ? -34.953 -5.742 4.850 1.00 97.44 713 LEU A N 1
ATOM 5638 C CA . LEU A 1 713 ? -34.622 -6.609 3.724 1.00 97.44 713 LEU A CA 1
ATOM 5639 C C . LEU A 1 713 ? -35.768 -7.576 3.450 1.00 97.44 713 LEU A C 1
ATOM 5641 O O . LEU A 1 713 ? -36.308 -8.165 4.385 1.00 97.44 713 LEU A O 1
ATOM 5645 N N . LYS A 1 714 ? -36.070 -7.818 2.175 1.00 95.94 714 LYS A N 1
ATOM 5646 C CA . LYS A 1 714 ? -37.079 -8.789 1.745 1.00 95.94 714 LYS A CA 1
ATOM 5647 C C . LYS A 1 714 ? -36.501 -9.764 0.732 1.00 95.94 714 LYS A C 1
ATOM 5649 O O . LYS A 1 714 ? -35.921 -9.352 -0.272 1.00 95.94 714 LYS A O 1
ATOM 5654 N N . MET A 1 715 ? -36.674 -11.059 0.980 1.00 93.81 715 MET A N 1
ATOM 5655 C CA . MET A 1 715 ? -36.280 -12.090 0.022 1.00 93.81 715 MET A CA 1
ATOM 5656 C C . MET A 1 715 ? -37.312 -12.171 -1.108 1.00 93.81 715 MET A C 1
ATOM 5658 O O . MET A 1 715 ? -38.499 -12.405 -0.873 1.00 93.81 715 MET A O 1
ATOM 5662 N N . ALA A 1 716 ? -36.864 -11.970 -2.343 1.00 87.38 716 ALA A N 1
ATOM 5663 C CA . ALA A 1 716 ? -37.687 -12.085 -3.533 1.00 87.38 716 ALA A CA 1
ATOM 5664 C C . ALA A 1 716 ? -37.996 -13.559 -3.834 1.00 87.38 716 ALA A C 1
ATOM 5666 O O . ALA A 1 716 ? -37.128 -14.425 -3.751 1.00 87.38 716 ALA A O 1
ATOM 5667 N N . GLY A 1 717 ? -39.246 -13.838 -4.205 1.00 80.62 717 GLY A N 1
ATOM 5668 C CA . GLY A 1 717 ? -39.675 -15.157 -4.665 1.00 80.62 717 GLY A CA 1
ATOM 5669 C C . GLY A 1 717 ? -39.935 -16.200 -3.576 1.00 80.62 717 GLY A C 1
ATOM 5670 O O . GLY A 1 717 ? -40.514 -17.218 -3.913 1.00 80.62 717 GLY A O 1
ATOM 5671 N N . ALA A 1 718 ? -39.591 -15.972 -2.302 1.00 78.25 718 ALA A N 1
ATOM 5672 C CA . ALA A 1 718 ? -39.841 -16.940 -1.224 1.00 78.25 718 ALA A CA 1
ATOM 5673 C C . ALA A 1 718 ? -41.350 -17.280 -1.064 1.00 78.25 718 ALA A C 1
ATOM 5675 O O . ALA A 1 718 ? -42.195 -16.410 -1.278 1.00 78.25 718 ALA A O 1
ATOM 5676 N N . PRO A 1 719 ? -41.724 -18.519 -0.664 1.00 73.06 719 PRO A N 1
ATOM 5677 C CA . PRO A 1 719 ? -43.109 -19.003 -0.698 1.00 73.06 719 PRO A CA 1
ATOM 5678 C C . PRO A 1 719 ? -43.923 -18.400 0.448 1.00 73.06 719 PRO A C 1
ATOM 5680 O O . PRO A 1 719 ? -45.141 -18.277 0.378 1.00 73.06 719 PRO A O 1
ATOM 5683 N N . GLN A 1 720 ? -43.217 -18.008 1.502 1.00 80.62 720 GLN A N 1
ATOM 5684 C CA . GLN A 1 720 ? -43.662 -17.111 2.540 1.00 80.62 720 GLN A CA 1
ATOM 5685 C C . GLN A 1 720 ? -42.732 -15.897 2.485 1.00 80.62 720 GLN A C 1
ATOM 5687 O O . GLN A 1 720 ? -41.522 -16.083 2.314 1.00 80.62 720 GLN A O 1
ATOM 5692 N N . PRO A 1 721 ? -43.261 -14.669 2.596 1.00 80.88 721 PRO A N 1
ATOM 5693 C CA . PRO A 1 721 ? -42.441 -13.469 2.605 1.00 80.88 721 PRO A CA 1
ATOM 5694 C C . PRO A 1 721 ? -41.462 -13.541 3.778 1.00 80.88 721 PRO A C 1
ATOM 5696 O O . PRO A 1 721 ? -41.856 -13.460 4.939 1.00 80.88 721 PRO A O 1
ATOM 5699 N N . MET A 1 722 ? -40.181 -13.721 3.462 1.00 93.31 722 MET A N 1
ATOM 5700 C CA . MET A 1 722 ? -39.110 -13.653 4.446 1.00 93.31 722 MET A CA 1
ATOM 5701 C C . MET A 1 722 ? -38.612 -12.218 4.498 1.00 93.31 722 MET A C 1
ATOM 5703 O O . MET A 1 722 ? -38.178 -11.659 3.486 1.00 93.31 722 MET A O 1
ATOM 5707 N N . GLU A 1 723 ? -38.679 -11.639 5.687 1.00 95.75 723 GLU A N 1
ATOM 5708 C CA . GLU A 1 723 ? -38.296 -10.262 5.946 1.00 95.75 723 GLU A CA 1
ATOM 5709 C C . GLU A 1 723 ? -37.341 -10.213 7.137 1.00 95.75 723 GLU A C 1
ATOM 5711 O O . GLU A 1 723 ? -37.549 -10.905 8.135 1.00 95.75 723 GLU A O 1
ATOM 5716 N N . ALA A 1 724 ? -36.298 -9.395 7.032 1.00 96.75 724 ALA A N 1
ATOM 5717 C CA . ALA A 1 724 ? -35.388 -9.102 8.129 1.00 96.75 724 ALA A CA 1
ATOM 5718 C C . ALA A 1 724 ? -35.445 -7.604 8.439 1.00 96.75 724 ALA A C 1
ATOM 5720 O O . ALA A 1 724 ? -35.313 -6.776 7.536 1.00 96.75 724 ALA A O 1
ATOM 5721 N N . ARG A 1 725 ? -35.638 -7.264 9.718 1.00 97.75 725 ARG A N 1
ATOM 5722 C CA . ARG A 1 725 ? -35.643 -5.886 10.223 1.00 97.75 725 ARG A CA 1
ATOM 5723 C C . ARG A 1 725 ? -34.527 -5.717 11.236 1.00 97.75 725 ARG A C 1
ATOM 5725 O O . ARG A 1 725 ? -34.470 -6.467 12.207 1.00 97.75 725 ARG A O 1
ATOM 5732 N N . PHE A 1 726 ? -33.668 -4.734 11.026 1.00 97.56 726 PHE A N 1
ATOM 5733 C CA . PHE A 1 726 ? -32.573 -4.428 11.941 1.00 97.56 726 PHE A CA 1
ATOM 5734 C C . PHE A 1 726 ? -32.119 -2.984 11.760 1.00 97.56 726 PHE A C 1
ATOM 5736 O O . PHE A 1 726 ? -32.473 -2.316 10.790 1.00 97.56 726 PHE A O 1
ATOM 5743 N N . LYS A 1 727 ? -31.325 -2.504 12.712 1.00 97.25 727 LYS A N 1
ATOM 5744 C CA . LYS A 1 727 ? -30.674 -1.201 12.647 1.00 97.25 727 LYS A CA 1
ATOM 5745 C C . LYS A 1 727 ? -29.205 -1.404 12.284 1.00 97.25 727 LYS A C 1
ATOM 5747 O O . LYS A 1 727 ? -28.552 -2.264 12.868 1.00 97.25 727 LYS A O 1
ATOM 5752 N N . VAL A 1 728 ? -28.700 -0.626 11.331 1.00 96.06 728 VAL A N 1
ATOM 5753 C CA . VAL A 1 728 ? -27.271 -0.572 10.994 1.00 96.06 728 VAL A CA 1
ATOM 5754 C C . VAL A 1 728 ? -26.731 0.760 11.487 1.00 96.06 728 VAL A C 1
ATOM 5756 O O . VAL A 1 728 ? -27.259 1.813 11.123 1.00 96.06 728 VAL A O 1
ATOM 5759 N N . GLU A 1 729 ? -25.715 0.726 12.343 1.00 94.56 729 GLU A N 1
ATOM 5760 C CA . GLU A 1 729 ? -25.115 1.940 12.900 1.00 94.56 729 GLU A CA 1
ATOM 5761 C C . GLU A 1 729 ? -24.396 2.769 11.823 1.00 94.56 729 GLU A C 1
ATOM 5763 O O . GLU A 1 729 ? -24.183 2.308 10.697 1.00 94.56 729 GLU A O 1
ATOM 5768 N N . ALA A 1 730 ? -24.121 4.036 12.133 1.00 89.31 730 ALA A N 1
ATOM 5769 C CA . ALA A 1 730 ? -23.420 4.950 11.236 1.00 89.31 730 ALA A CA 1
ATOM 5770 C C . ALA A 1 730 ? -22.082 4.355 10.775 1.00 89.31 730 ALA A C 1
ATOM 5772 O O . ALA A 1 730 ? -21.335 3.825 11.594 1.00 89.31 730 ALA A O 1
ATOM 5773 N N . HIS A 1 731 ? -21.793 4.438 9.475 1.00 87.88 731 HIS A N 1
ATOM 5774 C CA . HIS A 1 731 ? -20.558 3.921 8.867 1.00 87.88 731 HIS A CA 1
ATOM 5775 C C . HIS A 1 731 ? -20.238 2.434 9.136 1.00 87.88 731 HIS A C 1
ATOM 5777 O O . HIS A 1 731 ? -19.123 1.984 8.878 1.00 87.88 731 HIS A O 1
ATOM 5783 N N . ASP A 1 732 ? -21.213 1.640 9.587 1.00 92.31 732 ASP A N 1
ATOM 5784 C CA . ASP A 1 732 ? -21.018 0.228 9.915 1.00 92.31 732 ASP A CA 1
ATOM 5785 C C . ASP A 1 732 ? -21.580 -0.708 8.829 1.00 92.31 732 ASP A C 1
ATOM 5787 O O . ASP A 1 732 ? -22.278 -0.309 7.887 1.00 92.31 732 ASP A O 1
ATOM 5791 N N . CYS A 1 733 ? -21.269 -1.994 8.967 1.00 95.19 733 CYS A N 1
ATOM 5792 C CA . CYS A 1 733 ? -21.813 -3.067 8.157 1.00 95.19 733 CYS A CA 1
ATOM 5793 C C . CYS A 1 733 ? -22.448 -4.163 9.022 1.00 95.19 733 CYS A C 1
ATOM 5795 O O . CYS A 1 733 ? -22.036 -4.429 10.151 1.00 95.19 733 CYS A O 1
ATOM 5797 N N . PHE A 1 734 ? -23.462 -4.823 8.466 1.00 96.00 734 PHE A N 1
ATOM 5798 C CA . PHE A 1 734 ? -24.202 -5.899 9.119 1.00 96.00 734 PHE A CA 1
ATOM 5799 C C . PHE A 1 734 ? -24.331 -7.103 8.186 1.00 96.00 734 PHE A C 1
ATOM 5801 O O . PHE A 1 734 ? -24.525 -6.935 6.984 1.00 96.00 734 PHE A O 1
ATOM 5808 N N . ALA A 1 735 ? -24.253 -8.318 8.730 1.00 97.62 735 ALA A N 1
ATOM 5809 C CA . ALA A 1 735 ? -24.448 -9.556 7.980 1.00 97.62 735 ALA A CA 1
ATOM 5810 C C . ALA A 1 735 ? -25.691 -10.291 8.495 1.00 97.62 735 ALA A C 1
ATOM 5812 O O . ALA A 1 735 ? -25.731 -10.719 9.648 1.00 97.62 735 ALA A O 1
ATOM 5813 N N . ASN A 1 736 ? -26.693 -10.449 7.631 1.00 97.44 736 ASN A N 1
ATOM 5814 C CA . ASN A 1 736 ? -27.926 -11.170 7.916 1.00 97.44 736 ASN A CA 1
ATOM 5815 C C . ASN A 1 736 ? -27.876 -12.580 7.315 1.00 97.44 736 ASN A C 1
ATOM 5817 O O . ASN A 1 736 ? -27.883 -12.734 6.092 1.00 97.44 736 ASN A O 1
ATOM 5821 N N . GLU A 1 737 ? -27.865 -13.606 8.162 1.00 96.88 737 GLU A N 1
ATOM 5822 C CA . GLU A 1 737 ? -28.010 -15.001 7.738 1.00 96.88 737 GLU A CA 1
ATOM 5823 C C . GLU A 1 737 ? -29.493 -15.336 7.542 1.00 96.88 737 GLU A C 1
ATOM 5825 O O . GLU A 1 737 ? -30.314 -15.133 8.437 1.00 96.88 737 GLU A O 1
ATOM 5830 N N . TRP A 1 738 ? -29.852 -15.865 6.374 1.00 94.75 738 TRP A N 1
ATOM 5831 C CA . TRP A 1 738 ? -31.228 -16.273 6.109 1.00 94.75 738 TRP A CA 1
ATOM 5832 C C . TRP A 1 738 ? -31.456 -17.736 6.512 1.00 94.75 738 TRP A C 1
ATOM 5834 O O . TRP A 1 738 ? -30.584 -18.580 6.275 1.00 94.75 738 TRP A O 1
ATOM 5844 N N . PRO A 1 739 ? -32.639 -18.073 7.058 1.00 88.25 739 PRO A N 1
ATOM 5845 C CA . PRO A 1 739 ? -33.038 -19.455 7.287 1.00 88.25 739 PRO A CA 1
ATOM 5846 C C . PRO A 1 739 ? -32.864 -20.320 6.034 1.00 88.25 739 PRO A C 1
ATOM 5848 O O . PRO A 1 739 ? -33.134 -19.883 4.915 1.00 88.25 739 PRO A O 1
ATOM 5851 N N . VAL A 1 740 ? -32.431 -21.568 6.230 1.00 79.12 740 VAL A N 1
ATOM 5852 C CA . VAL A 1 740 ? -32.242 -22.534 5.141 1.00 79.12 740 VAL A CA 1
ATOM 5853 C C . VAL A 1 740 ? -33.568 -22.749 4.419 1.00 79.12 740 VAL A C 1
ATOM 5855 O O . VAL A 1 740 ? -34.514 -23.281 4.998 1.00 79.12 740 VAL A O 1
ATOM 5858 N N . VAL A 1 741 ? -33.631 -22.394 3.136 1.00 66.06 741 VAL A N 1
ATOM 5859 C CA . VAL A 1 741 ? -34.833 -22.640 2.339 1.00 66.06 741 VAL A CA 1
ATOM 5860 C C . VAL A 1 741 ? -34.789 -24.088 1.852 1.00 66.06 741 VAL A C 1
ATOM 5862 O O . VAL A 1 741 ? -33.921 -24.483 1.073 1.00 66.06 741 VAL A O 1
ATOM 5865 N N . SER A 1 742 ? -35.688 -24.927 2.364 1.00 62.53 742 SER A N 1
ATOM 5866 C CA . SER A 1 742 ? -35.670 -26.378 2.131 1.00 62.53 742 SER A CA 1
ATOM 5867 C C . SER A 1 742 ? -36.008 -26.781 0.687 1.00 62.53 742 SER A C 1
ATOM 5869 O O . SER A 1 742 ? -35.642 -27.886 0.275 1.00 62.53 742 SER A O 1
ATOM 5871 N N . THR A 1 743 ? -36.629 -25.890 -0.097 1.00 57.56 743 THR A N 1
ATOM 5872 C CA . THR A 1 743 ? -37.199 -26.194 -1.424 1.00 57.56 743 THR A CA 1
ATOM 5873 C C . THR A 1 743 ? -36.309 -25.663 -2.566 1.00 57.56 743 THR A C 1
ATOM 5875 O O . THR A 1 743 ? -35.881 -24.512 -2.497 1.00 57.56 743 THR A O 1
ATOM 5878 N N . PRO A 1 744 ? -35.998 -26.453 -3.616 1.00 56.25 744 PRO A N 1
ATOM 5879 C CA . PRO A 1 744 ? -35.177 -25.994 -4.738 1.00 56.25 744 PRO A CA 1
ATOM 5880 C C . PRO A 1 744 ? -35.938 -25.013 -5.651 1.00 56.25 744 PRO A C 1
ATOM 5882 O O . PRO A 1 744 ? -36.866 -25.396 -6.355 1.00 56.25 744 PRO A O 1
ATOM 5885 N N . TRP A 1 745 ? -35.498 -23.752 -5.670 1.00 56.34 745 TRP A N 1
ATOM 5886 C CA . TRP A 1 745 ? -36.096 -22.618 -6.401 1.00 56.34 745 TRP A CA 1
ATOM 5887 C C . TRP A 1 745 ? -35.869 -22.609 -7.921 1.00 56.34 745 TRP A C 1
ATOM 5889 O O . TRP A 1 745 ? -36.507 -21.851 -8.647 1.00 56.34 745 TRP A O 1
ATOM 5899 N N . TYR A 1 746 ? -34.967 -23.450 -8.427 1.00 50.28 746 TYR A N 1
ATOM 5900 C CA . TYR A 1 746 ? -34.376 -23.304 -9.764 1.00 50.28 746 TYR A CA 1
ATOM 5901 C C . TYR A 1 746 ? -35.249 -23.760 -10.944 1.00 50.28 746 TYR A C 1
ATOM 5903 O O . TYR A 1 746 ? -34.747 -23.836 -12.059 1.00 50.28 746 TYR A O 1
ATOM 5911 N N . ARG A 1 747 ? -36.537 -24.070 -10.746 1.00 49.28 747 ARG A N 1
ATOM 5912 C CA . ARG A 1 747 ? -37.420 -24.500 -11.848 1.00 49.28 747 ARG A CA 1
ATOM 5913 C C . ARG A 1 747 ? -38.405 -23.446 -12.357 1.00 49.28 747 ARG A C 1
ATOM 5915 O O . ARG A 1 747 ? -39.105 -23.742 -13.315 1.00 49.28 747 ARG A O 1
ATOM 5922 N N . ILE A 1 748 ? -38.475 -22.248 -11.768 1.00 49.59 748 ILE A N 1
ATOM 5923 C CA . ILE A 1 748 ? -39.584 -21.315 -12.064 1.00 49.59 748 ILE A CA 1
ATOM 5924 C C . ILE A 1 748 ? -39.184 -20.111 -12.945 1.00 49.59 748 ILE A C 1
ATOM 5926 O O . ILE A 1 748 ? -40.062 -19.481 -13.519 1.00 49.59 748 ILE A O 1
ATOM 5930 N N . PHE A 1 749 ? -37.894 -19.830 -13.171 1.00 43.12 749 PHE A N 1
ATOM 5931 C CA . PHE A 1 749 ? -37.467 -18.663 -13.972 1.00 43.12 749 PHE A CA 1
ATOM 5932 C C . PHE A 1 749 ? -36.462 -19.002 -15.083 1.00 43.12 749 PHE A C 1
ATOM 5934 O O . PHE A 1 749 ? -35.427 -18.359 -15.213 1.00 43.12 749 PHE A O 1
ATOM 5941 N N . ALA A 1 750 ? -36.769 -20.025 -15.882 1.00 38.69 750 ALA A N 1
ATOM 5942 C CA . ALA A 1 750 ? -36.195 -20.181 -17.218 1.00 38.69 750 ALA A CA 1
ATOM 5943 C C . ALA A 1 750 ? -37.289 -19.860 -18.248 1.00 38.69 750 ALA A C 1
ATOM 5945 O O . ALA A 1 750 ? -37.978 -20.770 -18.702 1.00 38.69 750 ALA A O 1
ATOM 5946 N N . TRP A 1 751 ? -37.483 -18.568 -18.528 1.00 36.28 751 TRP A N 1
ATOM 5947 C CA . TRP A 1 751 ? -38.196 -18.025 -19.689 1.00 36.28 751 TRP A CA 1
ATOM 5948 C C . TRP A 1 751 ? -37.459 -16.781 -20.168 1.00 36.28 751 TRP A C 1
ATOM 5950 O O . TRP A 1 751 ? -37.098 -15.961 -19.291 1.00 36.28 751 TRP A O 1
#

Foldseek 3Di:
DPPVPVVVVVVVVCLQWLFNALEFADAQQAKAKADGQHHDDPPADLQWKKKKKWAFPQWDFDPLLPFPQDVVRDPPFPDWDWDWDQDPNGTIIIIIGRDNCVVLAPFWFWWKFFQFPVGTDTHTFDGDAFFDAWDKDKGKDAAAQRGPWIFGWTWDDDPDLQWWWKKWWQWKWKAFPPPRHTQDIAGDPGIDIDTRDRDDTTWGGANPPVCIPDPPHDIGHDHHRTMMMIMTIMGIHGGGGPPAHPSNSSVQRSQDGRITMIRGHNDDDDFDKIKIFMATNVRDTDGIDIHTYGHQDPFFFADQFAAEAEEPDPPPDPVCLVVLLSLLVQCVSLRGQEYAYAFQAAAPPDDLDLVRGDDSSLQSSVVSNGAYAYEDPQFAPQRHCVVVCVVVVVQFFAWLVRDRLPNGRGGNLLQLPDPPRSSVVVVLVSLLVSCQSSVHLAYEYEFFAFLAQQDLDDDDPVPPDRTPGHGDDQSLQVVLCVVVVPPDSDRSNRCSHPVNVVSSLLSLLLSVLVSLLSSLVSSCVNPVSYFYEYEFAAADPNCSGRGVHQLLSNFQSGQEYEHPDPPVPCLVSLVVRQVSQVNSHDPPDDTHAYEYEDALDPPSPCVPPVDRRVVSSVCLLLLLVSQLCCCQRSLGSHYYYYDDPRPRSSSSPSSSNSRNVCNVCVCQSVPWDWDPPQKDWPFDDWDKIWIDDPQKIKIKTFAAAQAKTWIKMWGPPDPDIDIDTDIAGHSGMDMDIDPRDPDDPPPPPPD

Secondary structure (DSSP, 8-state):
-TTHHHHHHHHHHHTT-S-S-SEEEE-TTSEEEE---PPP-TT--TTSEEEEEEE-TTEEE-GGGGG-B-TTS-B--S-EEEEEEEETTEEEEEEEE---GGGG--SEEEEEEEEETTEEEEEEEEEE-EEEEEEEEEEEEEPPTT-SEEEEEEE---S-TT-EEEEEEEEEEEEETTT--EEEEE--SS-EEEEE-TT--EEE--SSGGGTTSS----B-PPTT-EEEEEEEEEEEEEESTT--HHHHHHHHTT-PPPEEEEEPSS--S-EEEEEEEEETT--EEEEEEEEEEEPPPP---SSSEEEEEE-S----GGGHHHHHHHHHHHHHTT--EEEEBPP-PPTTS---HHHH--HHHHHHHHTT-EEEEEE-TTTSHHHHHHHHHH-GGGB-B-TTS-B-TTS-PBPHHHHTSTT-HHHHHHHHHHHHHHHHTT-SEEEEE----SS-S-SS---TT--STTTT----HHHHHHHHHHHT-SS---HHHHHSHHHHHHHHHHHHHHHHHHHHHHHHHHHHH-TT-EEEEEEPPSSHHHHHHH---HHHHGGG-SEEEETT--TT-HHHHHHHHHHHHHTS-TTSPPPEEEEEE--S--S-HHHH---HHHHHHTGGGHHHHHHHHHHTT--SEEEEE--TT--GGGHHHHHHHHHHHHHHHHHHHH-EEESSSEEEEESS-EEEEEEETTEEEEEEE--SSS-EEEEEEETT-SS--EEEEEE-TT-EEEEEEPP--S--TTS---

pLDDT: mean 79.22, std 17.19, range [29.33, 98.44]

Sequence (751 aa):
MNGFAAEQKENDLVARSPFFANRIEVEVGGRLMLHPKLPYIEGLPDEEYNLVLNLPATLSLSRLQVLATDQNGRVGSTSETIKELIADGKKRMELSYKPDLALAIDGMELHLCHINRDGTVYAPIIKFSGTFDWKTFRKEVQVSNDNVAVVPLLLKWAANPTQAGTLSFRSLRISETDSGKTVFNFHPKEPVVMKLGKGQSTCWLSEDPAKTGDAGGDKVKLIPGKKYIVECQAKGEGIGGPGISVKDALAKKIAYTRTFVFDVASKVSLPDKLRWRIEGKDGKVYEKGELTLVAAKERIAPKVMDTSSWICETQLDRETLPIQRLYVEKLHSWGLNTIEPQMPVPAYDAYLTEASLSIAVAQEAKHLGMRVRAYMHFLYDNKDSENYLKANPQFAAVDPQGMRTASYPFICPTHYLENGNPWLKYYLDAIRRSVEINDLDGVFYDYEINAAPHIKSLPNKDGSRRWGGCCICERCRKAFQASIGLDHVPSVEECCADALYEKWTDFRCRQNVELWRLTSQAAKASNPKATFAIYSGGPGDYSRQAYGVDWIMAAPYLDFAMQRDFCPFRTQLADEFSSVLAKGIPARQAPPRMLFQLNVFPYGDQWMYGCDENRVYAELSNMKNNIVRTVAVCRSFGWSFTGIWGMDDQLTMPIKEANALLARYEDYFVNGEQVANLVKVEKGDVESATWRKGKKLVTFVFNRKAQSQDVVLKMAGAPQPMEARFKVEAHDCFANEWPVVSTPWYRIFAW